Protein AF-A0A523NQB9-F1 (afdb_monomer)

Mean predicted aligned error: 10.42 Å

pLDDT: mean 83.26, std 14.68, range [32.59, 98.75]

Radius of gyration: 28.42 Å; Cα contacts (8 Å, |Δi|>4): 645; chains: 1; bounding box: 72×70×104 Å

Foldseek 3Di:
DDDDPDPPVVVVVVVVVVVPDPDPDDDPCNVVVVVVVVVVVVVVVVVVVQLVVLLLLLALLLVLQLVLLQQLDFQQRFDPVLLVVLLQQLLVLLVQLVVQLVVVCVVVVCVVNQLVDLVSQLCCLLPNHLLSSLVSLLVSCVPPPLPALSLLALLVLLNSLLSSLSSNSSNVSSVCCVVPHDVSSVLSSLFVNLLSNLLSNLLSLLSSLLSQAPNNPVSNVVSSVVSSVLRSQLSSLVSNPDPPSSVVRNVSSLVSLVSSVVSSVQRSQLSVQQNPFDQWKDFDPDPDDDGRDGSVRVSVCSSVVVDDQQGWIATNPDGDIDGNSNVSSVSGRDGHPDLDLAQTDADQLVVLLVSLLSNLNPCLLSLLLVLVVRCCSNVVDPDDSSVLSSVLCCLLPVVVVVCCSVDVVPHDDDLVVQLVVQLVSLVSSLVSLLVSCVSCQVLLVVQPVDHDPSVVLSVQLSVLSSCLSSQDPPDDPNVVSSSVSSSSNSNSVSVVSVSVVVSSVSVVVVVVVVVPDDDPPPD

Structure (mmCIF, N/CA/C/O backbone):
data_AF-A0A523NQB9-F1
#
_entry.id   AF-A0A523NQB9-F1
#
loop_
_atom_site.group_PDB
_atom_site.id
_atom_site.type_symbol
_atom_site.label_atom_id
_atom_site.label_alt_id
_atom_site.label_comp_id
_atom_site.label_asym_id
_atom_site.label_entity_id
_atom_site.label_seq_id
_atom_site.pdbx_PDB_ins_code
_atom_site.Cartn_x
_atom_site.Cartn_y
_atom_site.Cartn_z
_atom_site.occupancy
_atom_site.B_iso_or_equiv
_atom_site.auth_seq_id
_atom_site.auth_comp_id
_atom_site.auth_asym_id
_atom_site.auth_atom_id
_atom_site.pdbx_PDB_model_num
ATOM 1 N N . MET A 1 1 ? -13.823 -13.833 -39.522 1.00 32.59 1 MET A N 1
ATOM 2 C CA . MET A 1 1 ? -14.002 -15.279 -39.776 1.00 32.59 1 MET A CA 1
ATOM 3 C C . MET A 1 1 ? -12.673 -15.981 -39.554 1.00 32.59 1 MET A C 1
ATOM 5 O O . MET A 1 1 ? -11.743 -15.783 -40.320 1.00 32.59 1 MET A O 1
ATOM 9 N N . GLN A 1 2 ? -12.568 -16.720 -38.449 1.00 36.12 2 GLN A N 1
ATOM 10 C CA . GLN A 1 2 ? -11.476 -17.650 -38.169 1.00 36.12 2 GLN A CA 1
ATOM 11 C C . GLN A 1 2 ? -11.759 -18.966 -38.900 1.00 36.12 2 GLN A C 1
ATOM 13 O O . GLN A 1 2 ? -12.648 -19.696 -38.483 1.00 36.12 2 GLN A O 1
ATOM 18 N N . THR A 1 3 ? -10.987 -19.299 -39.932 1.00 33.19 3 THR A N 1
ATOM 19 C CA . THR A 1 3 ? -10.817 -20.684 -40.406 1.00 33.19 3 THR A CA 1
ATOM 20 C C . THR A 1 3 ? -9.442 -20.802 -41.052 1.00 33.19 3 THR A C 1
ATOM 22 O O . THR A 1 3 ? -9.253 -20.461 -42.214 1.00 33.19 3 THR A O 1
ATOM 25 N N . GLY A 1 4 ? -8.461 -21.248 -40.273 1.00 34.06 4 GLY A N 1
ATOM 26 C CA . GLY A 1 4 ? -7.089 -21.451 -40.740 1.00 34.06 4 GLY A CA 1
ATOM 27 C C . GLY A 1 4 ? -6.207 -22.056 -39.656 1.00 34.06 4 GLY A C 1
ATOM 28 O O . GLY A 1 4 ? -5.079 -21.629 -39.462 1.00 34.06 4 GLY A O 1
ATOM 29 N N . PHE A 1 5 ? -6.742 -23.016 -38.896 1.00 40.69 5 PHE A N 1
ATOM 30 C CA . PHE A 1 5 ? -6.063 -23.648 -37.753 1.00 40.69 5 PHE A CA 1
ATOM 31 C C . PHE A 1 5 ? -4.936 -24.617 -38.166 1.00 40.69 5 PHE A C 1
ATOM 33 O O . PHE A 1 5 ? -4.316 -25.272 -37.332 1.00 40.69 5 PHE A O 1
ATOM 40 N N . TRP A 1 6 ? -4.666 -24.718 -39.466 1.00 38.94 6 TRP A N 1
ATOM 41 C CA . TRP A 1 6 ? -3.750 -25.676 -40.056 1.00 38.94 6 TRP A CA 1
ATOM 42 C C . TRP A 1 6 ? -2.932 -24.963 -41.135 1.00 38.94 6 TRP A C 1
ATOM 44 O O . TRP A 1 6 ? -3.465 -24.600 -42.177 1.00 38.94 6 TRP A O 1
ATOM 54 N N . GLY A 1 7 ? -1.649 -24.712 -40.865 1.00 40.38 7 GLY A N 1
ATOM 55 C CA . GLY A 1 7 ? -0.746 -24.091 -41.839 1.00 40.38 7 GLY A CA 1
ATOM 56 C C . GLY A 1 7 ? -0.526 -24.954 -43.099 1.00 40.38 7 GLY A C 1
ATOM 57 O O . GLY A 1 7 ? -0.942 -26.117 -43.122 1.00 40.38 7 GLY A O 1
ATOM 58 N N . PRO A 1 8 ? 0.203 -24.440 -44.113 1.00 44.50 8 PRO A N 1
ATOM 59 C CA . PRO A 1 8 ? 0.381 -25.073 -45.436 1.00 44.50 8 PRO A CA 1
ATOM 60 C C . PRO A 1 8 ? 0.853 -26.539 -45.390 1.00 44.50 8 PRO A C 1
ATOM 62 O O . PRO A 1 8 ? 0.539 -27.350 -46.256 1.00 44.50 8 PRO A O 1
ATOM 65 N N . ALA A 1 9 ? 1.571 -26.910 -44.328 1.00 46.12 9 ALA A N 1
ATOM 66 C CA . ALA A 1 9 ? 2.079 -28.258 -44.086 1.00 46.12 9 ALA A CA 1
ATOM 67 C C . ALA A 1 9 ? 0.999 -29.310 -43.761 1.00 46.12 9 ALA A C 1
ATOM 69 O O . ALA A 1 9 ? 1.249 -30.506 -43.889 1.00 46.12 9 ALA A O 1
ATOM 70 N N . HIS A 1 10 ? -0.182 -28.901 -43.291 1.00 45.97 10 HIS A N 1
ATOM 71 C CA . HIS A 1 10 ? -1.273 -29.836 -43.017 1.00 45.97 10 HIS A CA 1
ATOM 72 C C . HIS A 1 10 ? -2.054 -30.174 -44.292 1.00 45.97 10 HIS A C 1
ATOM 74 O O . HIS A 1 10 ? -2.485 -31.313 -44.454 1.00 45.97 10 HIS A O 1
ATOM 80 N N . GLN A 1 11 ? -2.178 -29.210 -45.213 1.00 49.69 11 GLN A N 1
ATOM 81 C CA . GLN A 1 11 ? -2.762 -29.432 -46.536 1.00 49.69 11 GLN A CA 1
ATOM 82 C C . GLN A 1 11 ? -1.935 -30.432 -47.346 1.00 49.69 11 GLN A C 1
ATOM 84 O O . GLN A 1 11 ? -2.502 -31.394 -47.848 1.00 49.69 11 GLN A O 1
ATOM 89 N N . SER A 1 12 ? -0.604 -30.318 -47.349 1.00 52.72 12 SER A N 1
ATOM 90 C CA . SER A 1 12 ? 0.251 -31.234 -48.119 1.00 52.72 12 SER A CA 1
ATOM 91 C C . SER A 1 12 ? 0.213 -32.689 -47.627 1.00 52.72 12 SER A C 1
ATOM 93 O O . SER A 1 12 ? 0.268 -33.615 -48.431 1.00 52.72 12 SER A O 1
ATOM 95 N N . VAL A 1 13 ? 0.069 -32.932 -46.317 1.00 51.28 13 VAL A N 1
ATOM 96 C CA . VAL A 1 13 ? -0.052 -34.296 -45.758 1.00 51.28 13 VAL A CA 1
ATOM 97 C C . VAL A 1 13 ? -1.447 -34.888 -45.989 1.00 51.28 13 VAL A C 1
ATOM 99 O O . VAL A 1 13 ? -1.571 -36.101 -46.182 1.00 51.28 13 VAL A O 1
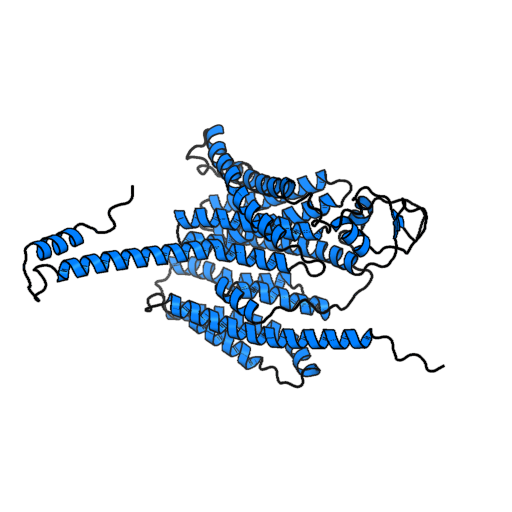ATOM 102 N N . ILE A 1 14 ? -2.491 -34.053 -45.984 1.00 55.84 14 ILE A N 1
ATOM 103 C CA . ILE A 1 14 ? -3.860 -34.466 -46.319 1.00 55.84 14 ILE A CA 1
ATOM 104 C C . ILE A 1 14 ? -3.963 -34.785 -47.816 1.00 55.84 14 ILE A C 1
ATOM 106 O O . ILE A 1 14 ? -4.467 -35.850 -48.156 1.00 55.84 14 ILE A O 1
ATOM 110 N N . GLU A 1 15 ? -3.412 -33.945 -48.695 1.00 51.81 15 GLU A N 1
ATOM 111 C CA . GLU A 1 15 ? -3.360 -34.182 -50.144 1.00 51.81 15 GLU A CA 1
ATOM 112 C C . GLU A 1 15 ? -2.555 -35.444 -50.486 1.00 51.81 15 GLU A C 1
ATOM 114 O O . GLU A 1 15 ? -3.015 -36.276 -51.264 1.00 51.81 15 GLU A O 1
ATOM 119 N N . TYR A 1 16 ? -1.411 -35.676 -49.832 1.00 52.41 16 TYR A N 1
ATOM 120 C CA . TYR A 1 16 ? -0.602 -36.883 -50.049 1.00 52.41 16 TYR A CA 1
ATOM 121 C C . TYR A 1 16 ? -1.306 -38.180 -49.600 1.00 52.41 16 TYR A C 1
ATOM 123 O O . TYR A 1 16 ? -1.102 -39.239 -50.193 1.00 52.41 16 TYR A O 1
ATOM 131 N N . ARG A 1 17 ? -2.165 -38.118 -48.568 1.00 49.47 17 ARG A N 1
ATOM 132 C CA . ARG A 1 17 ? -3.014 -39.250 -48.144 1.00 49.47 17 ARG A CA 1
ATOM 133 C C . ARG A 1 17 ? -4.271 -39.409 -49.002 1.00 49.47 17 ARG A C 1
ATOM 135 O O . ARG A 1 17 ? -4.712 -40.540 -49.193 1.00 49.47 17 ARG A O 1
ATOM 142 N N . ALA A 1 18 ? -4.824 -38.314 -49.525 1.00 52.47 18 ALA A N 1
ATOM 143 C CA . ALA A 1 18 ? -5.966 -38.329 -50.439 1.00 52.47 18 ALA A CA 1
ATOM 144 C C . ALA A 1 18 ? -5.617 -38.966 -51.799 1.00 52.47 18 ALA A C 1
ATOM 146 O O . ALA A 1 18 ? -6.481 -39.574 -52.420 1.00 52.47 18 ALA A O 1
ATOM 147 N N . MET A 1 19 ? -4.341 -38.934 -52.211 1.00 48.22 19 MET A N 1
ATOM 148 C CA . MET A 1 19 ? -3.820 -39.602 -53.418 1.00 48.22 19 MET A CA 1
ATOM 149 C C . MET A 1 19 ? -3.627 -41.134 -53.286 1.00 48.22 19 MET A C 1
ATOM 151 O O . MET A 1 19 ? -2.957 -41.751 -54.109 1.00 48.22 19 MET A O 1
ATOM 155 N N . GLY A 1 20 ? -4.194 -41.786 -52.264 1.00 45.56 20 GLY A N 1
ATOM 156 C CA . GLY A 1 20 ? -4.298 -43.255 -52.209 1.00 45.56 20 GLY A CA 1
ATOM 157 C C . GLY A 1 20 ? -3.026 -44.028 -51.824 1.00 45.56 20 GLY A C 1
ATOM 158 O O . GLY A 1 20 ? -3.050 -45.260 -51.762 1.00 45.56 20 GLY A O 1
ATOM 159 N N . HIS A 1 21 ? -1.918 -43.361 -51.493 1.00 47.94 21 HIS A N 1
ATOM 160 C CA . HIS A 1 21 ? -0.694 -44.041 -51.067 1.00 47.94 21 HIS A CA 1
ATOM 161 C C . HIS A 1 21 ? -0.756 -44.493 -49.595 1.00 47.94 21 HIS A C 1
ATOM 163 O O . HIS A 1 21 ? -0.470 -43.734 -48.669 1.00 47.94 21 HIS A O 1
ATOM 169 N N . ARG A 1 22 ? -1.043 -45.784 -49.364 1.00 48.12 22 ARG A N 1
ATOM 170 C CA . ARG A 1 22 ? -0.837 -46.482 -48.073 1.00 48.12 22 ARG A CA 1
ATOM 171 C C . ARG A 1 22 ? 0.653 -46.768 -47.808 1.00 48.12 22 ARG A C 1
ATOM 173 O O . ARG A 1 22 ? 1.044 -47.907 -47.575 1.00 48.12 22 ARG A O 1
ATOM 180 N N . SER A 1 23 ? 1.509 -45.753 -47.877 1.00 50.22 23 SER A N 1
ATOM 181 C CA . SER A 1 23 ? 2.924 -45.899 -47.518 1.00 50.22 23 SER A CA 1
ATOM 182 C C . SER A 1 23 ? 3.109 -45.704 -46.010 1.00 50.22 23 SER A C 1
ATOM 184 O O . SER A 1 23 ? 2.763 -44.659 -45.463 1.00 50.22 23 SER A O 1
ATOM 186 N N . THR A 1 24 ? 3.698 -46.690 -45.330 1.00 52.59 24 THR A N 1
ATOM 187 C CA . THR A 1 24 ? 4.182 -46.579 -43.938 1.00 52.59 24 THR A CA 1
ATOM 188 C C . THR A 1 24 ? 5.483 -45.775 -43.827 1.00 52.59 24 THR A C 1
ATOM 190 O O . THR A 1 24 ? 5.971 -45.531 -42.722 1.00 52.59 24 THR A O 1
ATOM 193 N N . LYS A 1 25 ? 6.066 -45.344 -44.955 1.00 57.50 25 LYS A N 1
ATOM 194 C CA . LYS A 1 25 ? 7.293 -44.544 -44.991 1.00 57.50 25 LYS A CA 1
ATOM 195 C C . LYS A 1 25 ? 6.950 -43.058 -44.991 1.00 57.50 25 LYS A C 1
ATOM 197 O O . LYS A 1 25 ? 6.191 -42.588 -45.837 1.00 57.50 25 LYS A O 1
ATOM 202 N N . ASN A 1 26 ? 7.536 -42.329 -44.039 1.00 60.91 26 ASN A N 1
ATOM 203 C CA . ASN A 1 26 ? 7.410 -40.876 -43.943 1.00 60.91 26 ASN A CA 1
ATOM 204 C C . ASN A 1 26 ? 7.796 -40.214 -45.281 1.00 60.91 26 ASN A C 1
ATOM 206 O O . ASN A 1 26 ? 8.828 -40.588 -45.846 1.00 60.91 26 ASN A O 1
ATOM 210 N N . PRO A 1 27 ? 7.014 -39.236 -45.774 1.00 67.06 27 PRO A N 1
ATOM 211 C CA . PRO A 1 27 ? 7.284 -38.589 -47.052 1.00 67.06 27 PRO A CA 1
ATOM 212 C C . PRO A 1 27 ? 8.639 -37.854 -47.050 1.00 67.06 27 PRO A C 1
ATOM 214 O O . PRO A 1 27 ? 9.125 -37.448 -45.982 1.00 67.06 27 PRO A O 1
ATOM 217 N N . PRO A 1 28 ? 9.266 -37.656 -48.225 1.00 67.31 28 PRO A N 1
ATOM 218 C CA . PRO A 1 28 ? 10.473 -36.840 -48.353 1.00 67.31 28 PRO A CA 1
ATOM 219 C C . PRO A 1 28 ? 10.264 -35.464 -47.700 1.00 67.31 28 PRO A C 1
ATOM 221 O O . PRO A 1 28 ? 9.218 -34.846 -47.866 1.00 67.31 28 PRO A O 1
ATOM 224 N N . GLY A 1 29 ? 11.221 -34.997 -46.893 1.00 66.88 29 GLY A N 1
ATOM 225 C CA . GLY A 1 29 ? 11.100 -33.716 -46.175 1.00 66.88 29 GLY A CA 1
ATOM 226 C C . GLY A 1 29 ? 10.280 -33.748 -44.873 1.00 66.88 29 GLY A C 1
ATOM 227 O O . GLY A 1 29 ? 10.254 -32.753 -44.149 1.00 66.88 29 GLY A O 1
ATOM 228 N N . TRP A 1 30 ? 9.689 -34.884 -44.476 1.00 69.38 30 TRP A N 1
ATOM 229 C CA . TRP A 1 30 ? 8.919 -35.001 -43.223 1.00 69.38 30 TRP A CA 1
ATOM 230 C C . TRP A 1 30 ? 9.720 -34.643 -41.960 1.00 69.38 30 TRP A C 1
ATOM 232 O O . TRP A 1 30 ? 9.178 -34.063 -41.017 1.00 69.38 30 TRP A O 1
ATOM 242 N N . ARG A 1 31 ? 11.029 -34.941 -41.935 1.00 71.31 31 ARG A N 1
ATOM 243 C CA . ARG A 1 31 ? 11.920 -34.530 -40.832 1.00 71.31 31 ARG A CA 1
ATOM 244 C C . ARG A 1 31 ? 12.060 -33.007 -40.750 1.00 71.31 31 ARG A C 1
ATOM 246 O O . ARG A 1 31 ? 12.126 -32.472 -39.648 1.00 71.31 31 ARG A O 1
ATOM 253 N N . GLU A 1 32 ? 12.061 -32.319 -41.890 1.00 72.44 32 GLU A N 1
ATOM 254 C CA . GLU A 1 32 ? 12.165 -30.861 -41.963 1.00 72.44 32 GLU A CA 1
ATOM 255 C C . GLU A 1 32 ? 10.862 -30.186 -41.540 1.00 72.44 32 GLU A C 1
ATOM 257 O O . GLU A 1 32 ? 10.879 -29.314 -40.678 1.00 72.44 32 GLU A O 1
ATOM 262 N N . LEU A 1 33 ? 9.717 -30.683 -42.017 1.00 70.62 33 LEU A N 1
ATOM 263 C CA . LEU A 1 33 ? 8.394 -30.226 -41.576 1.00 70.62 33 LEU A CA 1
ATOM 264 C C . LEU A 1 33 ? 8.185 -30.436 -40.071 1.00 70.62 33 LEU A C 1
ATOM 266 O O . LEU A 1 33 ? 7.671 -29.557 -39.379 1.00 70.62 33 LEU A O 1
ATOM 270 N N . ARG A 1 34 ? 8.630 -31.578 -39.529 1.00 70.62 34 ARG A N 1
ATOM 271 C CA . ARG A 1 34 ? 8.594 -31.839 -38.084 1.00 70.62 34 ARG A CA 1
ATOM 272 C C . ARG A 1 34 ? 9.505 -30.877 -37.317 1.00 70.62 34 ARG A C 1
ATOM 274 O O . ARG A 1 34 ? 9.081 -30.399 -36.270 1.00 70.62 34 ARG A O 1
ATOM 281 N N . ARG A 1 35 ? 10.707 -30.566 -37.823 1.00 69.38 35 ARG A N 1
ATOM 282 C CA . ARG A 1 35 ? 11.617 -29.568 -37.226 1.00 69.38 35 ARG A CA 1
ATOM 283 C C . ARG A 1 35 ? 11.036 -28.157 -37.271 1.00 69.38 35 ARG A C 1
ATOM 285 O O . ARG A 1 35 ? 11.083 -27.472 -36.256 1.00 69.38 35 ARG A O 1
ATOM 292 N N . GLN A 1 36 ? 10.452 -27.735 -38.391 1.00 69.00 36 GLN A N 1
ATOM 293 C CA . GLN A 1 36 ? 9.790 -26.433 -38.518 1.00 69.00 36 GLN A CA 1
ATOM 294 C C . GLN A 1 36 ? 8.593 -26.318 -37.574 1.00 69.00 36 GLN A C 1
ATOM 296 O O . GLN A 1 36 ? 8.490 -25.334 -36.846 1.00 69.00 36 GLN A O 1
ATOM 301 N N . ARG A 1 37 ? 7.746 -27.354 -37.505 1.00 62.84 37 ARG A N 1
ATOM 302 C CA . ARG A 1 37 ? 6.627 -27.410 -36.558 1.00 62.84 37 ARG A CA 1
ATOM 303 C C . ARG A 1 37 ? 7.119 -27.341 -35.118 1.00 62.84 37 ARG A C 1
ATOM 305 O O . ARG A 1 37 ? 6.586 -26.544 -34.361 1.00 62.84 37 ARG A O 1
ATOM 312 N N . TRP A 1 38 ? 8.164 -28.099 -34.768 1.00 64.19 38 TRP A N 1
ATOM 313 C CA . TRP A 1 38 ? 8.786 -28.044 -33.442 1.00 64.19 38 TRP A CA 1
ATOM 314 C C . TRP A 1 38 ? 9.338 -26.659 -33.112 1.00 64.19 38 TRP A C 1
ATOM 316 O O . TRP A 1 38 ? 9.094 -26.170 -32.016 1.00 64.19 38 TRP A O 1
ATOM 326 N N . ARG A 1 39 ? 10.035 -26.003 -34.050 1.00 63.12 39 ARG A N 1
ATOM 327 C CA . ARG A 1 39 ? 10.550 -24.634 -33.885 1.00 63.12 39 ARG A CA 1
ATOM 328 C C . ARG A 1 39 ? 9.418 -23.624 -33.706 1.00 63.12 39 ARG A C 1
ATOM 330 O O . ARG A 1 39 ? 9.505 -22.784 -32.819 1.00 63.12 39 ARG A O 1
ATOM 337 N N . GLN A 1 40 ? 8.342 -23.725 -34.482 1.00 58.91 40 GLN A N 1
ATOM 338 C CA . GLN A 1 40 ? 7.160 -22.867 -34.336 1.00 58.91 40 GLN A CA 1
ATOM 339 C C . GLN A 1 40 ? 6.448 -23.094 -32.998 1.00 58.91 40 GLN A C 1
ATOM 341 O O . GLN A 1 40 ? 6.132 -22.135 -32.302 1.00 58.91 40 GLN A O 1
ATOM 346 N N . THR A 1 41 ? 6.251 -24.347 -32.577 1.00 55.41 41 THR A N 1
ATOM 347 C CA . THR A 1 41 ? 5.683 -24.626 -31.253 1.00 55.41 41 THR A CA 1
ATOM 348 C C . THR A 1 41 ? 6.617 -24.174 -30.136 1.00 55.41 41 THR A C 1
ATOM 350 O O . THR A 1 41 ? 6.145 -23.554 -29.195 1.00 55.41 41 THR A O 1
ATOM 353 N N . ALA A 1 42 ? 7.926 -24.405 -30.229 1.00 54.28 42 ALA A N 1
ATOM 354 C CA . ALA A 1 42 ? 8.887 -23.995 -29.206 1.00 54.28 42 ALA A CA 1
ATOM 355 C C . ALA A 1 42 ? 8.976 -22.466 -29.079 1.00 54.28 42 ALA A C 1
ATOM 357 O O . ALA A 1 42 ? 8.973 -21.948 -27.969 1.00 54.28 42 ALA A O 1
ATOM 358 N N . THR A 1 43 ? 8.974 -21.738 -30.200 1.00 61.31 43 THR A N 1
ATOM 359 C CA . THR A 1 43 ? 8.953 -20.263 -30.206 1.00 61.31 43 THR A CA 1
ATOM 360 C C . THR A 1 43 ? 7.636 -19.697 -29.679 1.00 61.31 43 THR A C 1
ATOM 362 O O . THR A 1 43 ? 7.660 -18.720 -28.936 1.00 61.31 43 THR A O 1
ATOM 365 N N . PHE A 1 44 ? 6.495 -20.322 -29.988 1.00 63.47 44 PHE A N 1
ATOM 366 C CA . PHE A 1 44 ? 5.207 -19.957 -29.393 1.00 63.47 44 PHE A CA 1
ATOM 367 C C . PHE A 1 44 ? 5.196 -20.172 -27.874 1.00 63.47 44 PHE A C 1
ATOM 369 O O . PHE A 1 44 ? 4.810 -19.269 -27.138 1.00 63.47 44 PHE A O 1
ATOM 376 N N . HIS A 1 45 ? 5.661 -21.332 -27.395 1.00 56.59 45 HIS A N 1
ATOM 377 C CA . HIS A 1 45 ? 5.735 -21.617 -25.959 1.00 56.59 45 HIS A CA 1
ATOM 378 C C . HIS A 1 45 ? 6.703 -20.668 -25.247 1.00 56.59 45 HIS A C 1
ATOM 380 O O . HIS A 1 45 ? 6.366 -20.168 -24.182 1.00 56.59 45 HIS A O 1
ATOM 386 N N . ALA A 1 46 ? 7.865 -20.369 -25.835 1.00 61.16 46 ALA A N 1
ATOM 387 C CA . ALA A 1 46 ? 8.810 -19.404 -25.275 1.00 61.16 46 ALA A CA 1
ATOM 388 C C . ALA A 1 46 ? 8.167 -18.017 -25.120 1.00 61.16 46 ALA A C 1
ATOM 390 O O . ALA A 1 46 ? 8.122 -17.487 -24.015 1.00 61.16 46 ALA A O 1
ATOM 391 N N . ARG A 1 47 ? 7.541 -17.496 -26.185 1.00 66.94 47 ARG A N 1
ATOM 392 C CA . ARG A 1 47 ? 6.837 -16.204 -26.146 1.00 66.94 47 ARG A CA 1
ATOM 393 C C . ARG A 1 47 ? 5.698 -16.185 -25.130 1.00 66.94 47 ARG A C 1
ATOM 395 O O . ARG A 1 47 ? 5.578 -15.225 -24.381 1.00 66.94 47 ARG A O 1
ATOM 402 N N . ALA A 1 48 ? 4.887 -17.240 -25.073 1.00 65.69 48 ALA A N 1
ATOM 403 C CA . ALA A 1 48 ? 3.800 -17.339 -24.101 1.00 65.69 48 ALA A CA 1
ATOM 404 C C . ALA A 1 48 ? 4.325 -17.335 -22.656 1.00 65.69 48 ALA A C 1
ATOM 406 O O . ALA A 1 48 ? 3.765 -16.657 -21.797 1.00 65.69 48 ALA A O 1
ATOM 407 N N . MET A 1 49 ? 5.423 -18.048 -22.388 1.00 68.38 49 MET A N 1
ATOM 408 C CA . MET A 1 49 ? 6.066 -18.049 -21.074 1.00 68.38 49 MET A CA 1
ATOM 409 C C . MET A 1 49 ? 6.644 -16.677 -20.719 1.00 68.38 49 MET A C 1
ATOM 411 O O . MET A 1 49 ? 6.507 -16.250 -19.576 1.00 68.38 49 MET A O 1
ATOM 415 N N . ASP A 1 50 ? 7.229 -15.963 -21.679 1.00 72.50 50 ASP A N 1
ATOM 416 C CA . ASP A 1 50 ? 7.761 -14.617 -21.455 1.00 72.50 50 ASP A CA 1
ATOM 417 C C . ASP A 1 50 ? 6.640 -13.604 -21.178 1.00 72.50 50 ASP A C 1
ATOM 419 O O . ASP A 1 50 ? 6.721 -12.845 -20.213 1.00 72.50 50 ASP A O 1
ATOM 423 N N . THR A 1 51 ? 5.531 -13.653 -21.924 1.00 76.19 51 THR A N 1
ATOM 424 C CA . THR A 1 51 ? 4.350 -12.819 -21.645 1.00 76.19 51 THR A CA 1
ATOM 425 C C . THR A 1 51 ? 3.770 -13.093 -20.257 1.00 76.19 51 THR A C 1
ATOM 427 O O . THR A 1 51 ? 3.431 -12.156 -19.536 1.00 76.19 51 THR A O 1
ATOM 430 N N . LEU A 1 52 ? 3.683 -14.361 -19.842 1.00 73.94 52 LEU A N 1
ATOM 431 C CA . LEU A 1 52 ? 3.204 -14.717 -18.503 1.00 73.94 52 LEU A CA 1
ATOM 432 C C . LEU A 1 52 ? 4.129 -14.193 -17.396 1.00 73.94 52 LEU A C 1
ATOM 434 O O . LEU A 1 52 ? 3.635 -13.738 -16.365 1.00 73.94 52 LEU A O 1
ATOM 438 N N . ARG A 1 53 ? 5.453 -14.211 -17.605 1.00 75.25 53 ARG A N 1
ATOM 439 C CA . ARG A 1 53 ? 6.426 -13.637 -16.657 1.00 75.25 53 ARG A CA 1
ATOM 440 C C . ARG A 1 53 ? 6.253 -12.131 -16.511 1.00 75.25 53 ARG A C 1
ATOM 442 O O . ARG A 1 53 ? 6.218 -11.630 -15.392 1.00 75.25 53 ARG A O 1
ATOM 449 N N . LEU A 1 54 ? 6.117 -11.426 -17.631 1.00 79.94 54 LEU A N 1
ATOM 450 C CA . LEU A 1 54 ? 5.909 -9.980 -17.658 1.00 79.94 54 LEU A CA 1
ATOM 451 C C . LEU A 1 54 ? 4.599 -9.590 -16.968 1.00 79.94 54 LEU A C 1
ATOM 453 O O . LEU A 1 54 ? 4.591 -8.719 -16.103 1.00 79.94 54 LEU A O 1
ATOM 457 N N . LEU A 1 55 ? 3.506 -10.294 -17.269 1.00 79.81 55 LEU A N 1
ATOM 458 C CA . LEU A 1 55 ? 2.220 -10.050 -16.618 1.00 79.81 55 LEU A CA 1
ATOM 459 C C . LEU A 1 55 ? 2.291 -10.312 -15.111 1.00 79.81 55 LEU A C 1
ATOM 461 O O . LEU A 1 55 ? 1.733 -9.559 -14.315 1.00 79.81 55 LEU A O 1
ATOM 465 N N . TYR A 1 56 ? 2.998 -11.365 -14.707 1.00 79.88 56 TYR A N 1
ATOM 466 C CA . TYR A 1 56 ? 3.207 -11.651 -13.300 1.00 79.88 56 TYR A CA 1
ATOM 467 C C . TYR A 1 56 ? 3.963 -10.514 -12.599 1.00 79.88 56 TYR A C 1
ATOM 469 O O . TYR A 1 56 ? 3.504 -10.022 -11.570 1.00 79.88 56 TYR A O 1
ATOM 477 N N . LEU A 1 57 ? 5.096 -10.084 -13.162 1.00 79.25 57 LEU A N 1
ATOM 478 C CA . LEU A 1 57 ? 5.914 -8.991 -12.633 1.00 79.25 57 LEU A CA 1
ATOM 479 C C . LEU A 1 57 ? 5.115 -7.685 -12.540 1.00 79.25 57 LEU A C 1
ATOM 481 O O . LEU A 1 57 ? 5.261 -6.933 -11.580 1.00 79.25 57 LEU A O 1
ATOM 485 N N . ALA A 1 58 ? 4.222 -7.461 -13.504 1.00 85.81 58 ALA A N 1
ATOM 486 C CA . ALA A 1 58 ? 3.355 -6.300 -13.525 1.00 85.81 58 ALA A CA 1
ATOM 487 C C . ALA A 1 58 ? 2.312 -6.305 -12.391 1.00 85.81 58 ALA A C 1
ATOM 489 O O . ALA A 1 58 ? 2.079 -5.277 -11.755 1.00 85.81 58 ALA A O 1
ATOM 490 N N . VAL A 1 59 ? 1.699 -7.466 -12.128 1.00 88.00 59 VAL A N 1
ATOM 491 C CA . VAL A 1 59 ? 0.503 -7.601 -11.277 1.00 88.00 59 VAL A CA 1
ATOM 492 C C . VAL A 1 59 ? 0.820 -7.950 -9.823 1.00 88.00 59 VAL A C 1
ATOM 494 O O . VAL A 1 59 ? 0.191 -7.431 -8.8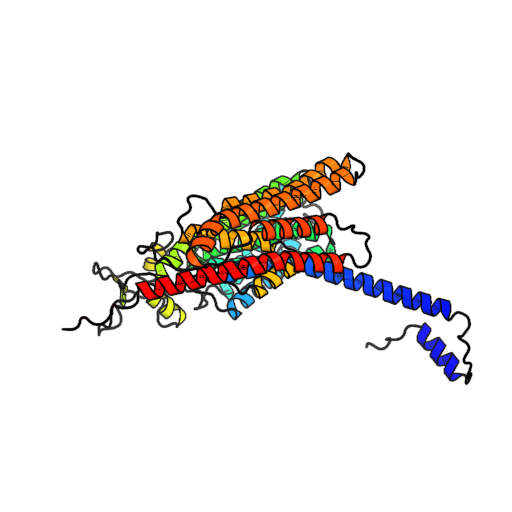97 1.00 88.00 59 VAL A O 1
ATOM 497 N N . ALA A 1 60 ? 1.780 -8.846 -9.604 1.00 84.31 60 ALA A N 1
ATOM 498 C CA . ALA A 1 60 ? 2.102 -9.387 -8.289 1.00 84.31 60 ALA A CA 1
ATOM 499 C C . ALA A 1 60 ? 2.372 -8.323 -7.205 1.00 84.31 60 ALA A C 1
ATOM 501 O O . ALA A 1 60 ? 1.768 -8.437 -6.132 1.00 84.31 60 ALA A O 1
ATOM 502 N N . PRO A 1 61 ? 3.207 -7.284 -7.428 1.00 85.50 61 PRO A N 1
ATOM 503 C CA . PRO A 1 61 ? 3.499 -6.306 -6.379 1.00 85.50 61 PRO A CA 1
ATOM 504 C C . PRO A 1 61 ? 2.277 -5.481 -5.969 1.00 85.50 61 PRO A C 1
ATOM 506 O O . PRO A 1 61 ? 2.046 -5.287 -4.775 1.00 85.50 61 PRO A O 1
ATOM 509 N N . GLY A 1 62 ? 1.443 -5.064 -6.924 1.00 91.12 62 GLY A N 1
ATOM 510 C CA . GLY A 1 62 ? 0.228 -4.307 -6.624 1.00 91.12 62 GLY A CA 1
ATOM 511 C C . GLY A 1 62 ? -0.778 -5.119 -5.802 1.00 91.12 62 GLY A C 1
ATOM 512 O O . GLY A 1 62 ? -1.303 -4.633 -4.798 1.00 91.12 62 GLY A O 1
ATOM 513 N N . ILE A 1 63 ? -0.973 -6.401 -6.140 1.00 89.31 63 ILE A N 1
ATOM 514 C CA . ILE A 1 63 ? -1.813 -7.314 -5.344 1.00 89.31 63 ILE A CA 1
ATOM 515 C C . ILE A 1 63 ? -1.221 -7.539 -3.947 1.00 89.31 63 ILE A C 1
ATOM 517 O O . ILE A 1 63 ? -1.959 -7.577 -2.959 1.00 89.31 63 ILE A O 1
ATOM 521 N N . ALA A 1 64 ? 0.100 -7.686 -3.841 1.00 84.12 64 ALA A N 1
ATOM 522 C CA . ALA A 1 64 ? 0.783 -7.893 -2.567 1.00 84.12 64 ALA A CA 1
ATOM 523 C C . ALA A 1 64 ? 0.518 -6.751 -1.582 1.00 84.12 64 ALA A C 1
ATOM 525 O O . ALA A 1 64 ? 0.139 -6.990 -0.429 1.00 84.12 64 ALA A O 1
ATOM 526 N N . ILE A 1 65 ? 0.695 -5.514 -2.054 1.00 89.50 65 ILE A N 1
ATOM 527 C CA . ILE A 1 65 ? 0.504 -4.312 -1.247 1.00 89.50 65 ILE A CA 1
ATOM 528 C C . ILE A 1 65 ? -0.982 -4.138 -0.916 1.00 89.50 65 ILE A C 1
ATOM 530 O O . ILE A 1 65 ? -1.315 -3.922 0.251 1.00 89.50 65 ILE A O 1
ATOM 534 N N . ALA A 1 66 ? -1.886 -4.348 -1.880 1.00 92.31 66 ALA A N 1
ATOM 535 C CA . ALA A 1 66 ? -3.330 -4.305 -1.644 1.00 92.31 66 ALA A CA 1
ATOM 536 C C . ALA A 1 66 ? -3.746 -5.277 -0.529 1.00 92.31 66 ALA A C 1
ATOM 538 O O . ALA A 1 66 ? -4.428 -4.911 0.425 1.00 92.31 66 ALA A O 1
ATOM 539 N N . VAL A 1 67 ? -3.266 -6.518 -0.570 1.00 86.69 67 VAL A N 1
ATOM 540 C CA . VAL A 1 67 ? -3.539 -7.499 0.487 1.00 86.69 67 VAL A CA 1
ATOM 541 C C . VAL A 1 67 ? -2.995 -7.021 1.833 1.00 86.69 67 VAL A C 1
ATOM 543 O O . VAL A 1 67 ? -3.693 -7.114 2.845 1.00 86.69 67 VAL A O 1
ATOM 546 N N . TYR A 1 68 ? -1.768 -6.504 1.875 1.00 84.81 68 TYR A N 1
ATOM 547 C CA . TYR A 1 68 ? -1.198 -5.958 3.105 1.00 84.81 68 TYR A CA 1
ATOM 548 C C . TYR A 1 68 ? -2.069 -4.836 3.698 1.00 84.81 68 TYR A C 1
ATOM 550 O O . TYR A 1 68 ? -2.317 -4.828 4.908 1.00 84.81 68 TYR A O 1
ATOM 558 N N . ILE A 1 69 ? -2.585 -3.936 2.860 1.00 90.94 69 ILE A N 1
ATOM 559 C CA . ILE A 1 69 ? -3.452 -2.827 3.271 1.00 90.94 69 ILE A CA 1
ATOM 560 C C . ILE A 1 69 ? -4.807 -3.341 3.769 1.00 90.94 69 ILE A C 1
ATOM 562 O O . ILE A 1 69 ? -5.226 -2.971 4.862 1.00 90.94 69 ILE A O 1
ATOM 566 N N . HIS A 1 70 ? -5.463 -4.258 3.052 1.00 89.88 70 HIS A N 1
ATOM 567 C CA . HIS A 1 70 ? -6.764 -4.802 3.469 1.00 89.88 70 HIS A CA 1
ATOM 568 C C . HIS A 1 70 ? -6.708 -5.434 4.867 1.00 89.88 70 HIS A C 1
ATOM 570 O O . HIS A 1 70 ? -7.613 -5.281 5.680 1.00 89.88 70 HIS A O 1
ATOM 576 N N . TYR A 1 71 ? -5.619 -6.140 5.167 1.00 83.06 71 TYR A N 1
ATOM 577 C CA . TYR A 1 71 ? -5.431 -6.787 6.464 1.00 83.06 71 TYR A CA 1
ATOM 578 C C . TYR A 1 71 ? -4.743 -5.909 7.507 1.00 83.06 71 TYR A C 1
ATOM 580 O O . TYR A 1 71 ? -4.439 -6.389 8.605 1.00 83.06 71 TYR A O 1
ATOM 588 N N . SER A 1 72 ? -4.469 -4.654 7.164 1.00 82.75 72 SER A N 1
ATOM 589 C CA . SER A 1 72 ? -3.931 -3.684 8.100 1.00 82.75 72 SER A CA 1
ATOM 590 C C . SER A 1 72 ? -4.990 -3.103 9.027 1.00 82.75 72 SER A C 1
ATOM 592 O O . SER A 1 72 ? -4.608 -2.639 10.104 1.00 82.75 72 SER A O 1
ATOM 594 N N . ASP A 1 73 ? -6.269 -3.161 8.645 1.00 83.69 73 ASP A N 1
ATOM 595 C CA . ASP A 1 73 ? -7.364 -2.870 9.562 1.00 83.69 73 ASP A CA 1
ATOM 596 C C . ASP A 1 73 ? -7.504 -3.990 10.593 1.00 83.69 73 ASP A C 1
ATOM 598 O O . ASP A 1 73 ? -7.747 -5.163 10.276 1.00 83.69 73 ASP A O 1
ATOM 602 N N . ARG A 1 74 ? -7.268 -3.624 11.850 1.00 80.81 74 ARG A N 1
ATOM 603 C CA . ARG A 1 74 ? -7.255 -4.560 12.972 1.00 80.81 74 ARG A CA 1
ATOM 604 C C . ARG A 1 74 ? -8.596 -4.642 13.677 1.00 80.81 74 ARG A C 1
ATOM 606 O O . ARG A 1 74 ? -8.878 -5.701 14.236 1.00 80.81 74 ARG A O 1
ATOM 613 N N . TRP A 1 75 ? -9.347 -3.546 13.706 1.00 83.81 75 TRP A N 1
ATOM 614 C CA . TRP A 1 75 ? -10.485 -3.382 14.607 1.00 83.81 75 TRP A CA 1
ATOM 615 C C . TRP A 1 75 ? -11.805 -3.510 13.866 1.00 83.81 75 TRP A C 1
ATOM 617 O O . TRP A 1 75 ? -12.731 -4.092 14.423 1.00 83.81 75 TRP A O 1
ATOM 627 N N . ASP A 1 76 ? -11.869 -3.056 12.614 1.00 87.94 76 ASP A N 1
ATOM 628 C CA . ASP A 1 76 ? -13.102 -3.070 11.836 1.00 87.94 76 ASP A CA 1
ATOM 629 C C . ASP A 1 76 ? -12.840 -3.410 10.357 1.00 87.94 76 ASP A C 1
ATOM 631 O O . ASP A 1 76 ? -12.812 -2.542 9.504 1.00 87.94 76 ASP A O 1
ATOM 635 N N . PRO A 1 77 ? -12.570 -4.685 10.015 1.00 89.38 77 PRO A N 1
ATOM 636 C CA . PRO A 1 77 ? -12.154 -5.039 8.663 1.00 89.38 77 PRO A CA 1
ATOM 637 C C . PRO A 1 77 ? -13.219 -4.763 7.596 1.00 89.38 77 PRO A C 1
ATOM 639 O O . PRO A 1 77 ? -14.294 -5.367 7.612 1.00 89.38 77 PRO A O 1
ATOM 642 N N . GLU A 1 78 ? -12.832 -3.988 6.586 1.00 93.38 78 GLU A N 1
ATOM 643 C CA . GLU A 1 78 ? -13.733 -3.581 5.511 1.00 93.38 78 GLU A CA 1
ATOM 644 C C . GLU A 1 78 ? -14.298 -4.734 4.655 1.00 93.38 78 GLU A C 1
ATOM 646 O O . GLU A 1 78 ? -13.625 -5.755 4.417 1.00 93.38 78 GLU A O 1
ATOM 651 N N . PRO A 1 79 ? -15.526 -4.586 4.113 1.00 94.31 79 PRO A N 1
ATOM 652 C CA . PRO A 1 79 ? -16.133 -5.589 3.251 1.00 94.31 79 PRO A CA 1
ATOM 653 C C . PRO A 1 79 ? -15.279 -5.866 2.010 1.00 94.31 79 PRO A C 1
ATOM 655 O O . PRO A 1 79 ? -15.007 -4.983 1.197 1.00 94.31 79 PRO A O 1
ATOM 658 N N . LYS A 1 80 ? -14.931 -7.139 1.783 1.00 94.06 80 LYS A N 1
ATOM 659 C CA . LYS A 1 80 ? -14.079 -7.556 0.649 1.00 94.06 80 LYS A CA 1
ATOM 660 C C . LYS A 1 80 ? -14.567 -7.046 -0.707 1.00 94.06 80 LYS A C 1
ATOM 662 O O . LYS A 1 80 ? -13.752 -6.719 -1.559 1.00 94.06 80 LYS A O 1
ATOM 667 N N . LYS A 1 81 ? -15.888 -6.998 -0.914 1.00 94.75 81 LYS A N 1
ATOM 668 C CA . LYS A 1 81 ? -16.483 -6.498 -2.161 1.00 94.75 81 LYS A CA 1
ATOM 669 C C . LYS A 1 81 ? -16.118 -5.033 -2.403 1.00 94.75 81 LYS A C 1
ATOM 671 O O . LYS A 1 81 ? -15.766 -4.691 -3.524 1.00 94.75 81 LYS A O 1
ATOM 676 N N . LEU A 1 82 ? -16.163 -4.201 -1.363 1.00 95.94 82 LEU A N 1
ATOM 677 C CA . LEU A 1 82 ? -15.863 -2.776 -1.466 1.00 95.94 82 LEU A CA 1
ATOM 678 C C . LEU A 1 82 ? -14.356 -2.530 -1.620 1.00 95.94 82 LEU A C 1
ATOM 680 O O . LEU A 1 82 ? -13.945 -1.710 -2.431 1.00 95.94 82 LEU A O 1
ATOM 684 N N . VAL A 1 83 ? -13.532 -3.338 -0.948 1.00 96.88 83 VAL A N 1
ATOM 685 C CA . VAL A 1 83 ? -12.068 -3.353 -1.117 1.00 96.88 83 VAL A CA 1
ATOM 686 C C . VAL A 1 83 ? -11.672 -3.705 -2.558 1.00 96.88 83 VAL A C 1
ATOM 688 O O . VAL A 1 83 ? -10.895 -2.984 -3.180 1.00 96.88 83 VAL A O 1
ATOM 691 N N . ILE A 1 84 ? -12.248 -4.772 -3.126 1.00 97.31 84 ILE A N 1
ATOM 692 C CA . ILE A 1 84 ? -12.020 -5.164 -4.529 1.00 97.31 84 ILE A CA 1
ATOM 693 C C . ILE A 1 84 ? -12.541 -4.083 -5.483 1.00 97.31 84 ILE A C 1
ATOM 695 O O . ILE A 1 84 ? -11.861 -3.741 -6.446 1.00 97.31 84 ILE A O 1
ATOM 699 N N . LYS A 1 85 ? -13.720 -3.514 -5.205 1.00 97.31 85 LYS A N 1
ATOM 700 C CA . LYS A 1 85 ? -14.286 -2.403 -5.981 1.00 97.31 85 LYS A CA 1
ATOM 701 C C . LYS A 1 85 ? -13.330 -1.204 -5.996 1.00 97.31 85 LYS A C 1
ATOM 703 O O . LYS A 1 85 ? -13.116 -0.641 -7.061 1.00 97.31 85 LYS A O 1
ATOM 708 N N . GLY A 1 86 ? -12.702 -0.863 -4.869 1.00 98.06 86 GLY A N 1
ATOM 709 C CA . GLY A 1 86 ? -11.696 0.199 -4.813 1.00 98.06 86 GLY A CA 1
ATOM 710 C C . GLY A 1 86 ? -10.454 -0.084 -5.649 1.00 98.06 86 GLY A C 1
ATOM 711 O O . GLY A 1 86 ? -9.996 0.795 -6.369 1.00 98.06 86 GLY A O 1
ATOM 712 N N . PHE A 1 87 ? -9.968 -1.324 -5.644 1.00 98.56 87 PHE A N 1
ATOM 713 C CA . PHE A 1 87 ? -8.862 -1.720 -6.516 1.00 98.56 87 PHE A CA 1
ATOM 714 C C . PHE A 1 87 ? -9.233 -1.589 -8.002 1.00 98.56 87 PHE A C 1
ATOM 716 O O . PHE A 1 87 ? -8.471 -1.044 -8.793 1.00 98.56 87 PHE A O 1
ATOM 723 N N . ILE A 1 88 ? -10.430 -2.040 -8.389 1.00 98.56 88 ILE A N 1
ATOM 724 C CA . ILE A 1 88 ? -10.906 -1.941 -9.777 1.00 98.56 88 ILE A CA 1
ATOM 725 C C . ILE A 1 88 ? -11.071 -0.476 -10.198 1.00 98.56 88 ILE A C 1
ATOM 727 O O . ILE A 1 88 ? -10.629 -0.107 -11.281 1.00 98.56 88 ILE A O 1
ATOM 731 N N . TRP A 1 89 ? -11.654 0.374 -9.350 1.00 98.50 89 TRP A N 1
ATOM 732 C CA . TRP A 1 89 ? -11.777 1.803 -9.649 1.00 98.50 89 TRP A CA 1
ATOM 733 C C . TRP A 1 89 ? -10.426 2.497 -9.780 1.00 98.50 89 TRP A C 1
ATOM 735 O O . TRP A 1 89 ? -10.277 3.344 -10.652 1.00 98.50 89 TRP A O 1
ATOM 745 N N . GLY A 1 90 ? -9.430 2.095 -8.990 1.00 98.38 90 GLY A N 1
ATOM 746 C CA . GLY A 1 90 ? -8.058 2.568 -9.146 1.00 98.38 90 GLY A CA 1
ATOM 747 C C . GLY A 1 90 ? -7.477 2.209 -10.509 1.00 98.38 90 GLY A C 1
ATOM 748 O O . GLY A 1 90 ? -6.947 3.070 -11.199 1.00 98.38 90 GLY A O 1
ATOM 749 N N . ALA A 1 91 ? -7.646 0.954 -10.934 1.00 98.44 91 ALA A N 1
ATOM 750 C CA . ALA A 1 91 ? -7.208 0.502 -12.253 1.00 98.44 91 ALA A CA 1
ATOM 751 C C . ALA A 1 91 ? -7.917 1.252 -13.396 1.00 98.44 91 ALA A C 1
ATOM 753 O O . ALA A 1 91 ? -7.303 1.549 -14.415 1.00 98.44 91 ALA A O 1
ATOM 754 N N . LEU A 1 92 ? -9.201 1.581 -13.228 1.00 98.31 92 LEU A N 1
ATOM 755 C CA . LEU A 1 92 ? -9.968 2.349 -14.211 1.00 98.31 92 LEU A CA 1
ATOM 756 C C . LEU A 1 92 ? -9.597 3.839 -14.241 1.00 98.31 92 LEU A C 1
ATOM 758 O O . LEU A 1 92 ? -9.739 4.466 -15.287 1.00 98.31 92 LEU A O 1
ATOM 762 N N . ALA A 1 93 ? -9.105 4.400 -13.133 1.00 98.19 93 ALA A N 1
ATOM 763 C CA . ALA A 1 93 ? -8.684 5.798 -13.054 1.00 98.19 93 ALA A CA 1
ATOM 764 C C . ALA A 1 93 ? -7.456 6.116 -13.933 1.00 98.19 93 ALA A C 1
ATOM 766 O O . ALA A 1 93 ? -7.236 7.283 -14.246 1.00 98.19 93 ALA A O 1
ATOM 767 N N . VAL A 1 94 ? -6.710 5.099 -14.383 1.00 97.75 94 VAL A N 1
ATOM 768 C CA . VAL A 1 94 ? -5.586 5.249 -15.326 1.00 97.75 94 VAL A CA 1
ATOM 769 C C . VAL A 1 94 ? -6.048 5.796 -16.677 1.00 97.75 94 VAL A C 1
ATOM 771 O O . VAL A 1 94 ? -5.421 6.689 -17.226 1.00 97.75 94 VAL A O 1
ATOM 774 N N . PHE A 1 95 ? -7.173 5.319 -17.214 1.00 96.69 95 PHE A N 1
ATOM 775 C CA . PHE A 1 95 ? -7.618 5.690 -18.564 1.00 96.69 95 PHE A CA 1
ATOM 776 C C . PHE A 1 95 ? -7.890 7.194 -18.764 1.00 96.69 95 PHE A C 1
ATOM 778 O O . PHE A 1 95 ? -7.403 7.748 -19.750 1.00 96.69 95 PHE A O 1
ATOM 785 N N . PRO A 1 96 ? -8.645 7.888 -17.886 1.00 97.31 96 PRO A N 1
ATOM 786 C CA . PRO A 1 96 ? -8.809 9.333 -18.018 1.00 97.31 96 PRO A CA 1
ATOM 787 C C . PRO A 1 96 ? -7.511 10.110 -17.747 1.00 97.31 96 PRO A C 1
ATOM 789 O O . PRO A 1 96 ? -7.308 11.139 -18.388 1.00 97.31 96 PRO A O 1
ATOM 792 N N . ALA A 1 97 ? -6.633 9.625 -16.857 1.00 97.38 97 ALA A N 1
ATOM 793 C CA . ALA A 1 97 ? -5.328 10.245 -16.610 1.00 97.38 97 ALA A CA 1
ATOM 794 C C . ALA A 1 97 ? -4.449 10.195 -17.869 1.00 97.38 97 ALA A C 1
ATOM 796 O O . ALA A 1 97 ? -4.031 11.238 -18.360 1.00 97.38 97 ALA A O 1
ATOM 797 N N . MET A 1 98 ? -4.339 9.021 -18.497 1.00 94.62 98 MET A N 1
ATOM 798 C CA . MET A 1 98 ? -3.621 8.840 -19.760 1.00 94.62 98 MET A CA 1
ATOM 799 C C . MET A 1 98 ? -4.126 9.753 -20.879 1.00 94.62 98 MET A C 1
ATOM 801 O O . MET A 1 98 ? -3.336 10.306 -21.639 1.00 94.62 98 MET A O 1
ATOM 805 N N . PHE A 1 99 ? -5.447 9.917 -21.005 1.00 95.44 99 PHE A N 1
ATOM 806 C CA . PHE A 1 99 ? -6.008 10.821 -22.009 1.00 95.44 99 PHE A CA 1
ATOM 807 C C . PHE A 1 99 ? -5.556 12.269 -21.773 1.00 95.44 99 PHE A C 1
ATOM 809 O O . PHE A 1 99 ? -5.223 12.982 -22.721 1.00 95.44 99 PHE A O 1
ATOM 816 N N . TYR A 1 100 ? -5.530 12.704 -20.512 1.00 96.50 100 TYR A N 1
ATOM 817 C CA . TYR A 1 100 ? -5.031 14.024 -20.147 1.00 96.50 100 TYR A CA 1
ATOM 818 C C . TYR A 1 100 ? -3.524 14.153 -20.410 1.00 96.50 100 TYR A C 1
ATOM 820 O O . TYR A 1 100 ? -3.102 15.137 -21.015 1.00 96.50 100 TYR A O 1
ATOM 828 N N . GLU A 1 101 ? -2.728 13.161 -20.011 1.00 94.38 101 GLU A N 1
ATOM 829 C CA . GLU A 1 101 ? -1.275 13.123 -20.221 1.00 94.38 101 GLU A CA 1
ATOM 830 C C . GLU A 1 101 ? -0.917 13.210 -21.707 1.00 94.38 101 GLU A C 1
ATOM 832 O O . GLU A 1 101 ? -0.005 13.943 -22.081 1.00 94.38 101 GLU A O 1
ATOM 837 N N . GLU A 1 102 ? -1.673 12.530 -22.575 1.00 91.94 102 GLU A N 1
ATOM 838 C CA . GLU A 1 102 ? -1.477 12.606 -24.022 1.00 91.94 102 GLU A CA 1
ATOM 839 C C . GLU A 1 102 ? -1.888 13.974 -24.589 1.00 91.94 102 GLU A C 1
ATOM 841 O O . GLU A 1 102 ? -1.250 14.480 -25.511 1.00 91.94 102 GLU A O 1
ATOM 846 N N . ALA A 1 103 ? -2.950 14.591 -24.064 1.00 94.25 103 ALA A N 1
ATOM 847 C CA . ALA A 1 103 ? -3.443 15.881 -24.541 1.00 94.25 103 ALA A CA 1
ATOM 848 C C . ALA A 1 103 ? -2.571 17.065 -24.087 1.00 94.25 103 ALA A C 1
ATOM 850 O O . ALA A 1 103 ? -2.430 18.045 -24.823 1.00 94.25 103 ALA A O 1
ATOM 851 N N . PHE A 1 104 ? -1.979 16.991 -22.894 1.00 94.62 104 PHE A N 1
ATOM 852 C CA . PHE A 1 104 ? -1.292 18.114 -22.257 1.00 94.62 104 PHE A CA 1
ATOM 853 C C . PHE A 1 104 ? -0.105 18.659 -23.085 1.00 94.62 104 PHE A C 1
ATOM 855 O O . PHE A 1 104 ? -0.091 19.863 -23.364 1.00 94.62 104 PHE A O 1
ATOM 862 N N . PRO A 1 105 ? 0.843 17.836 -23.585 1.00 91.94 105 PRO A N 1
ATOM 863 C CA . PRO A 1 105 ? 1.909 18.311 -24.467 1.00 91.94 105 PRO A CA 1
ATOM 864 C C . PRO A 1 105 ? 1.389 18.893 -25.783 1.00 91.94 105 PRO A C 1
ATOM 866 O O . PRO A 1 105 ? 1.968 19.856 -26.279 1.00 91.94 105 PRO A O 1
ATOM 869 N N . LYS A 1 106 ? 0.291 18.354 -26.336 1.00 92.75 106 LYS A N 1
ATOM 870 C CA . LYS A 1 106 ? -0.297 18.831 -27.602 1.00 92.75 106 LYS A CA 1
ATOM 871 C C . LYS A 1 106 ? -0.823 20.253 -27.465 1.00 92.75 106 LYS A C 1
ATOM 873 O O . LYS A 1 106 ? -0.530 21.112 -28.290 1.00 92.75 106 LYS A O 1
ATOM 878 N N . VAL A 1 107 ? -1.538 20.528 -26.373 1.00 93.12 107 VAL A N 1
ATOM 879 C CA . VAL A 1 107 ? -2.082 21.862 -26.071 1.00 93.12 107 VAL A CA 1
ATOM 880 C C . VAL A 1 107 ? -0.971 22.898 -25.879 1.00 93.12 107 VAL A C 1
ATOM 882 O O . VAL A 1 107 ? -1.130 24.048 -26.282 1.00 93.12 107 VAL A O 1
ATOM 885 N N . LEU A 1 108 ? 0.162 22.501 -25.295 1.00 92.06 108 LEU A N 1
ATOM 886 C CA . LEU A 1 108 ? 1.309 23.388 -25.074 1.00 92.06 108 LEU A CA 1
ATOM 887 C C . LEU A 1 108 ? 2.266 23.486 -26.274 1.00 92.06 108 LEU A C 1
ATOM 889 O O . LEU A 1 108 ? 3.220 24.264 -26.223 1.00 92.06 108 LEU A O 1
ATOM 893 N N . GLY A 1 109 ? 2.040 22.714 -27.343 1.00 91.06 109 GLY A N 1
ATOM 894 C CA . GLY A 1 109 ? 2.953 22.631 -28.487 1.00 91.06 109 GLY A CA 1
ATOM 895 C C . GLY A 1 109 ? 4.305 21.992 -28.143 1.00 91.06 109 GLY A C 1
ATOM 896 O O . GLY A 1 109 ? 5.320 22.342 -28.738 1.00 91.06 109 GLY A O 1
ATOM 897 N N . TRP A 1 110 ? 4.339 21.096 -27.152 1.00 91.31 110 TRP A N 1
ATOM 898 C CA . TRP A 1 110 ? 5.534 20.382 -26.671 1.00 91.31 110 TRP A CA 1
ATOM 899 C C . TRP A 1 110 ? 5.601 18.931 -27.163 1.00 91.31 110 TRP A C 1
ATOM 901 O O . TRP A 1 110 ? 6.311 18.103 -26.584 1.00 91.31 110 TRP A O 1
ATOM 911 N N . GLU A 1 111 ? 4.853 18.593 -28.215 1.00 84.12 111 GLU A N 1
ATOM 912 C CA . GLU A 1 111 ? 4.881 17.256 -28.809 1.00 84.12 111 GLU A CA 1
ATOM 913 C C . GLU A 1 111 ? 6.326 16.840 -29.126 1.00 84.12 111 GLU A C 1
ATOM 915 O O . GLU A 1 111 ? 7.082 17.580 -29.756 1.00 84.12 111 GLU A O 1
ATOM 920 N N . GLY A 1 112 ? 6.735 15.679 -28.607 1.00 77.38 112 GLY A N 1
ATOM 921 C CA . GLY A 1 112 ? 8.078 15.125 -28.804 1.00 77.38 112 GLY A CA 1
ATOM 922 C C . GLY A 1 112 ? 9.243 15.894 -28.161 1.00 77.38 112 GLY A C 1
ATOM 923 O O . GLY A 1 112 ? 10.375 15.462 -28.337 1.00 77.38 112 GLY A O 1
ATOM 924 N N . SER A 1 113 ? 8.998 16.987 -27.424 1.00 80.50 113 SER A N 1
ATOM 925 C CA . SER A 1 113 ? 10.042 17.910 -26.920 1.00 80.50 113 SER A CA 1
ATOM 926 C C . SER A 1 113 ? 9.887 18.301 -25.441 1.00 80.50 113 SER A C 1
ATOM 928 O O . SER A 1 113 ? 10.537 19.227 -24.940 1.00 80.50 113 SER A O 1
ATOM 930 N N . PHE A 1 114 ? 9.011 17.616 -24.699 1.00 77.06 114 PHE A N 1
ATOM 931 C CA . PHE A 1 114 ? 8.749 17.930 -23.289 1.00 77.06 114 PHE A CA 1
ATOM 932 C C . PHE A 1 114 ? 9.944 17.633 -22.363 1.00 77.06 114 PHE A C 1
ATOM 934 O O . PHE A 1 114 ? 10.036 18.229 -21.293 1.00 77.06 114 PHE A O 1
ATOM 941 N N . ASN A 1 115 ? 10.887 16.787 -22.797 1.00 78.50 115 ASN A N 1
ATOM 942 C CA . ASN A 1 115 ? 12.091 16.427 -22.041 1.00 78.50 115 ASN A CA 1
ATOM 943 C C . ASN A 1 115 ? 13.376 17.140 -22.499 1.00 78.50 115 ASN A C 1
ATOM 945 O O . ASN A 1 115 ? 14.457 16.824 -22.009 1.00 78.50 115 ASN A O 1
ATOM 949 N N . ASP A 1 116 ? 13.278 18.128 -23.393 1.00 84.25 116 ASP A N 1
ATOM 950 C CA . ASP A 1 116 ? 14.456 18.814 -23.948 1.00 84.25 116 ASP A CA 1
ATOM 951 C C . ASP A 1 116 ? 15.120 19.771 -22.948 1.00 84.25 116 ASP A C 1
ATOM 953 O O . ASP A 1 116 ? 16.295 20.115 -23.069 1.00 84.25 116 ASP A O 1
ATOM 957 N N . THR A 1 117 ? 14.359 20.253 -21.962 1.00 89.25 117 THR A N 1
ATOM 958 C CA . THR A 1 117 ? 14.843 21.206 -20.958 1.00 89.25 117 THR A CA 1
ATOM 959 C C . THR A 1 117 ? 14.314 20.840 -19.581 1.00 89.25 117 THR A C 1
ATOM 961 O O . THR A 1 117 ? 13.143 20.497 -19.427 1.00 89.25 117 THR A O 1
ATOM 964 N N . TRP A 1 118 ? 15.163 20.990 -18.562 1.00 89.62 118 TRP A N 1
ATOM 965 C CA . TRP A 1 118 ? 14.857 20.581 -17.188 1.00 89.62 118 TRP A CA 1
ATOM 966 C C . TRP A 1 118 ? 13.557 21.198 -16.640 1.00 89.62 118 TRP A C 1
ATOM 968 O O . TRP A 1 118 ? 12.810 20.535 -15.927 1.00 89.62 118 TRP A O 1
ATOM 978 N N . TRP A 1 119 ? 13.247 22.452 -16.987 1.00 92.06 119 TRP A N 1
ATOM 979 C CA . TRP A 1 119 ? 12.042 23.129 -16.505 1.00 92.06 119 TRP A CA 1
ATOM 980 C C . TRP A 1 119 ? 10.766 22.613 -17.189 1.00 92.06 119 TRP A C 1
ATOM 982 O O . TRP A 1 119 ? 9.729 22.544 -16.531 1.00 92.06 119 TRP A O 1
ATOM 992 N N . ARG A 1 120 ? 10.825 22.207 -18.470 1.00 92.75 120 ARG A N 1
ATOM 993 C CA . ARG A 1 120 ? 9.689 21.567 -19.162 1.00 92.75 120 ARG A CA 1
ATOM 994 C C . ARG A 1 120 ? 9.408 20.192 -18.585 1.00 92.75 120 ARG A C 1
ATOM 996 O O . ARG A 1 120 ? 8.247 19.899 -18.318 1.00 92.75 120 ARG A O 1
ATOM 1003 N N . THR A 1 121 ? 10.455 19.415 -18.303 1.00 92.50 121 THR A N 1
ATOM 1004 C CA . THR A 1 121 ? 10.335 18.118 -17.627 1.00 92.50 121 THR A CA 1
ATOM 1005 C C . THR A 1 121 ? 9.641 18.266 -16.278 1.00 92.50 121 THR A C 1
ATOM 1007 O O . THR A 1 121 ? 8.694 17.539 -16.007 1.00 92.50 121 THR A O 1
ATOM 1010 N N . ILE A 1 122 ? 10.037 19.248 -15.459 1.00 95.12 122 ILE A N 1
ATOM 1011 C CA . ILE A 1 122 ? 9.383 19.506 -14.165 1.00 95.12 122 ILE A CA 1
ATOM 1012 C C . ILE A 1 122 ? 7.917 19.917 -14.355 1.00 95.12 122 ILE A C 1
ATOM 1014 O O . ILE A 1 122 ? 7.042 19.401 -13.664 1.00 95.12 122 ILE A O 1
ATOM 1018 N N . ILE A 1 123 ? 7.611 20.826 -15.288 1.00 95.56 123 ILE A N 1
ATOM 1019 C CA . ILE A 1 123 ? 6.217 21.234 -15.528 1.00 95.56 123 ILE A CA 1
ATOM 1020 C C . ILE A 1 123 ? 5.377 20.043 -15.990 1.00 95.56 123 ILE A C 1
ATOM 1022 O O . ILE A 1 123 ? 4.269 19.853 -15.493 1.00 95.56 123 ILE A O 1
ATOM 1026 N N . TYR A 1 124 ? 5.896 19.232 -16.908 1.00 95.50 124 TYR A N 1
ATOM 1027 C CA . TYR A 1 124 ? 5.205 18.047 -17.395 1.00 95.50 124 TYR A CA 1
ATOM 1028 C C . TYR A 1 124 ? 5.001 17.011 -16.281 1.00 95.50 124 TYR A C 1
ATOM 1030 O O . TYR A 1 124 ? 3.880 16.555 -16.084 1.00 95.50 124 TYR A O 1
ATOM 1038 N N . ALA A 1 125 ? 6.029 16.726 -15.481 1.00 96.31 125 ALA A N 1
ATOM 1039 C CA . ALA A 1 125 ? 5.939 15.805 -14.350 1.00 96.31 125 ALA A CA 1
ATOM 1040 C C . ALA A 1 125 ? 4.875 16.236 -13.326 1.00 96.31 125 ALA A C 1
ATOM 1042 O O . ALA A 1 125 ? 4.060 15.426 -12.899 1.00 96.31 125 ALA A O 1
ATOM 1043 N N . PHE A 1 126 ? 4.829 17.518 -12.948 1.00 97.88 126 PHE A N 1
ATOM 1044 C CA . PHE A 1 126 ? 3.874 17.995 -11.942 1.00 97.88 126 PHE A CA 1
ATOM 1045 C C . PHE A 1 126 ? 2.460 18.215 -12.493 1.00 97.88 126 PHE A C 1
ATOM 1047 O O . PHE A 1 126 ? 1.490 17.829 -11.846 1.00 97.88 126 PHE A O 1
ATOM 1054 N N . PHE A 1 127 ? 2.321 18.866 -13.650 1.00 97.12 127 PHE A N 1
ATOM 1055 C CA . PHE A 1 127 ? 1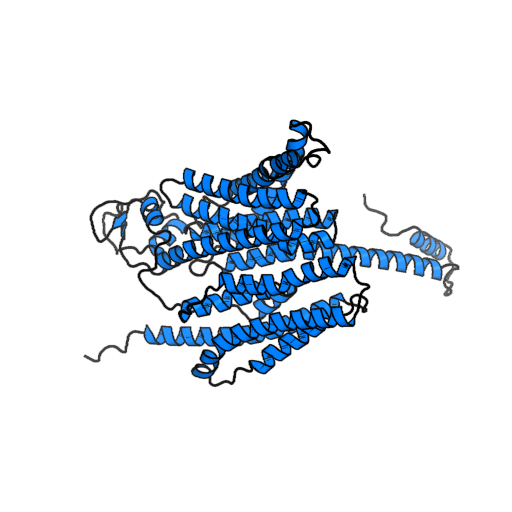.023 19.321 -14.169 1.00 97.12 127 PHE A CA 1
ATOM 1056 C C . PHE A 1 127 ? 0.467 18.453 -15.296 1.00 97.12 127 PHE A C 1
ATOM 1058 O O . PHE A 1 127 ? -0.750 18.431 -15.481 1.00 97.12 127 PHE A O 1
ATOM 1065 N N . GLY A 1 128 ? 1.339 17.778 -16.043 1.00 95.94 128 GLY A N 1
ATOM 1066 C CA . GLY A 1 128 ? 0.975 16.843 -17.105 1.00 95.94 128 GLY A CA 1
ATOM 1067 C C . GLY A 1 128 ? 0.644 15.455 -16.564 1.00 95.94 128 GLY A C 1
ATOM 1068 O O . GLY A 1 128 ? -0.379 14.903 -16.948 1.00 95.94 128 GLY A O 1
ATOM 1069 N N . VAL A 1 129 ? 1.463 14.940 -15.640 1.00 97.19 129 VAL A N 1
ATOM 1070 C CA . VAL A 1 129 ? 1.335 13.571 -15.108 1.00 97.19 129 VAL A CA 1
ATOM 1071 C C . VAL A 1 129 ? 0.788 13.561 -13.681 1.00 97.19 129 VAL A C 1
ATOM 1073 O O . VAL A 1 129 ? -0.378 13.225 -13.475 1.00 97.19 129 VAL A O 1
ATOM 1076 N N . ALA A 1 130 ? 1.554 14.018 -12.685 1.00 98.38 130 ALA A N 1
ATOM 1077 C CA . ALA A 1 130 ? 1.182 13.858 -11.277 1.00 98.38 130 ALA A CA 1
ATOM 1078 C C . ALA A 1 130 ? -0.173 14.491 -10.918 1.00 98.38 130 ALA A C 1
ATOM 1080 O O . ALA A 1 130 ? -0.981 13.877 -10.220 1.00 98.38 130 ALA A O 1
ATOM 1081 N N . LEU A 1 131 ? -0.464 15.699 -11.414 1.00 98.50 131 LEU A N 1
ATOM 1082 C CA . LEU A 1 131 ? -1.775 16.329 -11.241 1.00 98.50 131 LEU A CA 1
ATOM 1083 C C . LEU A 1 131 ? -2.899 15.466 -11.824 1.00 98.50 131 LEU A C 1
ATOM 1085 O O . LEU A 1 131 ? -3.924 15.297 -11.168 1.00 98.50 131 LEU A O 1
ATOM 1089 N N . ALA A 1 132 ? -2.716 14.950 -13.038 1.00 98.38 132 ALA A N 1
ATOM 1090 C CA . ALA A 1 132 ? -3.725 14.183 -13.756 1.00 98.38 132 ALA A CA 1
ATOM 1091 C C . ALA A 1 132 ? -4.044 12.881 -13.027 1.00 98.38 132 ALA A C 1
ATOM 1093 O O . ALA A 1 132 ? -5.203 12.603 -12.706 1.00 98.38 132 ALA A O 1
ATOM 1094 N N . GLU A 1 133 ? -3.002 12.121 -12.704 1.00 98.56 133 GLU A N 1
ATOM 1095 C CA . GLU A 1 133 ? -3.145 10.836 -12.046 1.00 98.56 133 GLU A CA 1
ATOM 1096 C C . GLU A 1 133 ? -3.745 10.964 -10.646 1.00 98.56 133 GLU A C 1
ATOM 1098 O O . GLU A 1 133 ? -4.707 10.267 -10.310 1.00 98.56 133 GLU A O 1
ATOM 1103 N N . GLU A 1 134 ? -3.205 11.865 -9.818 1.00 98.69 134 GLU A N 1
ATOM 1104 C CA . GLU A 1 134 ? -3.660 12.016 -8.437 1.00 98.69 134 GLU A CA 1
ATOM 1105 C C . GLU A 1 134 ? -5.060 12.632 -8.364 1.00 98.69 134 GLU A C 1
ATOM 1107 O O . GLU A 1 134 ? -5.865 12.236 -7.515 1.00 98.69 134 GLU A O 1
ATOM 1112 N N . ALA A 1 135 ? -5.410 13.537 -9.287 1.00 98.56 135 ALA A N 1
ATOM 1113 C CA . ALA A 1 135 ? -6.776 14.038 -9.402 1.00 98.56 135 ALA A CA 1
ATOM 1114 C C . ALA A 1 135 ? -7.753 12.931 -9.825 1.00 98.56 135 ALA A C 1
ATOM 1116 O O . ALA A 1 135 ? -8.847 12.849 -9.263 1.00 98.56 135 ALA A O 1
ATOM 1117 N N . CYS A 1 136 ? -7.366 12.046 -10.750 1.00 98.69 136 CYS A N 1
ATOM 1118 C CA . CYS A 1 136 ? -8.191 10.901 -11.141 1.00 98.69 136 CYS A CA 1
ATOM 1119 C C . CYS A 1 136 ? -8.373 9.915 -9.977 1.00 98.69 136 CYS A C 1
ATOM 1121 O O . CYS A 1 136 ? -9.504 9.534 -9.672 1.00 98.69 136 CYS A O 1
ATOM 1123 N N . LYS A 1 137 ? -7.301 9.554 -9.257 1.00 98.75 137 LYS A N 1
ATOM 1124 C CA . LYS A 1 137 ? -7.375 8.706 -8.049 1.00 98.75 137 LYS A CA 1
ATOM 1125 C C . LYS A 1 137 ? -8.295 9.329 -6.994 1.00 98.75 137 LYS A C 1
ATOM 1127 O O . LYS A 1 137 ? -9.180 8.651 -6.465 1.00 98.75 137 LYS A O 1
ATOM 1132 N N . PHE A 1 138 ? -8.136 10.628 -6.730 1.00 98.75 138 PHE A N 1
ATOM 1133 C CA . PHE A 1 138 ? -8.993 11.385 -5.817 1.00 98.75 138 PHE A CA 1
ATOM 1134 C C . PHE A 1 138 ? -10.458 11.347 -6.247 1.00 98.75 138 PHE A C 1
ATOM 1136 O O . PHE A 1 138 ? -11.322 11.028 -5.432 1.00 98.75 138 PHE A O 1
ATOM 1143 N N . PHE A 1 139 ? -10.740 11.642 -7.517 1.00 98.62 139 PHE A N 1
ATOM 1144 C CA . PHE A 1 139 ? -12.093 11.670 -8.061 1.00 98.62 139 PHE A CA 1
ATOM 1145 C C . PHE A 1 139 ? -12.767 10.301 -7.956 1.00 98.62 139 PHE A C 1
ATOM 1147 O O . PHE A 1 139 ? -13.868 10.196 -7.426 1.00 98.62 139 PHE A O 1
ATOM 1154 N N . PHE A 1 140 ? -12.088 9.228 -8.365 1.00 98.56 140 PHE A N 1
ATOM 1155 C CA . PHE A 1 140 ? -12.657 7.881 -8.302 1.00 98.56 140 PHE A CA 1
ATOM 1156 C C . PHE A 1 140 ? -12.910 7.430 -6.858 1.00 98.56 140 PHE A C 1
ATOM 1158 O O . PHE A 1 140 ? -13.949 6.834 -6.566 1.00 98.56 140 PHE A O 1
ATOM 1165 N N . LEU A 1 141 ? -12.006 7.751 -5.927 1.00 98.50 141 LEU A N 1
ATOM 1166 C CA . LEU A 1 141 ? -12.238 7.509 -4.504 1.00 98.50 141 LEU A CA 1
ATOM 1167 C C . LEU A 1 141 ? -13.445 8.313 -3.994 1.00 98.50 141 LEU A C 1
ATOM 1169 O O . LEU A 1 141 ? -14.296 7.766 -3.287 1.00 98.50 141 LEU A O 1
ATOM 1173 N N . LYS A 1 142 ? -13.529 9.596 -4.364 1.00 98.00 142 LYS A N 1
ATOM 1174 C CA . LYS A 1 142 ? -14.573 10.530 -3.935 1.00 98.00 142 LYS A CA 1
ATOM 1175 C C . LYS A 1 142 ? -15.961 10.127 -4.439 1.00 98.00 142 LYS A C 1
ATOM 1177 O O . LYS A 1 142 ? -16.894 10.102 -3.646 1.00 98.00 142 LYS A O 1
ATOM 1182 N N . GLU A 1 143 ? -16.094 9.772 -5.708 1.00 97.69 143 GLU A N 1
ATOM 1183 C CA . GLU A 1 143 ? -17.400 9.503 -6.316 1.00 97.69 143 GLU A CA 1
ATOM 1184 C C . GLU A 1 143 ? -17.901 8.077 -6.056 1.00 97.69 143 GLU A C 1
ATOM 1186 O O . GLU A 1 143 ? -19.091 7.866 -5.833 1.00 97.69 143 GLU A O 1
ATOM 1191 N N . PHE A 1 144 ? -17.017 7.071 -6.049 1.00 97.38 144 PHE A N 1
ATOM 1192 C CA . PHE A 1 144 ? -17.465 5.670 -6.046 1.00 97.38 144 PHE A CA 1
ATOM 1193 C C . PHE A 1 144 ? -17.426 4.965 -4.686 1.00 97.38 144 PHE A C 1
ATOM 1195 O O . PHE A 1 144 ? -17.996 3.869 -4.566 1.00 97.38 144 PHE A O 1
ATOM 1202 N N . ILE A 1 145 ? -16.731 5.535 -3.693 1.00 97.50 145 ILE A N 1
ATOM 1203 C CA . ILE A 1 145 ? -16.481 4.886 -2.391 1.00 97.50 145 ILE A CA 1
ATOM 1204 C C . ILE A 1 145 ? -16.698 5.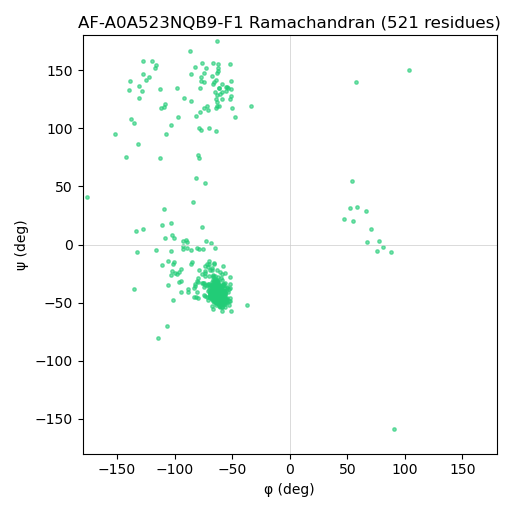835 -1.211 1.00 97.50 145 ILE A C 1
ATOM 1206 O O . ILE A 1 145 ? -17.207 5.409 -0.181 1.00 97.50 145 ILE A O 1
ATOM 1210 N N . TYR A 1 146 ? -16.317 7.109 -1.323 1.00 96.44 146 TYR A N 1
ATOM 1211 C CA . TYR A 1 146 ? -16.266 8.020 -0.177 1.00 96.44 146 TYR A CA 1
ATOM 1212 C C . TYR A 1 146 ? -17.608 8.193 0.542 1.00 96.44 146 TYR A C 1
ATOM 1214 O O . TYR A 1 146 ? -17.613 8.314 1.763 1.00 96.44 146 TYR A O 1
ATOM 1222 N N . GLU A 1 147 ? -18.735 8.176 -0.172 1.00 94.50 147 GLU A N 1
ATOM 1223 C CA . GLU A 1 147 ? -20.076 8.299 0.424 1.00 94.50 147 GLU A CA 1
ATOM 1224 C C . GLU A 1 147 ? -20.697 6.942 0.827 1.00 94.50 147 GLU A C 1
ATOM 1226 O O . GLU A 1 147 ? -21.818 6.900 1.328 1.00 94.50 147 GLU A O 1
ATOM 1231 N N . ASP A 1 148 ? -19.979 5.822 0.661 1.00 95.38 148 ASP A N 1
ATOM 1232 C CA . ASP A 1 148 ? -20.448 4.502 1.098 1.00 95.38 148 ASP A CA 1
ATOM 1233 C C . ASP A 1 148 ? -20.600 4.457 2.631 1.00 95.38 148 ASP A C 1
ATOM 1235 O O . ASP A 1 148 ? -19.793 5.025 3.378 1.00 95.38 148 ASP A O 1
ATOM 1239 N N . GLN A 1 149 ? -21.643 3.772 3.105 1.00 92.94 149 GLN A N 1
ATOM 1240 C CA . GLN A 1 149 ? -21.954 3.633 4.532 1.00 92.94 149 GLN A CA 1
ATOM 1241 C C . GLN A 1 149 ? -20.901 2.811 5.281 1.00 92.94 149 GLN A C 1
ATOM 1243 O O . GLN A 1 149 ? -20.703 3.016 6.476 1.00 92.94 149 GLN A O 1
ATOM 1248 N N . ASN A 1 150 ? -20.204 1.901 4.593 1.00 94.25 150 ASN A N 1
ATOM 1249 C CA . ASN A 1 150 ? -19.122 1.133 5.201 1.00 94.25 150 ASN A CA 1
ATOM 1250 C C . ASN A 1 150 ? -17.886 1.987 5.476 1.00 94.25 150 ASN A C 1
ATOM 1252 O O . ASN A 1 150 ? -17.114 1.606 6.333 1.00 94.25 150 ASN A O 1
ATOM 1256 N N . PHE A 1 151 ? -17.739 3.148 4.827 1.00 95.75 151 PHE A N 1
ATOM 1257 C CA . PHE A 1 151 ? -16.715 4.125 5.186 1.00 95.75 151 PHE A CA 1
ATOM 1258 C C . PHE A 1 151 ? -17.194 4.921 6.411 1.00 95.75 151 PHE A C 1
ATOM 1260 O O . PHE A 1 151 ? -17.664 6.059 6.298 1.00 95.75 151 PHE A O 1
ATOM 1267 N N . ASN A 1 152 ? -17.099 4.302 7.583 1.00 94.12 152 ASN A N 1
ATOM 1268 C CA . ASN A 1 152 ? -17.631 4.757 8.867 1.00 94.12 152 ASN A CA 1
ATOM 1269 C C . ASN A 1 152 ? -16.538 5.049 9.921 1.00 94.12 152 ASN A C 1
ATOM 1271 O O . ASN A 1 152 ? -16.847 5.580 10.992 1.00 94.12 152 ASN A O 1
ATOM 1275 N N . ASP A 1 153 ? -15.272 4.777 9.616 1.00 93.25 153 ASP A N 1
ATOM 1276 C CA . ASP A 1 153 ? -14.090 5.100 10.416 1.00 93.25 153 ASP A CA 1
ATOM 1277 C C . ASP A 1 153 ? -13.090 5.925 9.571 1.00 93.25 153 ASP A C 1
ATOM 1279 O O . ASP A 1 153 ? -12.909 5.677 8.377 1.00 93.25 153 ASP A O 1
ATOM 1283 N N . PRO A 1 154 ? -12.401 6.937 10.140 1.00 95.06 154 PRO A N 1
ATOM 1284 C CA . PRO A 1 154 ? -11.320 7.624 9.436 1.00 95.06 154 PRO A CA 1
ATOM 1285 C C . PRO A 1 154 ? -10.261 6.674 8.858 1.00 95.06 154 PRO A C 1
ATOM 1287 O O . PRO A 1 154 ? -9.703 6.969 7.799 1.00 95.06 154 PRO A O 1
ATOM 1290 N N . PHE A 1 155 ? -9.975 5.556 9.538 1.00 95.81 155 PHE A N 1
ATOM 1291 C CA . PHE A 1 155 ? -9.002 4.563 9.085 1.00 95.81 155 PHE A CA 1
ATOM 1292 C C . PHE A 1 155 ? -9.390 3.913 7.750 1.00 95.81 155 PHE A C 1
ATOM 1294 O O . PHE A 1 155 ? -8.495 3.590 6.969 1.00 95.81 155 PHE A O 1
ATOM 1301 N N . ASP A 1 156 ? -10.678 3.818 7.420 1.00 96.69 156 ASP A N 1
ATOM 1302 C CA . ASP A 1 156 ? -11.148 3.239 6.155 1.00 96.69 156 ASP A CA 1
ATOM 1303 C C . ASP A 1 156 ? -10.600 4.006 4.949 1.00 96.69 156 ASP A C 1
ATOM 1305 O O . ASP A 1 156 ? -10.333 3.425 3.898 1.00 96.69 156 ASP A O 1
ATOM 1309 N N . GLY A 1 157 ? -10.329 5.306 5.118 1.00 97.50 157 GLY A N 1
ATOM 1310 C CA . GLY A 1 157 ? -9.644 6.118 4.118 1.00 97.50 157 GLY A CA 1
ATOM 1311 C C . GLY A 1 157 ? -8.276 5.549 3.736 1.00 97.50 157 GLY A C 1
ATOM 1312 O O . GLY A 1 157 ? -7.954 5.497 2.553 1.00 97.50 157 GLY A O 1
ATOM 1313 N N . ILE A 1 158 ? -7.501 5.038 4.702 1.00 98.00 158 ILE A N 1
ATOM 1314 C CA . ILE A 1 158 ? -6.217 4.354 4.454 1.00 98.00 158 ILE A CA 1
ATOM 1315 C C . ILE A 1 158 ? -6.429 3.120 3.581 1.00 98.00 158 ILE A C 1
ATOM 1317 O O . ILE A 1 158 ? -5.652 2.875 2.658 1.00 98.00 158 ILE A O 1
ATOM 1321 N N . VAL A 1 159 ? -7.467 2.337 3.885 1.00 97.94 159 VAL A N 1
ATOM 1322 C CA . VAL A 1 159 ? -7.769 1.104 3.158 1.00 97.94 159 VAL A CA 1
ATOM 1323 C C . VAL A 1 159 ? -8.192 1.440 1.735 1.00 97.94 159 VAL A C 1
ATOM 1325 O O . VAL A 1 159 ? -7.562 0.968 0.793 1.00 97.94 159 VAL A O 1
ATOM 1328 N N . TYR A 1 160 ? -9.206 2.285 1.563 1.00 98.38 160 TYR A N 1
ATOM 1329 C CA . TYR A 1 160 ? -9.776 2.601 0.256 1.00 98.38 160 TYR A CA 1
ATOM 1330 C C . TYR A 1 160 ? -8.850 3.422 -0.636 1.00 98.38 160 TYR A C 1
ATOM 1332 O O . TYR A 1 160 ? -8.705 3.086 -1.810 1.00 98.38 160 TYR A O 1
ATOM 1340 N N . GLY A 1 161 ? -8.164 4.429 -0.091 1.00 98.38 161 GLY A N 1
ATOM 1341 C CA . GLY A 1 161 ? -7.140 5.168 -0.831 1.00 98.38 161 GLY A CA 1
ATOM 1342 C C . GLY A 1 161 ? -5.972 4.279 -1.236 1.00 98.38 161 GLY A C 1
ATOM 1343 O O . GLY A 1 161 ? -5.549 4.297 -2.390 1.00 98.38 161 GLY A O 1
ATOM 1344 N N . GLY A 1 162 ? -5.528 3.402 -0.334 1.00 98.31 162 GLY A N 1
ATOM 1345 C CA . GLY A 1 162 ? -4.526 2.394 -0.645 1.00 98.31 162 GLY A CA 1
ATOM 1346 C C . GLY A 1 162 ? -4.950 1.427 -1.756 1.00 98.31 162 GLY A C 1
ATOM 1347 O O . GLY A 1 162 ? -4.137 1.109 -2.621 1.00 98.31 162 GLY A O 1
ATOM 1348 N N . MET A 1 163 ? -6.215 0.985 -1.783 1.00 98.50 163 MET A N 1
ATOM 1349 C CA . MET A 1 163 ? -6.732 0.137 -2.869 1.00 98.50 163 MET A CA 1
ATOM 1350 C C . MET A 1 163 ? -6.763 0.863 -4.210 1.00 98.50 163 MET A C 1
ATOM 1352 O O . MET A 1 163 ? -6.356 0.274 -5.208 1.00 98.50 163 MET A O 1
ATOM 1356 N N . ILE A 1 164 ? -7.217 2.121 -4.232 1.00 98.69 164 ILE A N 1
ATOM 1357 C CA . ILE A 1 164 ? -7.217 2.960 -5.438 1.00 98.69 164 ILE A CA 1
ATOM 1358 C C . ILE A 1 164 ? -5.784 3.105 -5.967 1.00 98.69 164 ILE A C 1
ATOM 1360 O O . ILE A 1 164 ? -5.536 2.825 -7.137 1.00 98.69 164 ILE A O 1
ATOM 1364 N N . GLY A 1 165 ? -4.826 3.433 -5.092 1.00 98.56 165 GLY A N 1
ATOM 1365 C CA . GLY A 1 165 ? -3.408 3.521 -5.447 1.00 98.56 165 GLY A CA 1
ATOM 1366 C C . GLY A 1 165 ? -2.844 2.203 -5.988 1.00 98.56 165 GLY A C 1
ATOM 1367 O O . GLY A 1 165 ? -2.232 2.188 -7.050 1.00 98.56 165 GLY A O 1
ATOM 1368 N N . CYS A 1 166 ? -3.108 1.071 -5.323 1.00 98.31 166 CYS A N 1
ATOM 1369 C CA . CYS A 1 166 ? -2.646 -0.248 -5.780 1.00 98.31 166 CYS A CA 1
ATOM 1370 C C . CYS A 1 166 ? -3.258 -0.661 -7.126 1.00 98.31 166 CYS A C 1
ATOM 1372 O O . CYS A 1 166 ? -2.575 -1.266 -7.953 1.00 98.31 166 CYS A O 1
ATOM 1374 N N . GLY A 1 167 ? -4.542 -0.368 -7.336 1.00 98.44 167 GLY A N 1
ATOM 1375 C CA . GLY A 1 167 ? -5.240 -0.651 -8.585 1.00 98.44 167 GLY A CA 1
ATOM 1376 C C . GLY A 1 167 ? -4.663 0.142 -9.749 1.00 98.44 167 GLY A C 1
ATOM 1377 O O . GLY A 1 167 ? -4.347 -0.440 -10.787 1.00 98.44 167 GLY A O 1
ATOM 1378 N N . PHE A 1 168 ? -4.466 1.445 -9.534 1.00 98.62 168 PHE A N 1
ATOM 1379 C CA . PHE A 1 168 ? -3.851 2.341 -10.508 1.00 98.62 168 PHE A CA 1
ATOM 1380 C C . PHE A 1 168 ? -2.446 1.859 -10.869 1.00 98.62 168 PHE A C 1
ATOM 1382 O O . PHE A 1 168 ? -2.176 1.550 -12.026 1.00 98.62 168 PHE A O 1
ATOM 1389 N N . ALA A 1 169 ? -1.607 1.656 -9.848 1.00 97.69 169 ALA A N 1
ATOM 1390 C CA . ALA A 1 169 ? -0.245 1.158 -9.990 1.00 97.69 169 ALA A CA 1
ATOM 1391 C C . ALA A 1 169 ? -0.178 -0.154 -10.774 1.00 97.69 169 ALA A C 1
ATOM 1393 O O . ALA A 1 169 ? 0.713 -0.353 -11.589 1.00 97.69 169 ALA A O 1
ATOM 1394 N N . THR A 1 170 ? -1.116 -1.072 -10.522 1.00 96.62 170 THR A N 1
ATOM 1395 C CA . THR A 1 170 ? -1.150 -2.371 -11.200 1.00 96.62 170 THR A CA 1
ATOM 1396 C C . THR A 1 170 ? -1.454 -2.213 -12.682 1.00 96.62 170 THR A C 1
ATOM 1398 O O . THR A 1 170 ? -0.756 -2.800 -13.504 1.00 96.62 170 THR A O 1
ATOM 1401 N N . MET A 1 171 ? -2.489 -1.443 -13.030 1.00 97.38 171 MET A N 1
ATOM 1402 C CA . MET A 1 171 ? -2.875 -1.250 -14.427 1.00 97.38 171 MET A CA 1
ATOM 1403 C C . MET A 1 171 ? -1.773 -0.533 -15.206 1.00 97.38 171 MET A C 1
ATOM 1405 O O . MET A 1 171 ? -1.332 -1.021 -16.241 1.00 97.38 171 MET A O 1
ATOM 1409 N N . GLU A 1 172 ? -1.270 0.568 -14.666 1.00 95.81 172 GLU A N 1
ATOM 1410 C CA . GLU A 1 172 ? -0.211 1.354 -15.288 1.00 95.81 172 GLU A CA 1
ATOM 1411 C C . GLU A 1 172 ? 1.078 0.517 -15.435 1.00 95.81 172 GLU A C 1
ATOM 1413 O O . GLU A 1 172 ? 1.666 0.443 -16.514 1.00 95.81 172 GLU A O 1
ATOM 1418 N N . ASN A 1 173 ? 1.455 -0.268 -14.417 1.00 94.62 173 ASN A N 1
ATOM 1419 C CA . ASN A 1 173 ? 2.600 -1.174 -14.515 1.00 94.62 173 ASN A CA 1
ATOM 1420 C C . ASN A 1 173 ? 2.419 -2.272 -15.580 1.00 94.62 173 ASN A C 1
ATOM 1422 O O . ASN A 1 173 ? 3.388 -2.618 -16.248 1.00 94.62 173 ASN A O 1
ATOM 1426 N N . ILE A 1 174 ? 1.206 -2.795 -15.808 1.00 93.31 174 ILE A N 1
ATOM 1427 C CA . ILE A 1 174 ? 0.949 -3.707 -16.943 1.00 93.31 174 ILE A CA 1
ATOM 1428 C C . ILE A 1 174 ? 1.269 -3.007 -18.267 1.00 93.31 174 ILE A C 1
ATOM 1430 O O . ILE A 1 174 ? 1.944 -3.592 -19.113 1.00 93.31 174 ILE A O 1
ATOM 1434 N N . MET A 1 175 ? 0.824 -1.762 -18.442 1.00 90.94 175 MET A N 1
ATOM 1435 C CA . MET A 1 175 ? 1.015 -1.011 -19.687 1.00 90.94 175 MET A CA 1
ATOM 1436 C C . MET A 1 175 ? 2.495 -0.708 -19.960 1.00 90.94 175 MET A C 1
ATOM 1438 O O . MET A 1 175 ? 2.961 -0.875 -21.091 1.00 90.94 175 MET A O 1
ATOM 1442 N N . TYR A 1 176 ? 3.260 -0.356 -18.925 1.00 89.12 176 TYR A N 1
ATOM 1443 C CA . TYR A 1 176 ? 4.707 -0.148 -19.035 1.00 89.12 176 TYR A CA 1
ATOM 1444 C C . TYR A 1 176 ? 5.480 -1.444 -19.283 1.00 89.12 176 TYR A C 1
ATOM 1446 O O . TYR A 1 176 ? 6.363 -1.488 -20.131 1.00 89.12 176 TYR A O 1
ATOM 1454 N N . VAL A 1 177 ? 5.160 -2.525 -18.572 1.00 87.12 177 VAL A N 1
ATOM 1455 C CA . VAL A 1 177 ? 5.915 -3.782 -18.690 1.00 87.12 177 VAL A CA 1
ATOM 1456 C C . VAL A 1 177 ? 5.666 -4.471 -20.031 1.00 87.12 177 VAL A C 1
ATOM 1458 O O . VAL A 1 177 ? 6.581 -5.068 -20.596 1.00 87.12 177 VAL A O 1
ATOM 1461 N N . VAL A 1 178 ? 4.451 -4.368 -20.576 1.00 83.81 178 VAL A N 1
ATOM 1462 C CA . VAL A 1 178 ? 4.133 -4.900 -21.910 1.00 83.81 178 VAL A CA 1
ATOM 1463 C C . VAL A 1 178 ? 4.879 -4.144 -23.014 1.00 83.81 178 VAL A C 1
ATOM 1465 O O . VAL A 1 178 ? 5.242 -4.762 -24.013 1.00 83.81 178 VAL A O 1
ATOM 1468 N N . SER A 1 179 ? 5.124 -2.840 -22.847 1.00 81.62 179 SER A N 1
ATOM 1469 C CA . SER A 1 179 ? 5.797 -2.014 -23.857 1.00 81.62 179 SER A CA 1
ATOM 1470 C C . SER A 1 179 ? 7.324 -2.007 -23.729 1.00 81.62 179 SER A C 1
ATOM 1472 O O . SER A 1 179 ? 8.012 -2.099 -24.743 1.00 81.62 179 SER A O 1
ATOM 1474 N N . ALA A 1 180 ? 7.855 -1.933 -22.507 1.00 83.75 180 ALA A N 1
ATOM 1475 C CA . ALA A 1 180 ? 9.280 -1.730 -22.235 1.00 83.75 180 ALA A CA 1
ATOM 1476 C C . ALA A 1 180 ? 10.019 -2.992 -21.749 1.00 83.75 180 ALA A C 1
ATOM 1478 O O . ALA A 1 180 ? 11.246 -3.051 -21.789 1.00 83.75 180 ALA A O 1
ATOM 1479 N N . GLY A 1 181 ? 9.295 -4.038 -21.342 1.00 82.94 181 GLY A N 1
ATOM 1480 C CA . GLY A 1 181 ? 9.872 -5.339 -21.009 1.00 82.94 181 GLY A CA 1
ATOM 1481 C C . GLY A 1 181 ? 10.276 -5.518 -19.542 1.00 82.94 181 GLY A C 1
ATOM 1482 O O . GLY A 1 181 ? 9.745 -4.891 -18.623 1.00 82.94 181 GLY A O 1
ATOM 1483 N N . TYR A 1 182 ? 11.172 -6.480 -19.316 1.00 77.62 182 TYR A N 1
ATOM 1484 C CA . TYR A 1 182 ? 11.424 -7.071 -17.998 1.00 77.62 182 TYR A CA 1
ATOM 1485 C C . TYR A 1 182 ? 12.154 -6.135 -17.025 1.00 77.62 182 TYR A C 1
ATOM 1487 O O . TYR A 1 182 ? 11.736 -6.011 -15.874 1.00 77.62 182 TYR A O 1
ATOM 1495 N N . GLU A 1 183 ? 13.203 -5.449 -17.484 1.00 79.75 183 GLU A N 1
ATOM 1496 C CA . GLU A 1 183 ? 14.012 -4.538 -16.658 1.00 79.75 183 GLU A CA 1
ATOM 1497 C C . GLU A 1 183 ? 13.164 -3.394 -16.091 1.00 79.75 183 GLU A C 1
ATOM 1499 O O . GLU A 1 183 ? 13.164 -3.146 -14.883 1.00 79.75 183 GLU A O 1
ATOM 1504 N N . THR A 1 184 ? 12.335 -2.775 -16.939 1.00 83.69 184 THR A N 1
ATOM 1505 C CA . THR A 1 184 ? 11.365 -1.756 -16.519 1.00 83.69 184 THR A CA 1
ATOM 1506 C C . THR A 1 184 ? 10.398 -2.294 -15.468 1.00 83.69 184 THR A C 1
ATOM 1508 O O . THR A 1 184 ? 10.085 -1.594 -14.506 1.00 83.69 184 THR A O 1
ATOM 1511 N N . GLY A 1 185 ? 9.953 -3.546 -15.603 1.00 83.69 185 GLY A N 1
ATOM 1512 C CA . GLY A 1 185 ? 9.077 -4.173 -14.618 1.00 83.69 185 GLY A CA 1
ATOM 1513 C C . GLY A 1 185 ? 9.723 -4.376 -13.254 1.00 83.69 185 GLY A C 1
ATOM 1514 O O . GLY A 1 185 ? 9.058 -4.156 -12.242 1.00 83.69 185 GLY A O 1
ATOM 1515 N N . ILE A 1 186 ? 11.008 -4.745 -13.200 1.00 81.50 186 ILE A N 1
ATOM 1516 C CA . ILE A 1 186 ? 11.737 -4.875 -11.929 1.00 81.50 186 ILE A CA 1
ATOM 1517 C C . ILE A 1 186 ? 11.870 -3.509 -11.265 1.00 81.50 186 ILE A C 1
ATOM 1519 O O . ILE A 1 186 ? 11.580 -3.375 -10.075 1.00 81.50 186 ILE A O 1
ATOM 1523 N N . LEU A 1 187 ? 12.284 -2.498 -12.032 1.00 85.06 187 LEU A N 1
ATOM 1524 C CA . LEU A 1 187 ? 12.473 -1.151 -11.514 1.00 85.06 187 LEU A CA 1
ATOM 1525 C C . LEU A 1 187 ? 11.165 -0.613 -10.930 1.00 85.06 187 LEU A C 1
ATOM 1527 O O . LEU A 1 187 ? 11.097 -0.283 -9.747 1.00 85.06 187 LEU A O 1
ATOM 1531 N N . ARG A 1 188 ? 10.091 -0.637 -11.724 1.00 89.50 188 ARG A N 1
ATOM 1532 C CA . ARG A 1 188 ? 8.770 -0.147 -11.315 1.00 89.50 188 ARG A CA 1
ATOM 1533 C C . ARG A 1 188 ? 8.177 -0.934 -10.150 1.00 89.50 188 ARG A C 1
ATOM 1535 O O . ARG A 1 188 ? 7.534 -0.335 -9.291 1.00 89.50 188 ARG A O 1
ATOM 1542 N N . MET A 1 189 ? 8.417 -2.245 -10.068 1.00 86.38 189 MET A N 1
ATOM 1543 C CA . MET A 1 189 ? 8.017 -3.065 -8.918 1.00 86.38 189 MET A CA 1
ATOM 1544 C C . MET A 1 189 ? 8.603 -2.541 -7.597 1.00 86.38 189 MET A C 1
ATOM 1546 O O . MET A 1 189 ? 7.955 -2.664 -6.557 1.00 86.38 189 MET A O 1
ATOM 1550 N N . LEU A 1 190 ? 9.816 -1.987 -7.624 1.00 84.56 190 LEU A N 1
ATOM 1551 C CA . LEU A 1 190 ? 10.521 -1.489 -6.441 1.00 84.56 190 LEU A CA 1
ATOM 1552 C C . LEU A 1 190 ? 10.318 0.011 -6.204 1.00 84.56 190 LEU A C 1
ATOM 1554 O O . LEU A 1 190 ? 10.495 0.465 -5.073 1.00 84.56 190 LEU A O 1
ATOM 1558 N N . THR A 1 191 ? 9.942 0.759 -7.242 1.00 91.50 191 THR A N 1
ATOM 1559 C CA . THR A 1 191 ? 9.819 2.218 -7.197 1.00 91.50 191 THR A CA 1
ATOM 1560 C C . THR A 1 191 ? 8.370 2.681 -7.388 1.00 91.50 191 THR A C 1
ATOM 1562 O O . THR A 1 191 ? 7.683 2.930 -6.397 1.00 91.50 191 THR A O 1
ATOM 1565 N N . ALA A 1 192 ? 7.883 2.744 -8.631 1.00 94.19 192 ALA A N 1
ATOM 1566 C CA . ALA A 1 192 ? 6.585 3.314 -9.005 1.00 94.19 192 ALA A CA 1
ATOM 1567 C C . ALA A 1 192 ? 5.398 2.611 -8.329 1.00 94.19 192 ALA A C 1
ATOM 1569 O O . ALA A 1 192 ? 4.502 3.258 -7.791 1.00 94.19 192 ALA A O 1
ATOM 1570 N N . VAL A 1 193 ? 5.391 1.272 -8.303 1.00 95.00 193 VAL A N 1
ATOM 1571 C CA . VAL A 1 193 ? 4.262 0.507 -7.757 1.00 95.00 193 VAL A CA 1
ATOM 1572 C C . VAL A 1 193 ? 4.084 0.751 -6.253 1.00 95.00 193 VAL A C 1
ATOM 1574 O O . VAL A 1 193 ? 2.964 1.059 -5.831 1.00 95.00 193 VAL A O 1
ATOM 1577 N N . PRO A 1 194 ? 5.144 0.668 -5.422 1.00 93.00 194 PRO A N 1
ATOM 1578 C CA . PRO A 1 194 ? 5.087 1.151 -4.052 1.00 93.00 194 PRO A CA 1
ATOM 1579 C C . PRO A 1 194 ? 4.687 2.625 -3.958 1.00 93.00 194 PRO A C 1
ATOM 1581 O O . PRO A 1 194 ? 3.787 2.922 -3.176 1.00 93.00 194 PRO A O 1
ATOM 1584 N N . ALA A 1 195 ? 5.298 3.523 -4.742 1.00 96.38 195 ALA A N 1
ATOM 1585 C CA . ALA A 1 195 ? 5.017 4.962 -4.691 1.00 96.38 195 ALA A CA 1
ATOM 1586 C C . ALA A 1 195 ? 3.512 5.247 -4.791 1.00 96.38 195 ALA A C 1
ATOM 1588 O O . ALA A 1 195 ? 2.922 5.726 -3.828 1.00 96.38 195 ALA A O 1
ATOM 1589 N N . HIS A 1 196 ? 2.855 4.788 -5.858 1.00 98.06 196 HIS A N 1
ATOM 1590 C CA . HIS A 1 196 ? 1.413 4.963 -6.045 1.00 98.06 196 HIS A CA 1
ATOM 1591 C C . HIS A 1 196 ? 0.559 4.341 -4.938 1.00 98.06 196 HIS A C 1
ATOM 1593 O O . HIS A 1 196 ? -0.467 4.901 -4.547 1.00 98.06 196 HIS A O 1
ATOM 1599 N N . ALA A 1 197 ? 0.941 3.171 -4.417 1.00 97.25 197 ALA A N 1
ATOM 1600 C CA . ALA A 1 197 ? 0.196 2.541 -3.333 1.00 97.25 197 ALA A CA 1
ATOM 1601 C C . ALA A 1 197 ? 0.261 3.369 -2.038 1.00 97.25 197 ALA A C 1
ATOM 1603 O O . ALA A 1 197 ? -0.744 3.505 -1.332 1.00 97.25 197 ALA A O 1
ATOM 1604 N N . PHE A 1 198 ? 1.432 3.925 -1.720 1.00 96.25 198 PHE A N 1
ATOM 1605 C CA . PHE A 1 198 ? 1.637 4.738 -0.524 1.00 96.25 198 PHE A CA 1
ATOM 1606 C C . PHE A 1 198 ? 1.133 6.178 -0.695 1.00 96.25 198 PHE A C 1
ATOM 1608 O O . PHE A 1 198 ? 0.573 6.717 0.259 1.00 96.25 198 PHE A O 1
ATOM 1615 N N . ASP A 1 199 ? 1.188 6.748 -1.897 1.00 98.50 199 ASP A N 1
ATOM 1616 C CA . ASP A 1 199 ? 0.509 8.003 -2.235 1.00 98.50 199 ASP A CA 1
ATOM 1617 C C . ASP A 1 199 ? -1.010 7.841 -2.102 1.00 98.50 199 ASP A C 1
ATOM 1619 O O . ASP A 1 199 ? -1.663 8.641 -1.432 1.00 98.50 199 ASP A O 1
ATOM 1623 N N . GLY A 1 200 ? -1.570 6.719 -2.569 1.00 98.56 200 GLY A N 1
ATOM 1624 C CA . GLY A 1 200 ? -2.968 6.359 -2.329 1.00 98.56 200 GLY A CA 1
ATOM 1625 C C . GLY A 1 200 ? -3.329 6.290 -0.838 1.00 98.56 200 GLY A C 1
ATOM 1626 O O . GLY A 1 200 ? -4.387 6.772 -0.429 1.00 98.56 200 GLY A O 1
ATOM 1627 N N . ILE A 1 201 ? -2.443 5.755 0.013 1.00 98.56 201 ILE A N 1
ATOM 1628 C CA . ILE A 1 201 ? -2.624 5.774 1.476 1.00 98.56 201 ILE A CA 1
ATOM 1629 C C . ILE A 1 201 ? -2.616 7.209 2.025 1.00 98.56 201 ILE A C 1
ATOM 1631 O O . ILE A 1 201 ? -3.434 7.526 2.889 1.00 98.56 201 ILE A O 1
ATOM 1635 N N . ILE A 1 202 ? -1.704 8.071 1.566 1.00 98.69 202 ILE A N 1
ATOM 1636 C CA . ILE A 1 202 ? -1.609 9.468 2.019 1.00 98.69 202 ILE A CA 1
ATOM 1637 C C . ILE A 1 202 ? -2.865 10.240 1.607 1.00 98.69 202 ILE A C 1
ATOM 1639 O O . ILE A 1 202 ? -3.486 10.898 2.444 1.00 98.69 202 ILE A O 1
ATOM 1643 N N . LEU A 1 203 ? -3.299 10.103 0.355 1.00 98.69 203 LEU A N 1
ATOM 1644 C CA . LEU A 1 203 ? -4.554 10.667 -0.136 1.00 98.69 203 LEU A CA 1
ATOM 1645 C C . LEU A 1 203 ? -5.738 10.179 0.710 1.00 98.69 203 LEU A C 1
ATOM 1647 O O . LEU A 1 203 ? -6.532 10.973 1.221 1.00 98.69 203 LEU A O 1
ATOM 1651 N N . GLY A 1 204 ? -5.791 8.867 0.938 1.00 98.38 204 GLY A N 1
ATOM 1652 C CA . GLY A 1 204 ? -6.772 8.195 1.775 1.00 98.38 204 GLY A CA 1
ATOM 1653 C C . GLY A 1 204 ? -6.803 8.689 3.222 1.00 98.38 204 GLY A C 1
ATOM 1654 O O . GLY A 1 204 ? -7.881 8.885 3.778 1.00 98.38 204 GLY A O 1
ATOM 1655 N N . TYR A 1 205 ? -5.646 8.965 3.826 1.00 98.25 205 TYR A N 1
ATOM 1656 C CA . TYR A 1 205 ? -5.536 9.551 5.164 1.00 98.25 205 TYR A CA 1
ATOM 1657 C C . TYR A 1 205 ? -6.241 10.907 5.242 1.00 98.25 205 TYR A C 1
ATOM 1659 O O . TYR A 1 205 ? -7.055 11.144 6.138 1.00 98.25 205 TYR A O 1
ATOM 1667 N N . PHE A 1 206 ? -5.958 11.800 4.293 1.00 98.31 206 PHE A N 1
ATOM 1668 C CA . PHE A 1 206 ? -6.566 13.127 4.274 1.00 98.31 206 PHE A CA 1
ATOM 1669 C C . PHE A 1 206 ? -8.062 13.067 3.965 1.00 98.31 206 PHE A C 1
ATOM 1671 O O . PHE A 1 206 ? -8.838 13.764 4.618 1.00 98.31 206 PHE A O 1
ATOM 1678 N N . MET A 1 207 ? -8.483 12.206 3.035 1.00 98.31 207 MET A N 1
ATOM 1679 C CA . MET A 1 207 ? -9.899 12.007 2.711 1.00 98.31 207 MET A CA 1
ATOM 1680 C C . MET A 1 207 ? -10.674 11.376 3.873 1.00 98.31 207 MET A C 1
ATOM 1682 O O . MET A 1 207 ? -11.751 11.860 4.216 1.00 98.31 207 MET A O 1
ATOM 1686 N N . GLY A 1 208 ? -10.103 10.378 4.551 1.00 96.88 208 GLY A N 1
ATOM 1687 C CA . GLY A 1 208 ? -10.665 9.802 5.773 1.00 96.88 208 GLY A CA 1
ATOM 1688 C C . GLY A 1 208 ? -10.864 10.864 6.847 1.00 96.88 208 GLY A C 1
ATOM 1689 O O . GLY A 1 208 ? -11.970 11.038 7.348 1.00 96.88 208 GLY A O 1
ATOM 1690 N N . LYS A 1 209 ? -9.844 11.682 7.130 1.00 96.56 209 LYS A N 1
ATOM 1691 C CA . LYS A 1 209 ? -9.988 12.811 8.067 1.00 96.56 209 LYS A CA 1
ATOM 1692 C C . LYS A 1 209 ? -11.032 13.823 7.599 1.00 96.56 209 LYS A C 1
ATOM 1694 O O . LYS A 1 209 ? -11.797 14.319 8.420 1.00 96.56 209 LYS A O 1
ATOM 1699 N N . ALA A 1 210 ? -11.074 14.137 6.306 1.00 96.62 210 ALA A N 1
ATOM 1700 C CA . ALA A 1 210 ? -12.023 15.092 5.750 1.00 96.62 210 ALA A CA 1
ATOM 1701 C C . ALA A 1 210 ? -13.473 14.644 5.965 1.00 96.62 210 ALA A C 1
ATOM 1703 O O . ALA A 1 210 ? -14.296 15.465 6.375 1.00 96.62 210 ALA A O 1
ATOM 1704 N N . LYS A 1 211 ? -13.781 13.353 5.768 1.00 95.69 211 LYS A N 1
ATOM 1705 C CA . LYS A 1 211 ? -15.144 12.818 5.926 1.00 95.69 211 LYS A CA 1
ATOM 1706 C C . LYS A 1 211 ? -15.703 13.065 7.317 1.00 95.69 211 LYS A C 1
ATOM 1708 O O . LYS A 1 211 ? -16.880 13.394 7.440 1.00 95.69 211 LYS A O 1
ATOM 1713 N N . PHE A 1 212 ? -14.852 13.004 8.334 1.00 93.88 212 PHE A N 1
ATOM 1714 C CA . PHE A 1 212 ? -15.260 13.092 9.730 1.00 93.88 212 PHE A CA 1
ATOM 1715 C C . PHE A 1 212 ? -14.826 14.382 10.440 1.00 93.88 212 PHE A C 1
ATOM 1717 O O . PHE A 1 212 ? -14.862 14.443 11.664 1.00 93.88 212 PHE A O 1
ATOM 1724 N N . CYS A 1 213 ? -14.436 15.425 9.703 1.00 91.19 213 CYS A N 1
ATOM 1725 C CA . CYS A 1 213 ? -14.088 16.732 10.264 1.00 91.19 213 CYS A CA 1
ATOM 1726 C C . CYS A 1 213 ? -15.048 17.838 9.781 1.00 91.19 213 CYS A C 1
ATOM 1728 O O . CYS A 1 213 ? -15.600 17.738 8.684 1.00 91.19 213 CYS A O 1
ATOM 1730 N N . PRO A 1 214 ? -15.225 18.936 10.549 1.00 86.12 214 PRO A N 1
ATOM 1731 C CA . PRO A 1 214 ? -16.071 20.066 10.144 1.00 86.12 214 PRO A CA 1
ATOM 1732 C C . PRO A 1 214 ? -15.581 20.838 8.909 1.00 86.12 214 PRO A C 1
ATOM 1734 O O . PRO A 1 214 ? -16.394 21.424 8.203 1.00 86.12 214 PRO A O 1
ATOM 1737 N N . ASN A 1 215 ? -14.269 20.852 8.636 1.00 88.31 215 ASN A N 1
ATOM 1738 C CA . ASN A 1 215 ? -13.682 21.537 7.477 1.00 88.31 215 ASN A CA 1
ATOM 1739 C C . ASN A 1 215 ? -13.088 20.524 6.475 1.00 88.31 215 ASN A C 1
ATOM 1741 O O . ASN A 1 215 ? -11.864 20.375 6.404 1.00 88.31 215 ASN A O 1
ATOM 1745 N N . PRO A 1 216 ? -13.938 19.805 5.714 1.00 92.94 216 PRO A N 1
ATOM 1746 C CA . PRO A 1 216 ? -13.489 18.769 4.790 1.00 92.94 216 PRO A CA 1
ATOM 1747 C C . PRO A 1 216 ? -12.638 19.342 3.655 1.00 92.94 216 PRO A C 1
ATOM 1749 O O . PRO A 1 216 ? -11.597 18.780 3.337 1.00 92.94 216 PRO A O 1
ATOM 1752 N N . LYS A 1 217 ? -13.031 20.489 3.078 1.00 95.56 217 LYS A N 1
ATOM 1753 C CA . LYS A 1 217 ? -12.379 21.070 1.890 1.00 95.56 217 LYS A CA 1
ATOM 1754 C C . LYS A 1 217 ? -10.882 21.289 2.098 1.00 95.56 217 LYS A C 1
ATOM 1756 O O . LYS A 1 217 ? -10.092 20.867 1.265 1.00 95.56 217 LYS A O 1
ATOM 1761 N N . LYS A 1 218 ? -10.492 21.871 3.238 1.00 96.00 218 LYS A N 1
ATOM 1762 C CA . LYS A 1 218 ? -9.079 22.096 3.568 1.00 96.00 218 LYS A CA 1
ATOM 1763 C C . LYS A 1 218 ? -8.276 20.791 3.563 1.00 96.00 218 LYS A C 1
ATOM 1765 O O . LYS A 1 218 ? -7.196 20.752 2.987 1.00 96.00 218 LYS A O 1
ATOM 1770 N N . LEU A 1 219 ? -8.803 19.739 4.188 1.00 96.81 219 LEU A N 1
ATOM 1771 C CA . LEU A 1 219 ? -8.130 18.442 4.274 1.00 96.81 219 LEU A CA 1
ATOM 1772 C C . LEU A 1 219 ? -8.058 17.747 2.910 1.00 96.81 219 LEU A C 1
ATOM 1774 O O . LEU A 1 219 ? -7.002 17.228 2.566 1.00 96.81 219 LEU A O 1
ATOM 1778 N N . LEU A 1 220 ? -9.133 17.795 2.114 1.00 97.88 220 LEU A N 1
ATOM 1779 C CA . LEU A 1 220 ? -9.148 17.246 0.753 1.00 97.88 220 LEU A CA 1
ATOM 1780 C C . LEU A 1 220 ? -8.077 17.912 -0.125 1.00 97.88 220 LEU A C 1
ATOM 1782 O O . LEU A 1 220 ? -7.284 17.215 -0.753 1.00 97.88 220 LEU A O 1
ATOM 1786 N N . THR A 1 221 ? -7.997 19.247 -0.109 1.00 97.81 221 THR A N 1
ATOM 1787 C CA . THR A 1 221 ? -6.976 19.993 -0.859 1.00 97.81 221 THR A CA 1
ATOM 1788 C C . THR A 1 221 ? -5.564 19.686 -0.362 1.00 97.81 221 THR A C 1
ATOM 1790 O O . THR A 1 221 ? -4.669 19.478 -1.173 1.00 97.81 221 THR A O 1
ATOM 1793 N N . GLN A 1 222 ? -5.351 19.615 0.956 1.00 97.62 222 GLN A N 1
ATOM 1794 C CA . GLN A 1 222 ? -4.046 19.260 1.527 1.00 97.62 222 GLN A CA 1
ATOM 1795 C C . GLN A 1 222 ? -3.593 17.863 1.106 1.00 97.62 222 GLN A C 1
ATOM 1797 O O . GLN A 1 222 ? -2.422 17.687 0.775 1.00 97.62 222 GLN A O 1
ATOM 1802 N N . GLY A 1 223 ? -4.510 16.895 1.089 1.00 97.62 223 GLY A N 1
ATOM 1803 C CA . GLY A 1 223 ? -4.230 15.544 0.618 1.00 97.62 223 GLY A CA 1
ATOM 1804 C C . GLY A 1 223 ? -3.784 15.523 -0.829 1.00 97.62 223 GLY A C 1
ATOM 1805 O O . GLY A 1 223 ? -2.691 15.039 -1.107 1.00 97.62 223 GLY A O 1
ATOM 1806 N N . LEU A 1 224 ? -4.583 16.122 -1.713 1.00 98.31 224 LEU A N 1
ATOM 1807 C CA . LEU A 1 224 ? -4.296 16.161 -3.143 1.00 98.31 224 LEU A CA 1
ATOM 1808 C C . LEU A 1 224 ? -2.968 16.875 -3.445 1.00 98.31 224 LEU A C 1
ATOM 1810 O O . LEU A 1 224 ? -2.130 16.335 -4.155 1.00 98.31 224 LEU A O 1
ATOM 1814 N N . VAL A 1 225 ? -2.719 18.042 -2.841 1.00 98.50 225 VAL A N 1
ATOM 1815 C CA . VAL A 1 225 ? -1.456 18.779 -3.035 1.00 98.50 225 VAL A CA 1
ATOM 1816 C C . VAL A 1 225 ? -0.255 17.976 -2.535 1.00 98.50 225 VAL A C 1
ATOM 1818 O O . VAL A 1 225 ? 0.789 17.980 -3.178 1.00 98.50 225 VAL A O 1
ATOM 1821 N N . THR A 1 226 ? -0.389 17.269 -1.409 1.00 98.38 226 THR A N 1
ATOM 1822 C CA . THR A 1 226 ? 0.716 16.480 -0.845 1.00 98.38 226 THR A CA 1
ATOM 1823 C C . THR A 1 226 ? 1.133 15.356 -1.793 1.00 98.38 226 THR A C 1
ATOM 1825 O O . THR A 1 226 ? 2.326 15.201 -2.047 1.00 98.38 226 THR A O 1
ATOM 1828 N N . VAL A 1 227 ? 0.174 14.598 -2.335 1.00 98.44 227 VAL A N 1
ATOM 1829 C CA . VAL A 1 227 ? 0.489 13.488 -3.249 1.00 98.44 227 VAL A CA 1
ATOM 1830 C C . VAL A 1 227 ? 0.970 13.981 -4.611 1.00 98.44 227 VAL A C 1
ATOM 1832 O O . VAL A 1 227 ? 1.912 13.410 -5.141 1.00 98.44 227 VAL A O 1
ATOM 1835 N N . ILE A 1 228 ? 0.449 15.106 -5.121 1.00 98.69 228 ILE A N 1
ATOM 1836 C CA . ILE A 1 228 ? 0.972 15.734 -6.347 1.00 98.69 228 ILE A CA 1
ATOM 1837 C C . ILE A 1 228 ? 2.435 16.144 -6.165 1.00 98.69 228 ILE A C 1
ATOM 1839 O O . ILE A 1 228 ? 3.235 15.965 -7.076 1.00 98.69 228 ILE A O 1
ATOM 1843 N N . ILE A 1 229 ? 2.809 16.678 -4.997 1.00 98.50 229 ILE A N 1
ATOM 1844 C CA . ILE A 1 229 ? 4.203 17.053 -4.733 1.00 98.50 229 ILE A CA 1
ATOM 1845 C C . ILE A 1 229 ? 5.104 15.819 -4.691 1.00 98.50 229 ILE A C 1
ATOM 1847 O O . ILE A 1 229 ? 6.167 15.832 -5.309 1.00 98.50 229 ILE A O 1
ATOM 1851 N N . LEU A 1 230 ? 4.704 14.763 -3.977 1.00 97.94 230 LEU A N 1
ATOM 1852 C CA . LEU A 1 230 ? 5.498 13.535 -3.878 1.00 97.94 230 LEU A CA 1
ATOM 1853 C C . LEU A 1 230 ? 5.674 12.876 -5.248 1.00 97.94 230 LEU A C 1
ATOM 1855 O O . LEU A 1 230 ? 6.804 12.621 -5.668 1.00 97.94 230 LEU A O 1
ATOM 1859 N N . HIS A 1 231 ? 4.569 12.686 -5.960 1.00 98.31 231 HIS A N 1
ATOM 1860 C CA . HIS A 1 231 ? 4.543 12.031 -7.255 1.00 98.31 231 HIS A CA 1
ATOM 1861 C C . HIS A 1 231 ? 5.221 12.882 -8.345 1.00 98.31 231 HIS A C 1
ATOM 1863 O O . HIS A 1 231 ? 6.108 12.399 -9.041 1.00 98.31 231 HIS A O 1
ATOM 1869 N N . GLY A 1 232 ? 4.941 14.186 -8.419 1.00 98.00 232 GLY A N 1
ATOM 1870 C CA . GLY A 1 232 ? 5.596 15.083 -9.378 1.00 98.00 232 GLY A CA 1
ATOM 1871 C C . GLY A 1 232 ? 7.109 15.181 -9.163 1.00 98.00 232 GLY A C 1
ATOM 1872 O O . GLY A 1 232 ? 7.871 15.269 -10.126 1.00 98.00 232 GLY A O 1
ATOM 1873 N N . THR A 1 233 ? 7.574 15.099 -7.910 1.00 97.31 233 THR A N 1
ATOM 1874 C CA . THR A 1 233 ? 9.014 15.034 -7.608 1.00 97.31 233 THR A CA 1
ATOM 1875 C C . THR A 1 233 ? 9.615 13.707 -8.072 1.00 97.31 233 THR A C 1
ATOM 1877 O O . THR A 1 233 ? 10.696 13.712 -8.658 1.00 97.31 233 THR A O 1
ATOM 1880 N N . TYR A 1 234 ? 8.922 12.586 -7.842 1.00 96.56 234 TYR A N 1
ATOM 1881 C CA . TYR A 1 234 ? 9.330 11.271 -8.342 1.00 96.56 234 TYR A CA 1
ATOM 1882 C C . TYR A 1 234 ? 9.498 11.290 -9.869 1.00 96.56 234 TYR A C 1
ATOM 1884 O O . TYR A 1 234 ? 10.577 10.960 -10.366 1.00 96.56 234 TYR A O 1
ATOM 1892 N N . ASP A 1 235 ? 8.490 11.773 -10.597 1.00 95.75 235 ASP A N 1
ATOM 1893 C CA . ASP A 1 235 ? 8.501 11.818 -12.061 1.00 95.75 235 ASP A CA 1
ATOM 1894 C C . ASP A 1 235 ? 9.542 12.782 -12.615 1.00 95.75 235 ASP A C 1
ATOM 1896 O O . ASP A 1 235 ? 10.242 12.455 -13.569 1.00 95.75 235 ASP A O 1
ATOM 1900 N N . SER A 1 236 ? 9.723 13.944 -11.981 1.00 95.31 236 SER A N 1
ATOM 1901 C CA . SER A 1 236 ? 10.749 14.907 -12.396 1.00 95.31 236 SER A CA 1
ATOM 1902 C C . SER A 1 236 ? 12.141 14.277 -12.389 1.00 95.31 236 SER A C 1
ATOM 1904 O O . SER A 1 236 ? 12.947 14.512 -13.287 1.00 95.31 236 SER A O 1
ATOM 1906 N N . VAL A 1 237 ? 12.426 13.460 -11.372 1.00 94.00 237 VAL A N 1
ATOM 1907 C CA . VAL A 1 237 ? 13.700 12.753 -11.251 1.00 94.00 237 VAL A CA 1
ATOM 1908 C C . VAL A 1 237 ? 13.763 11.583 -12.232 1.00 94.00 237 VAL A C 1
ATOM 1910 O O . VAL A 1 237 ? 14.780 11.426 -12.908 1.00 94.00 237 VAL A O 1
ATOM 1913 N N . ALA A 1 238 ? 12.690 10.800 -12.361 1.00 91.00 238 ALA A N 1
ATOM 1914 C CA . ALA A 1 238 ? 12.622 9.667 -13.283 1.00 91.00 238 ALA A CA 1
ATOM 1915 C C . ALA A 1 238 ? 12.776 10.079 -14.757 1.00 91.00 238 ALA A C 1
ATOM 1917 O O . ALA A 1 238 ? 13.413 9.369 -15.530 1.00 91.00 238 ALA A O 1
ATOM 1918 N N . MET A 1 239 ? 12.263 11.249 -15.136 1.00 91.12 239 MET A N 1
ATOM 1919 C CA . MET A 1 239 ? 12.328 11.786 -16.500 1.00 91.12 239 MET A CA 1
ATOM 1920 C C . MET A 1 239 ? 13.585 12.629 -16.770 1.00 91.12 239 MET A C 1
ATOM 1922 O O . MET A 1 239 ? 13.793 13.079 -17.894 1.00 91.12 239 MET A O 1
ATOM 1926 N N . SER A 1 240 ? 14.440 12.847 -15.765 1.00 87.12 240 SER A N 1
ATOM 1927 C CA . SER A 1 240 ? 15.619 13.722 -15.883 1.00 87.12 240 SER A CA 1
ATOM 1928 C C . SER A 1 240 ? 16.738 13.176 -16.779 1.00 87.12 240 SER A C 1
ATOM 1930 O O . SER A 1 240 ? 17.651 13.923 -17.127 1.00 87.12 240 SER A O 1
ATOM 1932 N N . ASN A 1 241 ? 16.705 11.882 -17.127 1.00 78.25 241 ASN A N 1
ATOM 1933 C CA . ASN A 1 241 ? 17.766 11.163 -17.849 1.00 78.25 241 ASN A CA 1
ATOM 1934 C C . ASN A 1 241 ? 19.160 11.241 -17.189 1.00 78.25 241 ASN A C 1
ATOM 1936 O O . ASN A 1 241 ? 20.179 11.005 -17.836 1.00 78.25 241 ASN A O 1
ATOM 1940 N N . LEU A 1 242 ? 19.232 11.561 -15.893 1.00 83.88 242 LEU A N 1
ATOM 1941 C CA . LEU A 1 242 ? 20.488 11.578 -15.146 1.00 83.88 242 LEU A CA 1
ATOM 1942 C C . LEU A 1 242 ? 20.903 10.150 -14.772 1.00 83.88 242 LEU A C 1
ATOM 1944 O O . LEU A 1 242 ? 20.096 9.390 -14.232 1.00 83.88 242 LEU A O 1
ATOM 1948 N N . SER A 1 243 ? 22.180 9.809 -14.969 1.00 79.38 243 SER A N 1
ATOM 1949 C CA . SER A 1 243 ? 22.741 8.481 -14.653 1.00 79.38 243 SER A CA 1
ATOM 1950 C C . SER A 1 243 ? 22.602 8.086 -13.177 1.00 79.38 243 SER A C 1
ATOM 1952 O O . SER A 1 243 ? 22.535 6.909 -12.843 1.00 79.38 243 SER A O 1
ATOM 1954 N N . TRP A 1 244 ? 22.507 9.070 -12.282 1.00 80.31 244 TRP A N 1
ATOM 1955 C CA . TRP A 1 244 ? 22.352 8.872 -10.841 1.00 80.31 244 TRP A CA 1
ATOM 1956 C C . TRP A 1 244 ? 20.906 9.040 -10.347 1.00 80.31 244 TRP A C 1
ATOM 1958 O O . TRP A 1 244 ? 20.680 8.976 -9.142 1.00 80.31 244 TRP A O 1
ATOM 1968 N N . SER A 1 245 ? 19.919 9.231 -11.234 1.00 85.94 245 SER A N 1
ATOM 1969 C CA . SER A 1 245 ? 18.502 9.458 -10.877 1.00 85.94 245 SER A CA 1
ATOM 1970 C C . SER A 1 245 ? 17.891 8.347 -10.011 1.00 85.94 245 SER A C 1
ATOM 1972 O O . SER A 1 245 ? 16.979 8.599 -9.225 1.00 85.94 245 SER A O 1
ATOM 1974 N N . ILE A 1 246 ? 18.437 7.131 -10.064 1.00 83.44 246 ILE A N 1
ATOM 1975 C CA . ILE A 1 246 ? 17.965 5.996 -9.268 1.00 83.44 246 ILE A CA 1
ATOM 1976 C C . ILE A 1 246 ? 18.032 6.239 -7.750 1.00 83.44 246 ILE A C 1
ATOM 1978 O O . ILE A 1 246 ? 17.121 5.855 -7.016 1.00 83.44 246 ILE A O 1
ATOM 1982 N N . TYR A 1 247 ? 19.064 6.929 -7.256 1.00 85.06 247 TYR A N 1
ATOM 1983 C CA . TYR A 1 247 ? 19.244 7.177 -5.821 1.00 85.06 247 TYR A CA 1
ATOM 1984 C C . TYR A 1 247 ? 18.178 8.121 -5.230 1.00 85.06 247 TYR A C 1
ATOM 1986 O O . TYR A 1 247 ? 17.528 7.739 -4.251 1.00 85.06 247 TYR A O 1
ATOM 1994 N N . PRO A 1 248 ? 17.940 9.329 -5.787 1.00 89.75 248 PRO A N 1
ATOM 1995 C CA . PRO A 1 248 ? 16.847 10.186 -5.341 1.00 89.75 248 PRO A CA 1
ATOM 1996 C C . PRO A 1 248 ? 15.466 9.558 -5.561 1.00 89.75 248 PRO A C 1
ATOM 1998 O O . PRO A 1 248 ? 14.610 9.760 -4.704 1.00 89.75 248 PRO A O 1
ATOM 2001 N N . ILE A 1 249 ? 15.249 8.747 -6.609 1.00 90.81 249 ILE A N 1
ATOM 2002 C CA . ILE A 1 249 ? 13.996 7.984 -6.779 1.00 90.81 249 ILE A CA 1
ATOM 2003 C C . ILE A 1 249 ? 13.728 7.111 -5.550 1.00 90.81 249 ILE A C 1
ATOM 2005 O O . ILE A 1 249 ? 12.673 7.227 -4.926 1.00 90.81 249 ILE A O 1
ATOM 2009 N N . PHE A 1 250 ? 14.695 6.282 -5.146 1.00 88.25 250 PHE A N 1
ATOM 2010 C CA . PHE A 1 250 ? 14.552 5.468 -3.937 1.00 88.25 250 PHE A CA 1
ATOM 2011 C C . PHE A 1 250 ? 14.359 6.328 -2.687 1.00 88.25 250 PHE A C 1
ATOM 2013 O O . PHE A 1 250 ? 13.526 5.993 -1.847 1.00 88.25 250 PHE A O 1
ATOM 2020 N N . GLY A 1 251 ? 15.075 7.451 -2.571 1.00 88.62 251 GLY A N 1
ATOM 2021 C CA . GLY A 1 251 ? 14.894 8.406 -1.477 1.00 88.62 251 GLY A CA 1
ATOM 2022 C C . GLY A 1 251 ? 13.453 8.915 -1.365 1.00 88.62 251 GLY A C 1
ATOM 2023 O O . GLY A 1 251 ? 12.877 8.888 -0.277 1.00 88.62 251 GLY A O 1
ATOM 2024 N N . ILE A 1 252 ? 12.843 9.309 -2.485 1.00 93.94 252 ILE A N 1
ATOM 2025 C CA . ILE A 1 252 ? 11.457 9.795 -2.548 1.00 93.94 252 ILE A CA 1
ATOM 2026 C C . ILE A 1 252 ? 10.474 8.680 -2.181 1.00 93.94 252 ILE A C 1
ATOM 2028 O O . ILE A 1 252 ? 9.608 8.890 -1.333 1.00 93.94 252 ILE A O 1
ATOM 2032 N N . VAL A 1 253 ? 10.646 7.477 -2.738 1.00 91.06 253 VAL A N 1
ATOM 2033 C CA . VAL A 1 253 ? 9.795 6.311 -2.433 1.00 91.06 253 VAL A CA 1
ATOM 2034 C C . VAL A 1 253 ? 9.862 5.961 -0.944 1.00 91.06 253 VAL A C 1
ATOM 2036 O O . VAL A 1 253 ? 8.835 5.747 -0.302 1.00 91.06 253 VAL A O 1
ATOM 2039 N N . ILE A 1 254 ? 11.060 5.963 -0.357 1.00 88.12 254 ILE A N 1
ATOM 2040 C CA . ILE A 1 254 ? 11.291 5.724 1.074 1.00 88.12 254 ILE A CA 1
ATOM 2041 C C . ILE A 1 254 ? 10.575 6.773 1.936 1.00 88.12 254 ILE A C 1
ATOM 2043 O O . ILE A 1 254 ? 9.927 6.418 2.927 1.00 88.12 254 ILE A O 1
ATOM 2047 N N . VAL A 1 255 ? 10.659 8.054 1.562 1.00 92.31 255 VAL A N 1
ATOM 2048 C CA . VAL A 1 255 ? 9.950 9.143 2.251 1.00 92.31 255 VAL A CA 1
ATOM 2049 C C . VAL A 1 255 ? 8.435 8.962 2.139 1.00 92.31 255 VAL A C 1
ATOM 2051 O O . VAL A 1 255 ? 7.747 9.047 3.158 1.00 92.31 255 VAL A O 1
ATOM 2054 N N . GLY A 1 256 ? 7.915 8.642 0.951 1.00 94.44 256 GLY A N 1
ATOM 2055 C CA . GLY A 1 256 ? 6.494 8.356 0.727 1.00 94.44 256 GLY A CA 1
ATOM 2056 C C . GLY A 1 256 ? 5.991 7.198 1.594 1.00 94.44 256 GLY A C 1
ATOM 2057 O O . GLY A 1 256 ? 5.017 7.350 2.334 1.00 94.44 256 GLY A O 1
ATOM 2058 N N . ILE A 1 257 ? 6.722 6.076 1.615 1.00 90.44 257 ILE A N 1
ATOM 2059 C CA . ILE A 1 257 ? 6.440 4.922 2.486 1.00 90.44 257 ILE A CA 1
ATOM 2060 C C . ILE A 1 257 ? 6.392 5.352 3.955 1.00 90.44 257 ILE A C 1
ATOM 2062 O O . ILE A 1 257 ? 5.445 5.020 4.672 1.00 90.44 257 ILE A O 1
ATOM 2066 N N . TYR A 1 258 ? 7.398 6.093 4.424 1.00 89.56 258 TYR A N 1
ATOM 2067 C CA . TYR A 1 258 ? 7.457 6.556 5.809 1.00 89.56 258 TYR A CA 1
ATOM 2068 C C . TYR A 1 258 ? 6.250 7.434 6.174 1.00 89.56 258 TYR A C 1
ATOM 2070 O O . TYR A 1 258 ? 5.601 7.195 7.198 1.00 89.56 258 TYR A O 1
ATOM 2078 N N . LEU A 1 259 ? 5.916 8.420 5.334 1.00 94.06 259 LEU A N 1
ATOM 2079 C CA . LEU A 1 259 ? 4.780 9.319 5.549 1.00 94.06 259 LEU A CA 1
ATOM 2080 C C . LEU A 1 259 ? 3.454 8.554 5.573 1.00 94.06 259 LEU A C 1
ATOM 2082 O O . LEU A 1 259 ? 2.646 8.758 6.481 1.00 94.06 259 LEU A O 1
ATOM 2086 N N . ALA A 1 260 ? 3.258 7.623 4.643 1.00 95.00 260 ALA A N 1
ATOM 2087 C CA . ALA A 1 260 ? 2.068 6.789 4.569 1.00 95.00 260 ALA A CA 1
ATOM 2088 C C . ALA A 1 260 ? 1.918 5.862 5.789 1.00 95.00 260 ALA A C 1
ATOM 2090 O O . ALA A 1 260 ? 0.834 5.749 6.368 1.00 95.00 260 ALA A O 1
ATOM 2091 N N . LEU A 1 261 ? 3.005 5.225 6.242 1.00 90.44 261 LEU A N 1
ATOM 2092 C CA . LEU A 1 261 ? 2.983 4.385 7.444 1.00 90.44 261 LEU A CA 1
ATOM 2093 C C . LEU A 1 261 ? 2.727 5.211 8.715 1.00 90.44 261 LEU A C 1
ATOM 2095 O O . LEU A 1 261 ? 1.976 4.769 9.592 1.00 90.44 261 LEU A O 1
ATOM 2099 N N . LYS A 1 262 ? 3.281 6.427 8.799 1.00 89.81 262 LYS A N 1
ATOM 2100 C CA . LYS A 1 262 ? 3.004 7.383 9.881 1.00 89.81 262 LYS A CA 1
ATOM 2101 C C . LYS A 1 262 ? 1.531 7.810 9.890 1.00 89.81 262 LYS A C 1
ATOM 2103 O O . LYS A 1 262 ? 0.895 7.753 10.942 1.00 89.81 262 LYS A O 1
ATOM 2108 N N . ALA A 1 263 ? 0.982 8.166 8.730 1.00 94.00 263 ALA A N 1
ATOM 2109 C CA . ALA A 1 263 ? -0.421 8.532 8.539 1.00 94.00 263 ALA A CA 1
ATOM 2110 C C . ALA A 1 263 ? -1.370 7.397 8.959 1.00 94.00 263 ALA A C 1
ATOM 2112 O O . ALA A 1 263 ? -2.272 7.584 9.781 1.00 94.00 263 ALA A O 1
ATOM 2113 N N . LYS A 1 264 ? -1.094 6.175 8.492 1.00 93.50 264 LYS A N 1
ATOM 2114 C CA . LYS A 1 264 ? -1.789 4.956 8.918 1.00 93.50 264 LYS A CA 1
ATOM 2115 C C . LYS A 1 264 ? -1.748 4.774 10.436 1.00 93.50 264 LYS A C 1
ATOM 2117 O O . LYS A 1 264 ? -2.760 4.437 11.046 1.00 93.50 264 LYS A O 1
ATOM 2122 N N . ARG A 1 265 ? -0.578 4.950 11.061 1.00 88.44 265 ARG A N 1
ATOM 2123 C CA . ARG A 1 265 ? -0.393 4.757 12.509 1.00 88.44 265 ARG A CA 1
ATOM 2124 C C . ARG A 1 265 ? -1.210 5.751 13.331 1.00 88.44 265 ARG A C 1
ATOM 2126 O O . ARG A 1 265 ? -1.721 5.357 14.374 1.00 88.44 265 ARG A O 1
ATOM 2133 N N . GLU A 1 266 ? -1.350 6.995 12.879 1.00 90.94 266 GLU A N 1
ATOM 2134 C CA . GLU A 1 266 ? -2.217 7.991 13.522 1.00 90.94 266 GLU A CA 1
ATOM 2135 C C . GLU A 1 266 ? -3.684 7.544 13.514 1.00 90.94 266 GLU A C 1
ATOM 2137 O O . GLU A 1 266 ? -4.298 7.469 14.578 1.00 90.94 266 GLU A O 1
ATOM 2142 N N . LEU A 1 267 ? -4.231 7.180 12.349 1.00 93.38 267 LEU A N 1
ATOM 2143 C CA . LEU A 1 267 ? -5.641 6.782 12.247 1.00 93.38 267 LEU A CA 1
ATOM 2144 C C . LEU A 1 267 ? -5.926 5.437 12.920 1.00 93.38 267 LEU A C 1
ATOM 2146 O O . LEU A 1 267 ? -7.013 5.227 13.448 1.00 93.38 267 LEU A O 1
ATOM 2150 N N . GLU A 1 268 ? -4.937 4.548 13.014 1.00 89.88 268 GLU A N 1
ATOM 2151 C CA . GLU A 1 268 ? -5.094 3.295 13.755 1.00 89.88 268 GLU A CA 1
ATOM 2152 C C . GLU A 1 268 ? -5.262 3.525 15.265 1.00 89.88 268 GLU A C 1
ATOM 2154 O O . GLU A 1 268 ? -5.955 2.751 15.930 1.00 89.88 268 GLU A O 1
ATOM 2159 N N . LYS A 1 269 ? -4.662 4.591 15.825 1.00 87.88 269 LYS A N 1
ATOM 2160 C CA . LYS A 1 269 ? -4.920 4.997 17.220 1.00 87.88 269 LYS A CA 1
ATOM 2161 C C . LYS A 1 269 ? -6.368 5.434 17.393 1.00 87.88 269 LYS A C 1
ATOM 2163 O O . LYS A 1 269 ? -6.998 5.051 18.376 1.00 87.88 269 LYS A O 1
ATOM 2168 N N . THR A 1 270 ? -6.892 6.186 16.428 1.00 90.44 270 THR A N 1
ATOM 2169 C CA . THR A 1 270 ? -8.289 6.628 16.413 1.00 90.44 270 THR A CA 1
ATOM 2170 C C . THR A 1 270 ? -9.243 5.445 16.332 1.00 90.44 270 THR A C 1
ATOM 2172 O O . THR A 1 270 ? -10.099 5.321 17.203 1.00 90.44 270 THR A O 1
ATOM 2175 N N . SER A 1 271 ? -9.033 4.519 15.396 1.00 90.44 271 SER A N 1
ATOM 2176 C CA . SER A 1 271 ? -9.853 3.307 15.283 1.00 90.44 271 SER A CA 1
ATOM 2177 C C . SER A 1 271 ? -9.787 2.449 16.558 1.00 90.44 271 SER A C 1
ATOM 2179 O O . SER A 1 271 ? -10.814 2.034 17.097 1.00 90.44 271 SER A O 1
ATOM 2181 N N . LYS A 1 272 ? -8.594 2.294 17.160 1.00 87.69 272 LYS A N 1
ATOM 2182 C CA . LYS A 1 272 ? -8.444 1.626 18.468 1.00 87.69 272 LYS A CA 1
ATOM 2183 C C . LYS A 1 272 ? -9.249 2.325 19.566 1.00 87.69 272 LYS A C 1
ATOM 2185 O O . LYS A 1 272 ? -9.841 1.670 20.420 1.00 87.69 272 LYS A O 1
ATOM 2190 N N . ARG A 1 273 ? -9.238 3.656 19.590 1.00 87.88 273 ARG A N 1
ATOM 2191 C CA . ARG A 1 273 ? -9.983 4.439 20.576 1.00 87.88 273 ARG A CA 1
ATOM 2192 C C . ARG A 1 273 ? -11.492 4.288 20.396 1.00 87.88 273 ARG A C 1
ATOM 2194 O O . ARG A 1 273 ? -12.188 4.199 21.402 1.00 87.88 273 ARG A O 1
ATOM 2201 N N . ILE A 1 274 ? -11.973 4.252 19.155 1.00 89.44 274 ILE A N 1
ATOM 2202 C CA . ILE A 1 274 ? -13.384 4.011 18.841 1.00 89.44 274 ILE A CA 1
ATOM 2203 C C . ILE A 1 274 ? -13.797 2.629 19.362 1.00 89.44 274 ILE A C 1
ATOM 2205 O O . ILE A 1 274 ? -14.767 2.529 20.115 1.00 89.44 274 ILE A O 1
ATOM 2209 N N . GLU A 1 275 ? -13.005 1.599 19.055 1.00 88.56 275 GLU A N 1
ATOM 2210 C CA . GLU A 1 275 ? -13.285 0.205 19.419 1.00 88.56 275 GLU A CA 1
ATOM 2211 C C . GLU A 1 275 ? -13.401 -0.026 20.935 1.00 88.56 275 GLU A C 1
ATOM 2213 O O . GLU A 1 275 ? 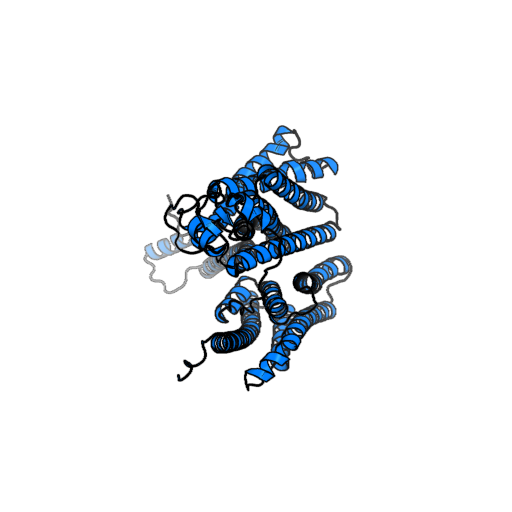-14.282 -0.759 21.377 1.00 88.56 275 GLU A O 1
ATOM 2218 N N . PHE A 1 276 ? -12.548 0.620 21.740 1.00 85.62 276 PHE A N 1
ATOM 2219 C CA . PHE A 1 276 ? -12.507 0.461 23.205 1.00 85.62 276 PHE A CA 1
ATOM 2220 C C . PHE A 1 276 ? -13.026 1.691 23.963 1.00 85.62 276 PHE A C 1
ATOM 2222 O O . PHE A 1 276 ? -12.542 2.012 25.053 1.00 85.62 276 PHE A O 1
ATOM 2229 N N . SER A 1 277 ? -13.969 2.421 23.371 1.00 86.12 277 SER A N 1
ATOM 2230 C CA . SER A 1 277 ? -14.564 3.607 23.988 1.00 86.12 277 SER A CA 1
ATOM 2231 C C . SER A 1 277 ? -15.548 3.258 25.111 1.00 86.12 277 SER A C 1
ATOM 2233 O O . SER A 1 277 ? -16.236 2.239 25.081 1.00 86.12 277 SER A O 1
ATOM 2235 N N . SER A 1 278 ? -15.617 4.122 26.123 1.00 84.31 278 SER A N 1
ATOM 2236 C CA . SER A 1 278 ? -16.591 4.053 27.215 1.00 84.31 278 SER A CA 1
ATOM 2237 C C . SER A 1 278 ? -17.978 4.529 26.767 1.00 84.31 278 SER A C 1
ATOM 2239 O O . SER A 1 278 ? -18.110 5.315 25.828 1.00 84.31 278 SER A O 1
ATOM 2241 N N . LYS A 1 279 ? -19.023 4.073 27.471 1.00 83.44 279 LYS A N 1
ATOM 2242 C CA . LYS A 1 279 ? -20.403 4.536 27.275 1.00 83.44 279 LYS A CA 1
ATOM 2243 C C . LYS A 1 279 ? -20.552 5.978 27.781 1.00 83.44 279 LYS A C 1
ATOM 2245 O O . LYS A 1 279 ? -20.664 6.210 28.991 1.00 83.44 279 LYS A O 1
ATOM 2250 N N . GLU A 1 280 ? -20.528 6.939 26.861 1.00 84.75 280 GLU A N 1
ATOM 2251 C CA . GLU A 1 280 ? -20.407 8.374 27.166 1.00 84.75 280 GLU A CA 1
ATOM 2252 C C . GLU A 1 280 ? -21.403 9.278 26.440 1.00 84.75 280 GLU A C 1
ATOM 2254 O O . GLU A 1 280 ? -21.443 10.460 26.764 1.00 84.75 280 GLU A O 1
ATOM 2259 N N . TYR A 1 281 ? -22.211 8.778 25.503 1.00 84.00 281 TYR A N 1
ATOM 2260 C CA . TYR A 1 281 ? -23.054 9.634 24.657 1.00 84.00 281 TYR A CA 1
ATOM 2261 C C . TYR A 1 281 ? -24.522 9.213 24.670 1.00 84.00 281 TYR A C 1
ATOM 2263 O O . TYR A 1 281 ? -24.827 8.031 24.752 1.00 84.00 281 TYR A O 1
ATOM 2271 N N . PHE A 1 282 ? -25.437 10.172 24.553 1.00 82.62 282 PHE A N 1
ATOM 2272 C CA . PHE A 1 282 ? -26.876 9.933 24.415 1.00 82.62 282 PHE A CA 1
ATOM 2273 C C . PHE A 1 282 ? -27.400 10.563 23.117 1.00 82.62 282 PHE A C 1
ATOM 2275 O O . PHE A 1 282 ? -26.931 11.635 22.724 1.00 82.62 282 PHE A O 1
ATOM 2282 N N . LEU A 1 283 ? -28.368 9.911 22.463 1.00 81.31 283 LEU A N 1
ATOM 2283 C CA . LEU A 1 283 ? -29.065 10.439 21.283 1.00 81.31 283 LEU A CA 1
ATOM 2284 C C . LEU A 1 283 ? -30.098 11.495 21.681 1.00 81.31 283 LEU A C 1
ATOM 2286 O O . LEU A 1 283 ? -30.771 11.348 22.699 1.00 81.31 283 LEU A O 1
ATOM 2290 N N . LEU A 1 284 ? -30.215 12.556 20.876 1.00 70.69 284 LEU A N 1
ATOM 2291 C CA . LEU A 1 284 ? -31.115 13.672 21.174 1.00 70.69 284 LEU A CA 1
ATOM 2292 C C . LEU A 1 284 ? -32.577 13.408 20.764 1.00 70.69 284 LEU A C 1
ATOM 2294 O O . LEU A 1 284 ? -33.481 13.874 21.451 1.00 70.69 284 LEU A O 1
ATOM 2298 N N . GLU A 1 285 ? -32.815 12.701 19.655 1.00 65.31 285 GLU A N 1
ATOM 2299 C CA . GLU A 1 285 ? -34.163 12.539 19.072 1.00 65.31 285 GLU A CA 1
ATOM 2300 C C . GLU A 1 285 ? -35.026 11.458 19.750 1.00 65.31 285 GLU A C 1
ATOM 2302 O O . GLU A 1 285 ? -36.207 11.338 19.433 1.00 65.31 285 GLU A O 1
ATOM 2307 N N . ASP A 1 286 ? -34.491 10.724 20.732 1.00 56.34 286 ASP A N 1
ATOM 2308 C CA . ASP A 1 286 ? -35.231 9.679 21.444 1.00 56.34 286 ASP A CA 1
ATOM 2309 C C . ASP A 1 286 ? -35.670 10.171 22.838 1.00 56.34 286 ASP A C 1
ATOM 2311 O O . ASP A 1 286 ? -34.883 10.264 23.784 1.00 56.34 286 ASP A O 1
ATOM 2315 N N . THR A 1 287 ? -36.953 10.524 22.969 1.00 49.31 287 THR A N 1
ATOM 2316 C CA . THR A 1 287 ? -37.573 11.065 24.201 1.00 49.31 287 THR A CA 1
ATOM 2317 C C . THR A 1 287 ? -37.679 10.053 25.358 1.00 49.31 287 THR A C 1
ATOM 2319 O O . THR A 1 287 ? -38.138 10.406 26.445 1.00 49.31 287 THR A O 1
ATOM 2322 N N . GLY A 1 288 ? -37.203 8.815 25.181 1.00 53.22 288 GLY A N 1
ATOM 2323 C CA . GLY A 1 288 ? -37.215 7.754 26.191 1.00 53.22 288 GLY A CA 1
ATOM 2324 C C . GLY A 1 288 ? -35.859 7.063 26.327 1.00 53.22 288 GLY A C 1
ATOM 2325 O O . GLY A 1 288 ? -35.625 6.030 25.711 1.00 53.22 288 GLY A O 1
ATOM 2326 N N . LYS A 1 289 ? -34.973 7.622 27.165 1.00 55.22 289 LYS A N 1
ATOM 2327 C CA . LYS A 1 289 ? -33.627 7.104 27.494 1.00 55.22 289 LYS A CA 1
ATOM 2328 C C . LYS A 1 289 ? -33.540 5.570 27.507 1.00 55.22 289 LYS A C 1
ATOM 2330 O O . LYS A 1 289 ? -34.094 4.934 28.404 1.00 55.22 289 LYS A O 1
ATOM 2335 N N . LYS A 1 290 ? -32.698 4.996 26.644 1.00 65.12 290 LYS A N 1
ATOM 2336 C CA . LYS A 1 290 ? -32.139 3.651 26.845 1.00 65.12 290 LYS A CA 1
ATOM 2337 C C . LYS A 1 290 ? -30.646 3.640 26.539 1.00 65.12 290 LYS A C 1
ATOM 2339 O O . LYS A 1 290 ? -30.240 3.659 25.391 1.00 65.12 290 LYS A O 1
ATOM 2344 N N . GLU A 1 291 ? -29.885 3.606 27.631 1.00 74.94 291 GLU A N 1
ATOM 2345 C CA . GLU A 1 291 ? -28.435 3.417 27.750 1.00 74.94 291 GLU A CA 1
ATOM 2346 C C . GLU A 1 291 ? -27.493 4.404 27.020 1.00 74.94 291 GLU A C 1
ATOM 2348 O O . GLU A 1 291 ? -27.721 4.795 25.881 1.00 74.94 291 GLU A O 1
ATOM 2353 N N . PRO A 1 292 ? -26.381 4.811 27.664 1.00 83.19 292 PRO A N 1
ATOM 2354 C CA . PRO A 1 292 ? -25.342 5.575 26.987 1.00 83.19 292 PRO A CA 1
ATOM 2355 C C . PRO A 1 292 ? -24.634 4.730 25.915 1.00 83.19 292 PRO A C 1
ATOM 2357 O O . PRO A 1 292 ? -24.282 3.573 26.149 1.00 83.19 292 PRO A O 1
ATOM 2360 N N . LEU A 1 293 ? -24.378 5.345 24.765 1.00 87.56 293 LEU A N 1
ATOM 2361 C CA . LEU A 1 293 ? -23.678 4.793 23.611 1.00 87.56 293 LEU A CA 1
ATOM 2362 C C . LEU A 1 293 ? -22.161 4.963 23.739 1.00 87.56 293 LEU A C 1
ATOM 2364 O O . LEU A 1 293 ? -21.656 5.960 24.273 1.00 87.56 293 LEU A O 1
ATOM 2368 N N . THR A 1 294 ? -21.432 3.990 23.202 1.00 91.12 294 THR A N 1
ATOM 2369 C CA . THR A 1 294 ? -19.994 4.082 22.924 1.00 91.12 294 THR A CA 1
ATOM 2370 C C . THR A 1 294 ? -19.745 4.704 21.542 1.00 91.12 294 THR A C 1
ATOM 2372 O O . THR A 1 294 ? -20.649 4.786 20.708 1.00 91.12 294 THR A O 1
ATOM 2375 N N . LEU A 1 295 ? -18.503 5.103 21.244 1.00 91.69 295 LEU A N 1
ATOM 2376 C CA . LEU A 1 295 ? -18.122 5.501 19.879 1.00 91.69 295 LEU A CA 1
ATOM 2377 C C . LEU A 1 295 ? -18.275 4.336 18.892 1.00 91.69 295 LEU A C 1
ATOM 2379 O O . LEU A 1 295 ? -18.623 4.560 17.736 1.00 91.69 295 LEU A O 1
ATOM 2383 N N . LYS A 1 296 ? -18.052 3.096 19.345 1.00 91.94 296 LYS A N 1
ATOM 2384 C CA . LYS A 1 296 ? -18.266 1.886 18.543 1.00 91.94 296 LYS A CA 1
ATOM 2385 C C . LYS A 1 296 ? -19.737 1.712 18.165 1.00 91.94 296 LYS A C 1
ATOM 2387 O O . LYS A 1 296 ? -20.029 1.409 17.012 1.00 91.94 296 LYS A O 1
ATOM 2392 N N . ASP A 1 297 ? -20.656 1.942 19.100 1.00 92.00 297 ASP A N 1
ATOM 2393 C CA . ASP A 1 297 ? -22.095 1.851 18.823 1.00 92.00 297 ASP A CA 1
ATOM 2394 C C . ASP A 1 297 ? -22.519 2.896 17.791 1.00 92.00 297 ASP A C 1
ATOM 2396 O O . ASP A 1 297 ? -23.253 2.579 16.856 1.00 92.00 297 ASP A O 1
ATOM 2400 N N . ILE A 1 298 ? -21.997 4.122 17.913 1.00 92.19 298 ILE A N 1
ATOM 2401 C CA . ILE A 1 298 ? -22.250 5.188 16.940 1.00 92.19 298 ILE A CA 1
ATOM 2402 C C . ILE A 1 298 ? -21.656 4.815 15.568 1.00 92.19 298 ILE A C 1
ATOM 2404 O O . ILE A 1 298 ? -22.339 4.953 14.557 1.00 92.19 298 ILE A O 1
ATOM 2408 N N . ARG A 1 299 ? -20.429 4.270 15.513 1.00 94.06 299 ARG A N 1
ATOM 2409 C CA . ARG A 1 299 ? -19.786 3.796 14.271 1.00 94.06 299 ARG A CA 1
ATOM 2410 C C . ARG A 1 299 ? -20.629 2.724 13.570 1.00 94.06 299 ARG A C 1
ATOM 2412 O O . ARG A 1 299 ? -20.817 2.773 12.354 1.00 94.06 299 ARG A O 1
ATOM 2419 N N . ASN A 1 300 ? -21.131 1.753 14.328 1.00 93.31 300 ASN A N 1
ATOM 2420 C CA . ASN A 1 300 ? -21.971 0.680 13.797 1.00 93.31 300 ASN A CA 1
ATOM 2421 C C . ASN A 1 300 ? -23.320 1.225 13.306 1.00 93.31 300 ASN A C 1
ATOM 2423 O O . ASN A 1 300 ? -23.780 0.854 12.231 1.00 93.31 300 ASN A O 1
ATOM 2427 N N . ALA A 1 301 ? -23.918 2.164 14.041 1.00 91.56 301 ALA A N 1
ATOM 2428 C CA . ALA A 1 301 ? -25.161 2.812 13.636 1.00 91.56 301 ALA A CA 1
ATOM 2429 C C . ALA A 1 301 ? -25.004 3.668 12.363 1.00 91.56 301 ALA A C 1
ATOM 2431 O O . ALA A 1 301 ? -25.922 3.688 11.545 1.00 91.56 301 ALA A O 1
ATOM 2432 N N . LEU A 1 302 ? -23.847 4.316 12.153 1.00 92.44 302 LEU A N 1
ATOM 2433 C CA . LEU A 1 302 ? -23.511 4.983 10.886 1.00 92.44 302 LEU A CA 1
ATOM 2434 C C . LEU A 1 302 ? -23.464 3.979 9.721 1.00 92.44 302 LEU A C 1
ATOM 2436 O O . LEU A 1 302 ? -24.053 4.233 8.672 1.00 92.44 302 LEU A O 1
ATOM 2440 N N . ARG A 1 303 ? -22.822 2.816 9.914 1.00 93.19 303 ARG A N 1
ATOM 2441 C CA . ARG A 1 303 ? -22.748 1.748 8.896 1.00 93.19 303 ARG A CA 1
ATOM 2442 C C . ARG A 1 303 ? -24.108 1.169 8.535 1.00 93.19 303 ARG A C 1
ATOM 2444 O O . ARG A 1 303 ? -24.351 0.842 7.382 1.00 93.19 303 ARG A O 1
ATOM 2451 N N . GLU A 1 304 ? -24.987 1.036 9.519 1.00 91.75 304 GLU A N 1
ATOM 2452 C CA . GLU A 1 304 ? -26.354 0.544 9.330 1.00 91.75 304 GLU A CA 1
ATOM 2453 C C . GLU A 1 304 ? -27.301 1.620 8.770 1.00 91.75 304 GLU A C 1
ATOM 2455 O O . GLU A 1 304 ? -28.470 1.336 8.519 1.00 91.75 304 GLU A O 1
ATOM 2460 N N . GLY A 1 305 ? -26.829 2.862 8.598 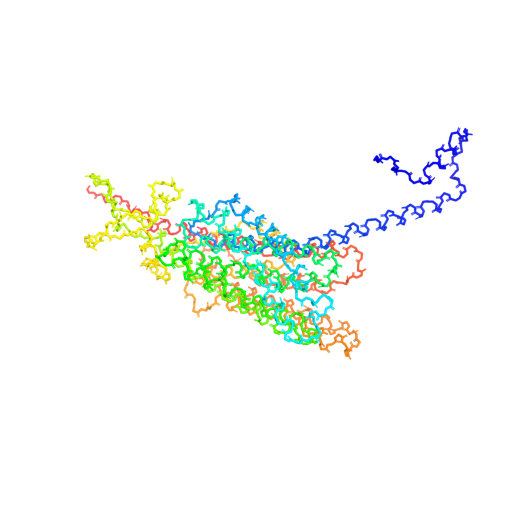1.00 89.00 305 GLY A N 1
ATOM 2461 C CA . GLY A 1 305 ? -27.643 3.988 8.138 1.00 89.00 305 GLY A CA 1
ATOM 2462 C C . GLY A 1 305 ? -28.672 4.482 9.161 1.00 89.00 305 GLY A C 1
ATOM 2463 O O . GLY A 1 305 ? -29.559 5.254 8.801 1.00 89.00 305 GLY A O 1
ATOM 2464 N N . ARG A 1 306 ? -28.564 4.053 10.428 1.00 89.69 306 ARG A N 1
ATOM 2465 C CA . ARG A 1 306 ? -29.435 4.491 11.533 1.00 89.69 306 ARG A CA 1
ATOM 2466 C C . ARG A 1 306 ? -29.101 5.891 12.034 1.00 89.69 306 ARG A C 1
ATOM 2468 O O . ARG A 1 306 ? -29.974 6.533 12.600 1.00 89.69 306 ARG A O 1
ATOM 2475 N N . LEU A 1 307 ? -27.856 6.331 11.851 1.00 90.38 307 LEU A N 1
ATOM 2476 C CA . LEU A 1 307 ? -27.388 7.676 12.187 1.00 90.38 307 LEU A CA 1
ATOM 2477 C C . LEU A 1 307 ? -26.693 8.322 10.988 1.00 90.38 307 LEU A C 1
ATOM 2479 O O . LEU A 1 307 ? -26.184 7.635 10.100 1.00 90.38 307 LEU A O 1
ATOM 2483 N N . LYS A 1 308 ? -26.628 9.651 11.003 1.00 91.69 308 LYS A N 1
ATOM 2484 C CA . LYS A 1 308 ? -25.891 10.502 10.066 1.00 91.69 308 LYS A CA 1
ATOM 2485 C C . LYS A 1 308 ? -24.846 11.324 10.808 1.00 91.69 308 LYS A C 1
ATOM 2487 O O . LYS A 1 308 ? -24.947 11.575 12.003 1.00 91.69 308 LYS A O 1
ATOM 2492 N N . LEU A 1 309 ? -23.824 11.784 10.091 1.00 91.69 309 LEU A N 1
ATOM 2493 C CA . LEU A 1 309 ? -22.733 12.568 10.682 1.00 91.69 309 LEU A CA 1
ATOM 2494 C C . LEU A 1 309 ? -23.210 13.910 11.268 1.00 91.69 309 LEU A C 1
ATOM 2496 O O . LEU A 1 309 ? -22.540 14.502 12.117 1.00 91.69 309 LEU A O 1
ATOM 2500 N N . GLU A 1 310 ? -24.355 14.395 10.812 1.00 91.75 310 GLU A N 1
ATOM 2501 C CA . GLU A 1 310 ? -24.974 15.652 11.211 1.00 91.75 310 GLU A CA 1
ATOM 2502 C C . GLU A 1 310 ? -25.830 15.517 12.478 1.00 91.75 310 GLU A C 1
ATOM 2504 O O . GLU A 1 310 ? -26.127 16.536 13.105 1.00 91.75 310 GLU A O 1
ATOM 2509 N N . ASP A 1 311 ? -26.165 14.290 12.892 1.00 90.88 311 ASP A N 1
ATOM 2510 C CA . ASP A 1 311 ? -27.001 14.043 14.067 1.00 90.88 311 ASP A CA 1
ATOM 2511 C C . ASP A 1 311 ? -26.317 14.539 15.347 1.00 90.88 311 ASP A C 1
ATOM 2513 O O . ASP A 1 311 ? -25.085 14.525 15.485 1.00 90.88 311 ASP A O 1
ATOM 2517 N N . LEU A 1 312 ? -27.134 14.991 16.302 1.00 90.88 312 LEU A N 1
ATOM 2518 C CA . LEU A 1 312 ? -26.679 15.595 17.550 1.00 90.88 312 LEU A CA 1
ATOM 2519 C C . LEU A 1 312 ? -26.677 14.589 18.702 1.00 90.88 312 LEU A C 1
ATOM 2521 O O . LEU A 1 312 ? -27.654 13.882 18.950 1.00 90.88 312 LEU A O 1
ATOM 2525 N N . LEU A 1 313 ? -25.586 14.604 19.461 1.00 88.50 313 LEU A N 1
ATOM 2526 C CA . LEU A 1 313 ? -25.388 13.817 20.669 1.00 88.50 313 LEU A CA 1
ATOM 2527 C C . LEU A 1 313 ? -25.220 14.724 21.886 1.00 88.50 313 LEU A C 1
ATOM 2529 O O . LEU A 1 313 ? -24.704 15.843 21.786 1.00 88.50 313 LEU A O 1
ATOM 2533 N N . VAL A 1 314 ? -25.607 14.205 23.050 1.00 87.31 314 VAL A N 1
ATOM 2534 C CA . VAL A 1 314 ? -25.345 14.825 24.353 1.00 87.31 314 VAL A CA 1
ATOM 2535 C C . VAL A 1 314 ? -24.300 13.985 25.092 1.00 87.31 314 VAL A C 1
ATOM 2537 O O . VAL A 1 314 ? -24.541 12.798 25.337 1.00 87.31 314 VAL A O 1
ATOM 2540 N N . PRO A 1 315 ? -23.124 14.546 25.427 1.00 84.75 315 PRO A N 1
ATOM 2541 C CA . PRO A 1 315 ? -22.148 13.871 26.273 1.00 84.75 315 PRO A CA 1
ATOM 2542 C C . PRO A 1 315 ? -22.713 13.596 27.671 1.00 84.75 315 PRO A C 1
ATOM 2544 O O . PRO A 1 315 ? -23.522 14.347 28.199 1.00 84.75 315 PRO A O 1
ATOM 2547 N N . ARG A 1 316 ? -22.233 12.544 28.330 1.00 80.06 316 ARG A N 1
ATOM 2548 C CA . ARG A 1 316 ? -22.599 12.219 29.715 1.00 80.06 316 ARG A CA 1
ATOM 2549 C C . ARG A 1 316 ? -22.116 13.281 30.706 1.00 80.06 316 ARG A C 1
ATOM 2551 O O . ARG A 1 316 ? -22.722 13.460 31.758 1.00 80.06 316 ARG A O 1
ATOM 2558 N N . THR A 1 317 ? -21.012 13.952 30.386 1.00 71.56 317 THR A N 1
ATOM 2559 C CA . THR A 1 317 ? -20.437 15.051 31.167 1.00 71.56 317 THR A CA 1
ATOM 2560 C C . THR A 1 317 ? -20.665 16.371 30.429 1.00 71.56 317 THR A C 1
ATOM 2562 O O . THR A 1 317 ? -19.871 16.739 29.561 1.00 71.56 317 THR A O 1
ATOM 2565 N N . GLY A 1 318 ? -21.744 17.069 30.786 1.00 70.38 318 GLY A N 1
ATOM 2566 C CA . GLY A 1 318 ? -22.118 18.380 30.249 1.00 70.38 318 GLY A CA 1
ATOM 2567 C C . GLY A 1 318 ? -23.261 18.336 29.230 1.00 70.38 318 GLY A C 1
ATOM 2568 O O . GLY A 1 318 ? -23.406 17.378 28.483 1.00 70.38 318 GLY A O 1
ATOM 2569 N N . ASP A 1 319 ? -24.040 19.418 29.163 1.00 70.38 319 ASP A N 1
ATOM 2570 C CA . ASP A 1 319 ? -25.284 19.477 28.373 1.00 70.38 319 ASP A CA 1
ATOM 2571 C C . ASP A 1 319 ? -25.098 20.022 26.946 1.00 70.38 319 ASP A C 1
ATOM 2573 O O . ASP A 1 319 ? -26.059 20.211 26.193 1.00 70.38 319 ASP A O 1
ATOM 2577 N N . ARG A 1 320 ? -23.854 20.317 26.542 1.00 84.31 320 ARG A N 1
ATOM 2578 C CA . ARG A 1 320 ? -23.588 20.906 25.226 1.00 84.31 320 ARG A CA 1
ATOM 2579 C C . ARG A 1 320 ? -23.732 19.851 24.131 1.00 84.31 320 ARG A C 1
ATOM 2581 O O . ARG A 1 320 ? -22.942 18.913 24.048 1.00 84.31 320 ARG A O 1
ATOM 2588 N N . LYS A 1 321 ? -24.695 20.080 23.239 1.00 87.56 321 LYS A N 1
ATOM 2589 C CA . LYS A 1 321 ? -24.920 19.272 22.037 1.00 87.56 321 LYS A CA 1
ATOM 2590 C C . LYS A 1 321 ? -23.698 19.325 21.116 1.00 87.56 321 LYS A C 1
ATOM 2592 O O . LYS A 1 321 ? -23.163 20.405 20.853 1.00 87.56 321 LYS A O 1
ATOM 2597 N N . ILE A 1 322 ? -23.287 18.171 20.604 1.00 90.06 322 ILE A N 1
ATOM 2598 C CA . ILE A 1 322 ? -22.195 18.024 19.637 1.00 90.06 322 ILE A CA 1
ATOM 2599 C C . ILE A 1 322 ? -22.669 17.153 18.473 1.00 90.06 322 ILE A C 1
ATOM 2601 O O . ILE A 1 322 ? -23.328 16.142 18.699 1.00 90.06 322 ILE A O 1
ATOM 2605 N N . SER A 1 323 ? -22.361 17.534 17.232 1.00 92.12 323 SER A N 1
ATOM 2606 C CA . SER A 1 323 ? -22.648 16.665 16.085 1.00 92.12 323 SER A CA 1
ATOM 2607 C C . SER A 1 323 ? -21.686 15.483 16.042 1.00 92.12 323 SER A C 1
ATOM 2609 O O . SER A 1 323 ? -20.534 15.604 16.470 1.00 92.12 323 SER A O 1
ATOM 2611 N N . ILE A 1 324 ? -22.117 14.357 15.476 1.00 91.50 324 ILE A N 1
ATOM 2612 C CA . ILE A 1 324 ? -21.260 13.176 15.292 1.00 91.50 324 ILE A CA 1
ATOM 2613 C C . ILE A 1 324 ? -19.986 13.535 14.512 1.00 91.50 324 ILE A C 1
ATOM 2615 O O . ILE A 1 324 ? -18.891 13.128 14.897 1.00 91.50 324 ILE A O 1
ATOM 2619 N N . ARG A 1 325 ? -20.092 14.384 13.483 1.00 92.75 325 ARG A N 1
ATOM 2620 C CA . ARG A 1 325 ? -18.956 14.914 12.713 1.00 92.75 325 ARG A CA 1
ATOM 2621 C C . ARG A 1 325 ? -17.963 15.674 13.593 1.00 92.75 325 ARG A C 1
ATOM 2623 O O . ARG A 1 325 ? -16.763 15.435 13.520 1.00 92.75 325 ARG A O 1
ATOM 2630 N N . ALA A 1 326 ? -18.434 16.598 14.429 1.00 90.31 326 ALA A N 1
ATOM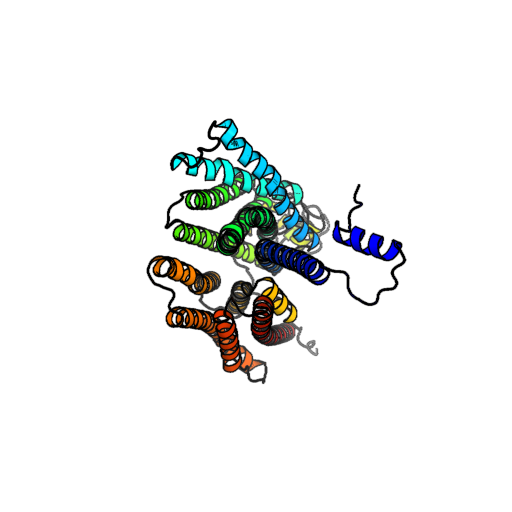 2631 C CA . ALA A 1 326 ? -17.549 17.346 15.322 1.00 90.31 326 ALA A CA 1
ATOM 2632 C C . ALA A 1 326 ? -16.927 16.432 16.391 1.00 90.31 326 ALA A C 1
ATOM 2634 O O . ALA A 1 326 ? -15.740 16.560 16.707 1.00 90.31 326 ALA A O 1
ATOM 2635 N N . LEU A 1 327 ? -17.712 15.478 16.901 1.00 90.31 327 LEU A N 1
ATOM 2636 C CA . LEU A 1 327 ? -17.254 14.472 17.844 1.00 90.31 327 LEU A CA 1
ATOM 2637 C C . LEU A 1 327 ? -16.118 13.644 17.245 1.00 90.31 327 LEU A C 1
ATOM 2639 O O . LEU A 1 327 ? -15.031 13.653 17.819 1.00 90.31 327 LEU A O 1
ATOM 2643 N N . TRP A 1 328 ? -16.321 12.999 16.095 1.00 89.44 328 TRP A N 1
ATOM 2644 C CA . TRP A 1 328 ? -15.286 12.204 15.430 1.00 89.44 328 TRP A CA 1
ATOM 2645 C C . TRP A 1 328 ? -14.022 13.014 15.171 1.00 89.44 328 TRP A C 1
ATOM 2647 O O . TRP A 1 328 ? -12.938 12.559 15.530 1.00 89.44 328 TRP A O 1
ATOM 2657 N N . GLY A 1 329 ? -14.154 14.215 14.596 1.00 87.19 329 GLY A N 1
ATOM 2658 C CA . GLY A 1 329 ? -13.015 15.073 14.278 1.00 87.19 329 GLY A CA 1
ATOM 2659 C C . GLY A 1 329 ? -12.150 15.367 15.505 1.00 87.19 329 GLY A C 1
ATOM 2660 O O . GLY A 1 329 ? -10.925 15.339 15.418 1.00 87.19 329 GLY A O 1
ATOM 2661 N N . SER A 1 330 ? -12.774 15.546 16.676 1.00 88.12 330 SER A N 1
ATOM 2662 C CA . SER A 1 330 ? -12.060 15.709 17.950 1.00 88.12 330 SER A CA 1
ATOM 2663 C C . SER A 1 330 ? -11.397 14.432 18.477 1.00 88.12 330 SER A C 1
ATOM 2665 O O . SER A 1 330 ? -10.543 14.525 19.351 1.00 88.12 330 SER A O 1
ATOM 2667 N N . GLN A 1 331 ? -11.765 13.241 17.986 1.00 86.25 331 GLN A N 1
ATOM 2668 C CA . GLN A 1 331 ? -11.149 11.976 18.403 1.00 86.25 331 GLN A CA 1
ATOM 2669 C C . GLN A 1 331 ? -9.873 11.637 17.617 1.00 86.25 331 GLN A C 1
ATOM 2671 O O . GLN A 1 331 ? -9.108 10.769 18.053 1.00 86.25 331 GLN A O 1
ATOM 2676 N N . ILE A 1 332 ? -9.644 12.286 16.471 1.00 85.19 332 ILE A N 1
ATOM 2677 C CA . ILE A 1 332 ? -8.559 11.947 15.545 1.00 85.19 332 ILE A CA 1
ATOM 2678 C C . ILE A 1 332 ? -7.188 12.203 16.189 1.00 85.19 332 ILE A C 1
ATOM 2680 O O . ILE A 1 332 ? -6.942 13.259 16.762 1.00 85.19 332 ILE A O 1
ATOM 2684 N N . GLY A 1 333 ? -6.292 11.216 16.104 1.00 78.94 333 GLY A N 1
ATOM 2685 C CA . GLY A 1 333 ? -4.915 11.294 16.605 1.00 78.94 333 GLY A CA 1
ATOM 2686 C C . GLY A 1 333 ? -4.740 11.175 18.126 1.00 78.94 333 GLY A C 1
ATOM 2687 O O . GLY A 1 333 ? -3.604 11.086 18.594 1.00 78.94 333 GLY A O 1
ATOM 2688 N N . LEU A 1 334 ? -5.825 11.129 18.905 1.00 84.00 334 LEU A N 1
ATOM 2689 C CA . LEU A 1 334 ? -5.757 11.001 20.362 1.00 84.00 334 LEU A CA 1
ATOM 2690 C C . LEU A 1 334 ? -5.451 9.566 20.813 1.00 84.00 334 LEU A C 1
ATOM 2692 O O . LEU A 1 334 ? -5.918 8.589 20.224 1.00 84.00 334 LEU A O 1
ATOM 2696 N N . GLU A 1 335 ? -4.685 9.443 21.899 1.00 79.19 335 GLU A N 1
ATOM 2697 C CA . GLU A 1 335 ? -4.351 8.145 22.488 1.00 79.19 335 GLU A CA 1
ATOM 2698 C C . GLU A 1 335 ? -5.595 7.459 23.096 1.00 79.19 335 GLU A C 1
ATOM 2700 O O . GLU A 1 335 ? -6.469 8.128 23.662 1.00 79.19 335 GLU A O 1
ATOM 2705 N N . PRO A 1 336 ? -5.697 6.119 23.021 1.00 74.62 336 PRO A N 1
ATOM 2706 C CA . PRO A 1 336 ? -6.779 5.378 23.662 1.00 74.62 336 PRO A CA 1
ATOM 2707 C C . PRO A 1 336 ? -6.760 5.556 25.185 1.00 74.62 336 PRO A C 1
ATOM 2709 O O . PRO A 1 336 ? -5.714 5.397 25.816 1.00 74.62 336 PRO A O 1
ATOM 2712 N N . ARG A 1 337 ? -7.930 5.799 25.793 1.00 71.62 337 ARG A N 1
ATOM 2713 C CA . ARG A 1 337 ? -8.070 5.893 27.261 1.00 71.62 337 ARG A CA 1
ATOM 2714 C C . ARG A 1 337 ? -7.756 4.569 27.960 1.00 71.62 337 ARG A C 1
ATOM 2716 O O . ARG A 1 337 ? -7.157 4.563 29.029 1.00 71.62 337 ARG A O 1
ATOM 2723 N N . VAL A 1 338 ? -8.126 3.450 27.335 1.00 66.19 338 VAL A N 1
ATOM 2724 C CA . VAL A 1 338 ? -7.862 2.103 27.847 1.00 66.19 338 VAL A CA 1
ATOM 2725 C C . VAL A 1 338 ? -6.785 1.436 26.995 1.00 66.19 338 VAL A C 1
ATOM 2727 O O . VAL A 1 338 ? -6.948 1.226 25.790 1.00 66.19 338 VAL A O 1
ATOM 2730 N N . ARG A 1 339 ? -5.674 1.037 27.625 1.00 64.12 339 ARG A N 1
ATOM 2731 C CA . ARG A 1 339 ? -4.693 0.128 27.012 1.00 64.12 339 ARG A CA 1
ATOM 2732 C C . ARG A 1 339 ? -5.213 -1.308 27.098 1.00 64.12 339 ARG A C 1
ATOM 2734 O O . ARG A 1 339 ? -4.711 -2.106 27.882 1.00 64.12 339 ARG A O 1
ATOM 2741 N N . ALA A 1 340 ? -6.199 -1.644 26.270 1.00 64.12 340 ALA A N 1
ATOM 2742 C CA . ALA A 1 340 ? -6.590 -3.037 26.096 1.00 64.12 340 ALA A CA 1
ATOM 2743 C C . ALA A 1 340 ? -5.403 -3.811 25.492 1.00 64.12 340 ALA A C 1
ATOM 2745 O O . ALA A 1 340 ? -4.874 -3.430 24.433 1.00 64.12 340 ALA A O 1
ATOM 2746 N N . LYS A 1 341 ? -4.955 -4.862 26.194 1.00 70.06 341 LYS A N 1
ATOM 2747 C CA . LYS A 1 341 ? -4.081 -5.893 25.630 1.00 70.06 341 LYS A CA 1
ATOM 2748 C C . LYS A 1 341 ? -4.963 -6.800 24.790 1.00 70.06 341 LYS A C 1
ATOM 2750 O O . LYS A 1 341 ? -5.652 -7.662 25.313 1.00 70.06 341 LYS A O 1
ATOM 2755 N N . THR A 1 342 ? -4.969 -6.569 23.490 1.00 69.44 342 THR A N 1
ATOM 2756 C CA . THR A 1 342 ? -5.701 -7.404 22.545 1.00 69.44 342 THR A CA 1
ATOM 2757 C C . THR A 1 342 ? -4.704 -8.152 21.674 1.00 69.44 342 THR A C 1
ATOM 2759 O O . THR A 1 342 ? -3.910 -7.519 20.967 1.00 69.44 342 THR A O 1
ATOM 2762 N N . PRO A 1 343 ? -4.700 -9.494 21.732 1.00 76.69 343 PRO A N 1
ATOM 2763 C CA . PRO A 1 343 ? -3.859 -10.299 20.876 1.00 76.69 343 PRO A CA 1
ATOM 2764 C C . PRO A 1 343 ? -4.196 -10.002 19.412 1.00 76.69 343 PRO A C 1
ATOM 2766 O O . PRO A 1 343 ? -5.368 -9.866 19.049 1.00 76.69 343 PRO A O 1
ATOM 2769 N N . PRO A 1 344 ? -3.186 -9.888 18.547 1.00 77.06 344 PRO A N 1
ATOM 2770 C CA . PRO A 1 344 ? -3.374 -9.541 17.156 1.00 77.06 344 PRO A CA 1
ATOM 2771 C C . PRO A 1 344 ? -4.115 -10.645 16.399 1.00 77.06 344 PRO A C 1
ATOM 2773 O O . PRO A 1 344 ? -4.044 -11.839 16.714 1.00 77.06 344 PRO A O 1
ATOM 2776 N N . ARG A 1 345 ? -4.754 -10.236 15.301 1.00 77.25 345 ARG A N 1
ATOM 2777 C CA . ARG A 1 345 ? -5.333 -11.157 14.326 1.00 77.25 345 ARG A CA 1
ATOM 2778 C C . ARG A 1 345 ? -4.232 -12.008 13.688 1.00 77.25 345 ARG A C 1
ATOM 2780 O O . ARG A 1 345 ? -3.331 -11.486 13.019 1.00 77.25 345 ARG A O 1
ATOM 2787 N N . VAL A 1 346 ? -4.336 -13.320 13.871 1.00 81.25 346 VAL A N 1
ATOM 2788 C CA . VAL A 1 346 ? -3.400 -14.316 13.335 1.00 81.25 346 VAL A CA 1
ATOM 2789 C C . VAL A 1 346 ? -3.712 -14.668 11.885 1.00 81.25 346 VAL A C 1
ATOM 2791 O O . VAL A 1 346 ? -4.852 -14.556 11.429 1.00 81.25 346 VAL A O 1
ATOM 2794 N N . TRP A 1 347 ? -2.686 -15.084 11.145 1.00 82.00 347 TRP A N 1
ATOM 2795 C CA . TRP A 1 347 ? -2.824 -15.538 9.766 1.00 82.00 347 TRP A CA 1
ATOM 2796 C C . TRP A 1 347 ? -2.534 -17.028 9.654 1.00 82.00 347 TRP A C 1
ATOM 2798 O O . TRP A 1 347 ? -1.503 -17.471 10.159 1.00 82.00 347 TRP A O 1
ATOM 2808 N N . PRO A 1 348 ? -3.372 -17.808 8.946 1.00 89.31 348 PRO A N 1
ATOM 2809 C CA . PRO A 1 348 ? -3.057 -19.201 8.668 1.00 89.31 348 PRO A CA 1
ATOM 2810 C C . PRO A 1 348 ? -1.697 -19.320 7.974 1.00 89.31 348 PRO A C 1
ATOM 2812 O O . PRO A 1 348 ? -1.430 -18.595 7.013 1.00 89.31 348 PRO A O 1
ATOM 2815 N N . ALA A 1 349 ? -0.870 -20.272 8.408 1.00 90.44 349 ALA A N 1
ATOM 2816 C CA . ALA A 1 349 ? 0.459 -20.510 7.840 1.00 90.44 349 ALA A CA 1
ATOM 2817 C C . ALA A 1 349 ? 0.414 -20.731 6.313 1.00 90.44 349 ALA A C 1
ATOM 2819 O O . ALA A 1 349 ? 1.240 -20.193 5.580 1.00 90.44 349 ALA A O 1
ATOM 2820 N N . LYS A 1 350 ? -0.629 -21.414 5.813 1.00 90.75 350 LYS A N 1
ATOM 2821 C CA . LYS A 1 350 ? -0.868 -21.609 4.372 1.00 90.75 350 LYS A CA 1
ATOM 2822 C C . LYS A 1 350 ? -0.996 -20.288 3.605 1.00 90.75 350 LYS A C 1
ATOM 2824 O O . LYS A 1 350 ? -0.549 -20.208 2.468 1.00 90.75 350 LYS A O 1
ATOM 2829 N N . ARG A 1 351 ? -1.582 -19.244 4.208 1.00 88.56 351 ARG A N 1
ATOM 2830 C CA . ARG A 1 351 ? -1.672 -17.926 3.560 1.00 88.56 351 ARG A CA 1
ATOM 2831 C C . ARG A 1 351 ? -0.301 -17.278 3.460 1.00 88.56 351 ARG A C 1
ATOM 2833 O O . ARG A 1 351 ? 0.021 -16.777 2.397 1.00 88.56 351 ARG A O 1
ATOM 2840 N N . VAL A 1 352 ? 0.508 -17.332 4.520 1.00 88.12 352 VAL A N 1
ATOM 2841 C CA . VAL A 1 352 ? 1.885 -16.808 4.480 1.00 88.12 352 VAL A CA 1
ATOM 2842 C C . VAL A 1 352 ? 2.690 -17.485 3.376 1.00 88.12 352 VAL A C 1
ATOM 2844 O O . VAL A 1 352 ? 3.319 -16.782 2.597 1.00 88.12 352 VAL A O 1
ATOM 2847 N N . LEU A 1 353 ? 2.591 -18.810 3.237 1.00 91.12 353 LEU A N 1
ATOM 2848 C CA . LEU A 1 353 ? 3.240 -19.540 2.145 1.00 91.12 353 LEU A CA 1
ATOM 2849 C C . LEU A 1 353 ? 2.778 -19.054 0.761 1.00 91.12 353 LEU A C 1
ATOM 2851 O O . LEU A 1 353 ? 3.609 -18.742 -0.086 1.00 91.12 353 LEU A O 1
ATOM 2855 N N . ILE A 1 354 ? 1.461 -18.963 0.543 1.00 87.69 354 ILE A N 1
ATOM 2856 C CA . ILE A 1 354 ? 0.892 -18.515 -0.737 1.00 87.69 354 ILE A CA 1
ATOM 2857 C C . ILE A 1 354 ? 1.353 -17.094 -1.060 1.00 87.69 354 ILE A C 1
ATOM 2859 O O . ILE A 1 354 ? 1.826 -16.853 -2.162 1.00 87.69 354 ILE A O 1
ATOM 2863 N N . PHE A 1 355 ? 1.258 -16.161 -0.114 1.00 84.06 355 PHE A N 1
ATOM 2864 C CA . PHE A 1 355 ? 1.665 -14.778 -0.352 1.00 84.06 355 PHE A CA 1
ATOM 2865 C C . PHE A 1 355 ? 3.169 -14.634 -0.530 1.00 84.06 355 PHE A C 1
ATOM 2867 O O . PHE A 1 355 ? 3.601 -13.844 -1.357 1.00 84.06 355 PHE A O 1
ATOM 2874 N N . TYR A 1 356 ? 3.976 -15.419 0.177 1.00 88.00 356 TYR A N 1
ATOM 2875 C CA . TYR A 1 356 ? 5.413 -15.451 -0.057 1.00 88.00 356 TYR A CA 1
ATOM 2876 C C . TYR A 1 356 ? 5.742 -15.891 -1.488 1.00 88.00 356 TYR A C 1
ATOM 2878 O O . TYR A 1 356 ? 6.506 -15.217 -2.173 1.00 88.00 356 TYR A O 1
ATOM 2886 N N . ALA A 1 357 ? 5.094 -16.954 -1.972 1.00 85.31 357 ALA A N 1
ATOM 2887 C CA . ALA A 1 357 ? 5.255 -17.429 -3.343 1.00 85.31 357 ALA A CA 1
ATOM 2888 C C . ALA A 1 357 ? 4.758 -16.411 -4.380 1.00 85.31 357 ALA A C 1
ATOM 2890 O O . ALA A 1 357 ? 5.514 -16.021 -5.264 1.00 85.31 357 ALA A O 1
ATOM 2891 N N . LEU A 1 358 ? 3.534 -15.900 -4.204 1.00 79.44 358 LEU A N 1
ATOM 2892 C CA . LEU A 1 358 ? 2.901 -14.894 -5.070 1.00 79.44 358 LEU A CA 1
ATOM 2893 C C . LEU A 1 358 ? 3.605 -13.532 -5.071 1.00 79.44 358 LEU A C 1
ATOM 2895 O O . LEU A 1 358 ? 3.197 -12.626 -5.787 1.00 79.44 358 LEU A O 1
ATOM 2899 N N . THR A 1 359 ? 4.651 -13.358 -4.275 1.00 75.38 359 THR A N 1
ATOM 2900 C CA . THR A 1 359 ? 5.436 -12.124 -4.239 1.00 75.38 359 THR A CA 1
ATOM 2901 C C . THR A 1 359 ? 6.920 -12.387 -4.424 1.00 75.38 359 THR A C 1
ATOM 2903 O O . THR A 1 359 ? 7.717 -11.506 -4.137 1.00 75.38 359 THR A O 1
ATOM 2906 N N . PHE A 1 360 ? 7.326 -13.590 -4.851 1.00 77.62 360 PHE A N 1
ATOM 2907 C CA . PHE A 1 360 ? 8.741 -13.955 -5.021 1.00 77.62 360 PHE A CA 1
ATOM 2908 C C . PHE A 1 360 ? 9.603 -13.678 -3.772 1.00 77.62 360 PHE A C 1
ATOM 2910 O O . PHE A 1 360 ? 10.794 -13.374 -3.841 1.00 77.62 360 PHE A O 1
ATOM 2917 N N . GLY A 1 361 ? 8.987 -13.795 -2.597 1.00 81.00 361 GLY A N 1
ATOM 2918 C CA . GLY A 1 361 ? 9.608 -13.549 -1.305 1.00 81.00 361 GLY A CA 1
ATOM 2919 C C . GLY A 1 361 ? 9.548 -12.107 -0.796 1.00 81.00 361 GLY A C 1
ATOM 2920 O O . GLY A 1 361 ? 9.851 -11.895 0.378 1.00 81.00 361 GLY A O 1
ATOM 2921 N N . PHE A 1 362 ? 9.065 -11.132 -1.579 1.00 78.50 362 PHE A N 1
ATOM 2922 C CA . PHE A 1 362 ? 8.875 -9.749 -1.105 1.00 78.50 362 PHE A CA 1
ATOM 2923 C C . PHE A 1 362 ? 7.887 -9.646 0.065 1.00 78.50 362 PHE A C 1
ATOM 2925 O O . PHE A 1 362 ? 7.984 -8.742 0.894 1.00 78.50 362 PHE A O 1
ATOM 2932 N N . TYR A 1 363 ? 6.974 -10.608 0.223 1.00 83.75 363 TYR A N 1
ATOM 2933 C CA . TYR A 1 363 ? 6.114 -10.669 1.404 1.00 83.75 363 TYR A CA 1
ATOM 2934 C C . TYR A 1 363 ? 6.901 -10.764 2.724 1.00 83.75 363 TYR A C 1
ATOM 2936 O O . TYR A 1 363 ? 6.346 -10.438 3.772 1.00 83.75 363 TYR A O 1
ATOM 2944 N N . PHE A 1 364 ? 8.186 -11.147 2.702 1.00 88.00 364 PHE A N 1
ATOM 2945 C CA . PHE A 1 364 ? 9.049 -11.161 3.886 1.00 88.00 364 PHE A CA 1
ATOM 2946 C C . PHE A 1 364 ? 9.053 -9.826 4.638 1.00 88.00 364 PHE A C 1
ATOM 2948 O O . PHE A 1 364 ? 8.883 -9.823 5.855 1.00 88.00 364 PHE A O 1
ATOM 2955 N N . TYR A 1 365 ? 9.181 -8.701 3.928 1.00 86.38 365 TYR A N 1
ATOM 2956 C CA . TYR A 1 365 ? 9.242 -7.365 4.531 1.00 86.38 365 TYR A CA 1
ATOM 2957 C C . TYR A 1 365 ? 7.928 -7.018 5.240 1.00 86.38 365 TYR A C 1
ATOM 2959 O O . TYR A 1 365 ? 7.919 -6.623 6.407 1.00 86.38 365 TYR A O 1
ATOM 2967 N N . PHE A 1 366 ? 6.795 -7.257 4.574 1.00 83.38 366 PHE A N 1
ATOM 2968 C CA . PHE A 1 366 ? 5.462 -7.035 5.142 1.00 83.38 366 PHE A CA 1
ATOM 2969 C C . PHE A 1 366 ? 5.177 -7.962 6.328 1.00 83.38 366 PHE A C 1
ATOM 2971 O O . PHE A 1 366 ? 4.612 -7.540 7.342 1.00 83.38 366 PHE A O 1
ATOM 2978 N N . TRP A 1 367 ? 5.585 -9.227 6.217 1.00 88.00 367 TRP A N 1
ATOM 2979 C CA . TRP A 1 367 ? 5.474 -10.217 7.279 1.00 88.00 367 TRP A CA 1
ATOM 2980 C C . TRP A 1 367 ? 6.316 -9.825 8.499 1.00 88.00 367 TRP A C 1
ATOM 2982 O O . TRP A 1 367 ? 5.811 -9.860 9.626 1.00 88.00 367 TRP A O 1
ATOM 2992 N N . PHE A 1 368 ? 7.560 -9.391 8.287 1.00 88.25 368 PHE A N 1
ATOM 2993 C CA . PHE A 1 368 ? 8.455 -8.904 9.333 1.00 88.25 368 PHE A CA 1
ATOM 2994 C C . PHE A 1 368 ? 7.851 -7.686 10.037 1.00 88.25 368 PHE A C 1
ATOM 2996 O O . PHE A 1 368 ? 7.665 -7.722 11.255 1.00 88.25 368 PHE A O 1
ATOM 3003 N N . HIS A 1 369 ? 7.453 -6.659 9.277 1.00 85.38 369 HIS A N 1
ATOM 3004 C CA . HIS A 1 369 ? 6.827 -5.443 9.803 1.00 85.38 369 HIS A CA 1
ATOM 3005 C C . HIS A 1 369 ? 5.635 -5.757 10.698 1.00 85.38 369 HIS A C 1
ATOM 3007 O O . HIS A 1 369 ? 5.551 -5.313 11.846 1.00 85.38 369 HIS A O 1
ATOM 3013 N N . ARG A 1 370 ? 4.709 -6.569 10.179 1.00 84.00 370 ARG A N 1
ATOM 3014 C CA . ARG A 1 370 ? 3.484 -6.938 10.879 1.00 84.00 370 ARG A CA 1
ATOM 3015 C C . ARG A 1 370 ? 3.784 -7.625 12.204 1.00 84.00 370 ARG A C 1
ATOM 3017 O O . ARG A 1 370 ? 3.200 -7.256 13.224 1.00 84.00 370 ARG A O 1
ATOM 3024 N N . ASN A 1 371 ? 4.645 -8.640 12.185 1.00 86.38 371 ASN A N 1
ATOM 3025 C CA . ASN A 1 371 ? 4.950 -9.409 13.385 1.00 86.38 371 ASN A CA 1
ATOM 3026 C C . ASN A 1 371 ? 5.708 -8.556 14.396 1.00 86.38 371 ASN A C 1
ATOM 3028 O O . ASN A 1 371 ? 5.293 -8.488 15.550 1.00 86.38 371 ASN A O 1
ATOM 3032 N N . TYR A 1 372 ? 6.731 -7.823 13.959 1.00 85.69 372 TYR A N 1
ATOM 3033 C CA . TYR A 1 372 ? 7.480 -6.920 14.826 1.00 85.69 372 TYR A CA 1
ATOM 3034 C C . TYR A 1 372 ? 6.555 -5.908 15.514 1.00 85.69 372 TYR A C 1
ATOM 3036 O O . TYR A 1 372 ? 6.587 -5.738 16.733 1.00 85.69 372 TYR A O 1
ATOM 3044 N N . ARG A 1 373 ? 5.648 -5.293 14.749 1.00 81.62 373 ARG A N 1
ATOM 3045 C CA . ARG A 1 373 ? 4.656 -4.348 15.265 1.00 81.62 373 ARG A CA 1
ATOM 3046 C C . ARG A 1 373 ? 3.698 -4.981 16.269 1.00 81.62 373 ARG A C 1
ATOM 3048 O O . ARG A 1 373 ? 3.373 -4.353 17.274 1.00 81.62 373 ARG A O 1
ATOM 3055 N N . ASN A 1 374 ? 3.232 -6.202 16.013 1.00 83.31 374 ASN A N 1
ATOM 3056 C CA . ASN A 1 374 ? 2.369 -6.920 16.947 1.00 83.31 374 ASN A CA 1
ATOM 3057 C C . ASN A 1 374 ? 3.048 -7.082 18.310 1.00 83.31 374 ASN A C 1
ATOM 3059 O O . ASN A 1 374 ? 2.461 -6.706 19.325 1.00 83.31 374 ASN A O 1
ATOM 3063 N N . PHE A 1 375 ? 4.306 -7.521 18.327 1.00 80.69 375 PHE A N 1
ATOM 3064 C CA . PHE A 1 375 ? 5.078 -7.641 19.563 1.00 80.69 375 PHE A CA 1
ATOM 3065 C C . PHE A 1 375 ? 5.368 -6.294 20.216 1.00 80.69 375 PHE A C 1
ATOM 3067 O O . PHE A 1 375 ? 5.179 -6.168 21.422 1.00 80.69 375 PHE A O 1
ATOM 3074 N N . MET A 1 376 ? 5.736 -5.266 19.447 1.00 79.06 376 MET A N 1
ATOM 3075 C CA . MET A 1 376 ? 5.928 -3.920 19.990 1.00 79.06 376 MET A CA 1
ATOM 3076 C C . MET A 1 376 ? 4.653 -3.417 20.679 1.00 79.06 376 MET A C 1
ATOM 3078 O O . MET A 1 376 ? 4.706 -2.979 21.826 1.00 79.06 376 MET A O 1
ATOM 3082 N N . SER A 1 377 ? 3.492 -3.560 20.032 1.00 74.25 377 SER A N 1
ATOM 3083 C CA . SER A 1 377 ? 2.211 -3.108 20.585 1.00 74.25 377 SER A CA 1
ATOM 3084 C C . SER A 1 377 ? 1.776 -3.885 21.832 1.00 74.25 377 SER A C 1
ATOM 3086 O O . SER A 1 377 ? 1.186 -3.302 22.741 1.00 74.25 377 SER A O 1
ATOM 3088 N N . TYR A 1 378 ? 2.081 -5.183 21.888 1.00 71.81 378 TYR A N 1
ATOM 3089 C CA . TYR A 1 378 ? 1.623 -6.074 22.951 1.00 71.81 378 TYR A CA 1
ATOM 3090 C C . TYR A 1 378 ? 2.579 -6.109 24.155 1.00 71.81 378 TYR A C 1
ATOM 3092 O O . TYR A 1 378 ? 2.137 -6.114 25.304 1.00 71.81 378 TYR A O 1
ATOM 3100 N N . LYS A 1 379 ? 3.893 -6.071 23.904 1.00 71.88 379 LYS A N 1
ATOM 3101 C CA . LYS A 1 379 ? 4.962 -6.165 24.915 1.00 71.88 379 LYS A CA 1
ATOM 3102 C C . LYS A 1 379 ? 5.704 -4.834 25.156 1.00 71.88 379 LYS A C 1
ATOM 3104 O O . LYS A 1 379 ? 6.637 -4.809 25.946 1.00 71.88 379 LYS A O 1
ATOM 3109 N N . LYS A 1 380 ? 5.267 -3.724 24.538 1.00 68.00 380 LYS A N 1
ATOM 3110 C CA . LYS A 1 380 ? 5.780 -2.343 24.721 1.00 68.00 380 LYS A CA 1
ATOM 3111 C C . LYS A 1 380 ? 7.294 -2.196 24.509 1.00 68.00 380 LYS A C 1
ATOM 3113 O O . LYS A 1 380 ? 8.008 -1.677 25.362 1.00 68.00 380 LYS A O 1
ATOM 3118 N N . LEU A 1 381 ? 7.786 -2.631 23.355 1.00 69.62 381 LEU A N 1
ATOM 3119 C CA . LEU A 1 381 ? 9.195 -2.449 22.992 1.00 69.62 381 LEU A CA 1
ATOM 3120 C C . LEU A 1 381 ? 9.475 -0.989 22.597 1.00 69.62 381 LEU A C 1
ATOM 3122 O O . LEU A 1 381 ? 8.678 -0.377 21.891 1.00 69.62 381 LEU A O 1
ATOM 3126 N N . ASN A 1 382 ? 10.620 -0.439 23.006 1.00 68.94 382 ASN A N 1
ATOM 3127 C CA . ASN A 1 382 ? 10.983 0.967 22.766 1.00 68.94 382 ASN A CA 1
ATOM 3128 C C . ASN A 1 382 ? 11.617 1.212 21.381 1.00 68.94 382 ASN A C 1
ATOM 3130 O O . ASN A 1 382 ? 12.594 1.945 21.261 1.00 68.94 382 ASN A O 1
ATOM 3134 N N . ILE A 1 383 ? 11.154 0.512 20.340 1.00 72.31 383 ILE A N 1
ATOM 3135 C CA . ILE A 1 383 ? 11.819 0.538 19.032 1.00 72.31 383 ILE A CA 1
ATOM 3136 C C . ILE A 1 383 ? 10.801 0.587 17.900 1.00 72.31 383 ILE A C 1
ATOM 3138 O O . ILE A 1 383 ? 9.845 -0.191 17.884 1.00 72.31 383 ILE A O 1
ATOM 3142 N N . ASP A 1 384 ? 11.036 1.492 16.952 1.00 81.81 384 ASP A N 1
ATOM 3143 C CA . ASP A 1 384 ? 10.116 1.791 15.862 1.00 81.81 384 ASP A CA 1
ATOM 3144 C C . ASP A 1 384 ? 10.058 0.648 14.811 1.00 81.81 384 ASP A C 1
ATOM 3146 O O . ASP A 1 384 ? 11.090 0.295 14.224 1.00 81.81 384 ASP A O 1
ATOM 3150 N N . PRO A 1 385 ? 8.881 0.020 14.592 1.00 81.75 385 PRO A N 1
ATOM 3151 C CA . PRO A 1 385 ? 8.707 -1.070 13.628 1.00 81.75 385 PRO A CA 1
ATOM 3152 C C . PRO A 1 385 ? 8.863 -0.618 12.174 1.00 81.75 385 PRO A C 1
ATOM 3154 O O . PRO A 1 385 ? 9.355 -1.391 11.344 1.00 81.75 385 PRO A O 1
ATOM 3157 N N . GLU A 1 386 ? 8.421 0.601 11.862 1.00 81.38 386 GLU A N 1
ATOM 3158 C CA . GLU A 1 386 ? 8.457 1.152 10.515 1.00 81.38 386 GLU A CA 1
ATOM 3159 C C . GLU A 1 386 ? 9.917 1.348 10.082 1.00 81.38 386 GLU A C 1
ATOM 3161 O O . GLU A 1 386 ? 10.332 0.809 9.054 1.00 81.38 386 GLU A O 1
ATOM 3166 N N . LEU A 1 387 ? 10.734 1.987 10.929 1.00 83.12 387 LEU A N 1
ATOM 3167 C CA . LEU A 1 387 ? 12.153 2.231 10.646 1.00 83.12 387 LEU A CA 1
ATOM 3168 C C . LEU A 1 387 ? 12.952 0.931 10.465 1.00 83.12 387 LEU A C 1
ATOM 3170 O O . LEU A 1 387 ? 13.821 0.854 9.605 1.00 83.12 387 LEU A O 1
ATOM 3174 N N . ARG A 1 388 ? 12.655 -0.118 11.241 1.00 84.50 388 ARG A N 1
ATOM 3175 C CA . ARG A 1 388 ? 13.350 -1.414 11.118 1.00 84.50 388 ARG A CA 1
ATOM 3176 C C . ARG A 1 388 ? 13.000 -2.174 9.855 1.00 84.50 388 ARG A C 1
ATOM 3178 O O . ARG A 1 388 ? 13.869 -2.810 9.269 1.00 84.50 388 ARG A O 1
ATOM 3185 N N . THR A 1 389 ? 11.732 -2.141 9.467 1.00 83.94 389 THR A N 1
ATOM 3186 C CA . THR A 1 389 ? 11.295 -2.764 8.214 1.00 83.94 389 THR A CA 1
ATOM 3187 C C . THR A 1 389 ? 11.924 -2.040 7.034 1.00 83.94 389 THR A C 1
ATOM 3189 O O . THR A 1 389 ? 12.420 -2.678 6.112 1.00 83.94 389 THR A O 1
ATOM 3192 N N . LEU A 1 390 ? 11.946 -0.709 7.101 1.00 81.81 390 LEU A N 1
ATOM 3193 C CA . LEU A 1 390 ? 12.576 0.130 6.098 1.00 81.81 390 LEU A CA 1
ATOM 3194 C C . LEU A 1 390 ? 14.084 -0.119 6.024 1.00 81.81 390 LEU A C 1
ATOM 3196 O O . LEU A 1 390 ? 14.616 -0.263 4.932 1.00 81.81 390 LEU A O 1
ATOM 3200 N N . ALA A 1 391 ? 14.757 -0.256 7.170 1.00 86.00 391 ALA A N 1
ATOM 3201 C CA . ALA A 1 391 ? 16.162 -0.639 7.224 1.00 86.00 391 ALA A CA 1
ATOM 3202 C C . ALA A 1 391 ? 16.388 -2.015 6.585 1.00 86.00 391 ALA A C 1
ATOM 3204 O O . ALA A 1 391 ? 17.266 -2.146 5.741 1.00 86.00 391 ALA A O 1
ATOM 3205 N N . LEU A 1 392 ? 15.574 -3.023 6.925 1.00 86.75 392 LEU A N 1
ATOM 3206 C CA . LEU A 1 392 ? 15.636 -4.342 6.291 1.00 86.75 392 LEU A CA 1
ATOM 3207 C C . LEU A 1 392 ? 15.517 -4.226 4.766 1.00 86.75 392 LEU A C 1
ATOM 3209 O O . LEU A 1 392 ? 16.348 -4.781 4.060 1.00 86.75 392 LEU A O 1
ATOM 3213 N N . PHE A 1 393 ? 14.528 -3.489 4.261 1.00 83.44 393 PHE A N 1
ATOM 3214 C CA . PHE A 1 393 ? 14.334 -3.290 2.824 1.00 83.44 393 PHE A CA 1
ATOM 3215 C C . PHE A 1 393 ? 15.516 -2.556 2.172 1.00 83.44 393 PHE A C 1
ATOM 3217 O O . PHE A 1 393 ? 16.070 -3.019 1.182 1.00 83.44 393 PHE A O 1
ATOM 3224 N N . ALA A 1 394 ? 15.973 -1.451 2.759 1.00 81.62 394 ALA A N 1
ATOM 3225 C CA . ALA A 1 394 ? 17.094 -0.676 2.239 1.00 81.62 394 ALA A CA 1
ATOM 3226 C C . ALA A 1 394 ? 18.388 -1.506 2.187 1.00 81.62 394 ALA A C 1
ATOM 3228 O O . ALA A 1 394 ? 19.034 -1.565 1.146 1.00 81.62 394 ALA A O 1
ATOM 3229 N N . PHE A 1 395 ? 18.729 -2.214 3.269 1.00 85.31 395 PHE A N 1
ATOM 3230 C CA . PHE A 1 395 ? 19.933 -3.050 3.339 1.00 85.31 395 PHE A CA 1
ATOM 3231 C C . PHE A 1 395 ? 19.873 -4.302 2.466 1.00 85.31 395 PHE A C 1
ATOM 3233 O O . PHE A 1 395 ? 20.910 -4.907 2.224 1.00 85.31 395 PHE A O 1
ATOM 3240 N N . THR A 1 396 ? 18.690 -4.715 2.015 1.00 82.00 396 THR A N 1
ATOM 3241 C CA . THR A 1 396 ? 18.533 -5.884 1.141 1.00 82.00 396 THR A CA 1
ATOM 3242 C C . THR A 1 396 ? 18.455 -5.513 -0.329 1.00 82.00 396 THR A C 1
ATOM 3244 O O . THR A 1 396 ? 18.916 -6.292 -1.148 1.00 82.00 396 THR A O 1
ATOM 3247 N N . ILE A 1 397 ? 17.903 -4.348 -0.670 1.00 77.88 397 ILE A N 1
ATOM 3248 C CA . ILE A 1 397 ? 17.622 -3.965 -2.057 1.00 77.88 397 ILE A CA 1
ATOM 3249 C C . ILE A 1 397 ? 18.674 -3.004 -2.611 1.00 77.88 397 ILE A C 1
ATOM 3251 O O . ILE A 1 397 ? 19.204 -3.248 -3.691 1.00 77.88 397 ILE A O 1
ATOM 3255 N N . ILE A 1 398 ? 19.032 -1.949 -1.870 1.00 74.38 398 ILE A N 1
ATOM 3256 C CA . ILE A 1 398 ? 19.964 -0.915 -2.351 1.00 74.38 398 ILE A CA 1
ATOM 3257 C C . ILE A 1 398 ? 21.329 -1.501 -2.752 1.00 74.38 398 ILE A C 1
ATOM 3259 O O . ILE A 1 398 ? 21.843 -1.096 -3.795 1.00 74.38 398 ILE A O 1
ATOM 3263 N N . PRO A 1 399 ? 21.923 -2.464 -2.012 1.00 80.69 399 PRO A N 1
ATOM 3264 C CA . PRO A 1 399 ? 23.208 -3.025 -2.405 1.00 80.69 399 PRO A CA 1
ATOM 3265 C C . PRO A 1 399 ? 23.214 -3.674 -3.787 1.00 80.69 399 PRO A C 1
ATOM 3267 O O . PRO A 1 399 ? 24.252 -3.623 -4.428 1.00 80.69 399 PRO A O 1
ATOM 3270 N N . PHE A 1 400 ? 22.102 -4.251 -4.266 1.00 73.25 400 PHE A N 1
ATOM 3271 C CA . PHE A 1 400 ? 22.055 -4.829 -5.617 1.00 73.25 400 PHE A CA 1
ATOM 3272 C C . PHE A 1 400 ? 22.259 -3.749 -6.684 1.00 73.25 400 PHE A C 1
ATOM 3274 O O . PHE A 1 400 ? 23.065 -3.935 -7.589 1.00 73.25 400 PHE A O 1
ATOM 3281 N N . PHE A 1 401 ? 21.621 -2.589 -6.514 1.00 69.25 401 PHE A N 1
ATOM 3282 C CA . PHE A 1 401 ? 21.774 -1.452 -7.423 1.00 69.25 401 PHE A CA 1
ATOM 3283 C C . PHE A 1 401 ? 23.149 -0.795 -7.318 1.00 69.25 401 PHE A C 1
ATOM 3285 O O . PHE A 1 401 ? 23.727 -0.419 -8.329 1.00 69.25 401 PHE A O 1
ATOM 3292 N N . ILE A 1 402 ? 23.693 -0.666 -6.103 1.00 71.44 402 ILE A N 1
ATOM 3293 C CA . ILE A 1 402 ? 25.054 -0.144 -5.910 1.00 71.44 402 ILE A CA 1
ATOM 3294 C C . ILE A 1 402 ? 26.076 -1.092 -6.541 1.00 71.44 402 ILE A C 1
ATOM 3296 O O . ILE A 1 402 ? 27.006 -0.639 -7.202 1.00 71.44 402 ILE A O 1
ATOM 3300 N N . TYR A 1 403 ? 25.914 -2.399 -6.336 1.00 70.69 403 TYR A N 1
ATOM 3301 C CA . TYR A 1 403 ? 26.797 -3.407 -6.904 1.00 70.69 403 TYR A CA 1
ATOM 3302 C C . TYR A 1 403 ? 26.783 -3.339 -8.433 1.00 70.69 403 TYR A C 1
ATOM 3304 O O . TYR A 1 403 ? 27.840 -3.264 -9.050 1.00 70.69 403 TYR A O 1
ATOM 3312 N N . GLU A 1 404 ? 25.600 -3.272 -9.039 1.00 66.00 404 GLU A N 1
ATOM 3313 C CA . GLU A 1 404 ? 25.451 -3.121 -10.485 1.00 66.00 404 GLU A CA 1
ATOM 3314 C C . GLU A 1 404 ? 26.024 -1.792 -11.003 1.00 66.00 404 GLU A C 1
ATOM 3316 O O . GLU A 1 404 ? 26.786 -1.794 -11.962 1.00 66.00 404 GLU A O 1
ATOM 3321 N N . ALA A 1 405 ? 25.762 -0.664 -10.338 1.00 64.31 405 ALA A N 1
ATOM 3322 C CA . ALA A 1 405 ? 26.269 0.641 -10.768 1.00 64.31 405 ALA A CA 1
ATOM 3323 C C . ALA A 1 405 ? 27.800 0.775 -10.651 1.00 64.31 405 ALA A C 1
ATOM 3325 O O . ALA A 1 405 ? 28.429 1.426 -11.480 1.00 64.31 405 ALA A O 1
ATOM 3326 N N . ILE A 1 406 ? 28.413 0.187 -9.618 1.00 64.69 406 ILE A N 1
ATOM 3327 C CA . ILE A 1 406 ? 29.865 0.269 -9.396 1.00 64.69 406 ILE A CA 1
ATOM 3328 C C . ILE A 1 406 ? 30.608 -0.756 -10.255 1.00 64.69 406 ILE A C 1
ATOM 3330 O O . ILE A 1 406 ? 31.635 -0.434 -10.849 1.00 64.69 406 ILE A O 1
ATOM 3334 N N . PHE A 1 407 ? 30.123 -1.997 -10.296 1.00 63.91 407 PHE A N 1
ATOM 3335 C CA . PHE A 1 407 ? 30.855 -3.113 -10.894 1.00 63.91 407 PHE A CA 1
ATOM 3336 C C . PHE A 1 407 ? 30.358 -3.491 -12.291 1.00 63.91 407 PHE A C 1
ATOM 3338 O O . PHE A 1 407 ? 31.138 -4.055 -13.053 1.00 63.91 407 PHE A O 1
ATOM 3345 N N . GLY A 1 408 ? 29.113 -3.165 -12.649 1.00 60.91 408 GLY A N 1
ATOM 3346 C CA . GLY A 1 408 ? 28.496 -3.546 -13.924 1.00 60.91 408 GLY A CA 1
ATOM 3347 C C . GLY A 1 408 ? 29.128 -2.894 -15.154 1.00 60.91 408 GLY A C 1
ATOM 3348 O O . GLY A 1 408 ? 29.139 -3.507 -16.217 1.00 60.91 408 GLY A O 1
ATOM 3349 N N . GLU A 1 409 ? 29.713 -1.700 -15.015 1.00 55.25 409 GLU A N 1
ATOM 3350 C CA . GLU A 1 409 ? 30.422 -1.021 -16.114 1.00 55.25 409 GLU A CA 1
ATOM 3351 C C . GLU A 1 409 ? 31.949 -1.214 -16.081 1.00 55.25 409 GLU A C 1
ATOM 3353 O O . GLU A 1 409 ? 32.604 -1.124 -17.118 1.00 55.25 409 GLU A O 1
ATOM 3358 N N . TRP A 1 410 ? 32.535 -1.481 -14.908 1.00 52.62 410 TRP A N 1
ATOM 3359 C CA . TRP A 1 410 ? 33.980 -1.313 -14.686 1.00 52.62 410 TRP A CA 1
ATOM 3360 C C . TRP A 1 410 ? 34.761 -2.614 -14.490 1.00 52.62 410 TRP A C 1
ATOM 3362 O O . TRP A 1 410 ? 35.986 -2.606 -14.623 1.00 52.62 410 TRP A O 1
ATOM 3372 N N . VAL A 1 411 ? 34.098 -3.731 -14.172 1.00 55.19 411 VAL A N 1
ATOM 3373 C CA . VAL A 1 411 ? 34.780 -4.986 -13.826 1.00 55.19 411 VAL A CA 1
ATOM 3374 C C . VAL A 1 411 ? 34.179 -6.151 -14.621 1.00 55.19 411 VAL A C 1
ATOM 3376 O O . VAL A 1 411 ? 32.968 -6.361 -14.561 1.00 55.19 411 VAL A O 1
ATOM 3379 N N . PRO A 1 412 ? 34.988 -6.941 -15.360 1.00 59.50 412 PRO A N 1
ATOM 3380 C CA . PRO A 1 412 ? 34.512 -8.178 -15.969 1.00 59.50 412 PRO A CA 1
ATOM 3381 C C . PRO A 1 412 ? 33.880 -9.064 -14.893 1.00 59.50 412 PRO A C 1
ATOM 3383 O O . PRO A 1 412 ? 34.448 -9.201 -13.812 1.00 59.50 412 PRO A O 1
ATOM 3386 N N . PHE A 1 413 ? 32.721 -9.659 -15.182 1.00 59.12 413 PHE A N 1
ATOM 3387 C CA . PHE A 1 413 ? 31.992 -10.512 -14.240 1.00 59.12 413 PHE A CA 1
ATOM 3388 C C . PHE A 1 413 ? 32.921 -11.550 -13.580 1.00 59.12 413 PHE A C 1
ATOM 3390 O O . PHE A 1 413 ? 33.368 -12.488 -14.240 1.00 59.12 413 PHE A O 1
ATOM 3397 N N . ASP A 1 414 ? 33.198 -11.380 -12.280 1.00 70.00 414 ASP A N 1
ATOM 3398 C CA . ASP A 1 414 ? 33.894 -12.365 -11.449 1.00 70.00 414 ASP A CA 1
ATOM 3399 C C . ASP A 1 414 ? 32.847 -13.191 -10.677 1.00 70.00 414 ASP A C 1
ATOM 3401 O O . ASP A 1 414 ? 32.211 -12.675 -9.743 1.00 70.00 414 ASP A O 1
ATOM 3405 N N . PRO A 1 415 ? 32.662 -14.481 -11.025 1.00 70.12 415 PRO A N 1
ATOM 3406 C CA . PRO A 1 415 ? 31.714 -15.354 -10.345 1.00 70.12 415 PRO A CA 1
ATOM 3407 C C . PRO A 1 415 ? 31.956 -15.445 -8.834 1.00 70.12 415 PRO A C 1
ATOM 3409 O O . PRO A 1 415 ? 30.996 -15.570 -8.074 1.00 70.12 415 PRO A O 1
ATOM 3412 N N . ALA A 1 416 ? 33.208 -15.361 -8.370 1.00 74.06 416 ALA A N 1
ATOM 3413 C CA . ALA A 1 416 ? 33.527 -15.445 -6.947 1.00 74.06 416 ALA A CA 1
ATOM 3414 C C . ALA A 1 416 ? 33.009 -14.222 -6.179 1.00 74.06 416 ALA A C 1
ATOM 3416 O O . ALA A 1 416 ? 32.461 -14.366 -5.080 1.00 74.06 416 ALA A O 1
ATOM 3417 N N . VAL A 1 417 ? 33.118 -13.028 -6.769 1.00 74.88 417 VAL A N 1
ATOM 3418 C CA . VAL A 1 417 ? 32.588 -11.784 -6.192 1.00 74.88 417 VAL A CA 1
ATOM 3419 C C . VAL A 1 417 ? 31.060 -11.810 -6.193 1.00 74.88 417 VAL A C 1
ATOM 3421 O O . VAL A 1 417 ? 30.450 -11.540 -5.157 1.00 74.88 417 VAL A O 1
ATOM 3424 N N . GLY A 1 418 ? 30.438 -12.205 -7.309 1.00 74.69 418 GLY A N 1
ATOM 3425 C CA . GLY A 1 418 ? 28.978 -12.295 -7.421 1.00 74.69 418 GLY A CA 1
ATOM 3426 C C . GLY A 1 418 ? 28.364 -13.295 -6.434 1.00 74.69 418 GLY A C 1
ATOM 3427 O O . GLY A 1 418 ? 27.406 -12.974 -5.730 1.00 74.69 418 GLY A O 1
ATOM 3428 N N . ILE A 1 419 ? 28.957 -14.488 -6.304 1.00 78.44 419 ILE A N 1
ATOM 3429 C CA . ILE A 1 419 ? 28.525 -15.502 -5.329 1.00 78.44 419 ILE A CA 1
ATOM 3430 C C . ILE A 1 419 ? 28.687 -14.978 -3.898 1.00 78.44 419 ILE A C 1
ATOM 3432 O O . ILE A 1 419 ? 27.762 -15.099 -3.092 1.00 78.44 419 ILE A O 1
ATOM 3436 N N . SER A 1 420 ? 29.829 -14.362 -3.581 1.00 84.12 420 SER A N 1
ATOM 3437 C CA . SER A 1 420 ? 30.092 -13.814 -2.245 1.00 84.12 420 SER A CA 1
ATOM 3438 C C . SER A 1 420 ? 29.081 -12.730 -1.868 1.00 84.12 420 SER A C 1
ATOM 3440 O O . SER A 1 420 ? 28.548 -12.741 -0.757 1.00 84.12 420 SER A O 1
ATOM 3442 N N . PHE A 1 421 ? 28.758 -11.836 -2.806 1.00 84.75 421 PHE A N 1
ATOM 3443 C CA . PHE A 1 421 ? 27.741 -10.806 -2.624 1.00 84.75 421 PHE A CA 1
ATOM 3444 C C . PHE A 1 421 ? 26.344 -11.412 -2.411 1.00 84.75 421 PHE A C 1
ATOM 3446 O O . PHE A 1 421 ? 25.666 -11.089 -1.437 1.00 84.75 421 PHE A O 1
ATOM 3453 N N . ASN A 1 422 ? 25.934 -12.371 -3.242 1.00 87.06 422 ASN A N 1
ATOM 3454 C CA . ASN A 1 422 ? 24.640 -13.044 -3.114 1.00 87.06 422 ASN A CA 1
ATOM 3455 C C . ASN A 1 422 ? 24.471 -13.771 -1.769 1.00 87.06 422 ASN A C 1
ATOM 3457 O O . ASN A 1 422 ? 23.412 -13.682 -1.136 1.00 87.06 422 ASN A O 1
ATOM 3461 N N . ILE A 1 423 ? 25.522 -14.445 -1.295 1.00 90.62 423 ILE A N 1
ATOM 3462 C CA . ILE A 1 423 ? 25.536 -15.104 0.017 1.00 90.62 423 ILE A CA 1
ATOM 3463 C C . ILE A 1 423 ? 25.488 -14.068 1.149 1.00 90.62 423 ILE A C 1
ATOM 3465 O O . ILE A 1 423 ? 24.749 -14.263 2.117 1.00 90.62 423 ILE A O 1
ATOM 3469 N N . LEU A 1 424 ? 26.206 -12.944 1.028 1.00 90.06 424 LEU A N 1
ATOM 3470 C CA . LEU A 1 424 ? 26.126 -11.838 1.987 1.00 90.06 424 LEU A CA 1
ATOM 3471 C C . LEU A 1 424 ? 24.683 -11.328 2.117 1.00 90.06 424 LEU A C 1
ATOM 3473 O O . LEU A 1 424 ? 24.181 -11.200 3.235 1.00 90.06 424 LEU A O 1
ATOM 3477 N N . MET A 1 425 ? 23.983 -11.119 0.997 1.00 89.62 425 MET A N 1
ATOM 3478 C CA . MET A 1 425 ? 22.589 -10.660 0.994 1.00 89.62 425 MET A CA 1
ATOM 3479 C C . MET A 1 425 ? 21.629 -11.675 1.631 1.00 89.62 425 MET A C 1
ATOM 3481 O O . MET A 1 425 ? 20.736 -11.297 2.391 1.00 89.62 425 MET A O 1
ATOM 3485 N N . ALA A 1 426 ? 21.819 -12.976 1.385 1.00 92.06 426 ALA A N 1
ATOM 3486 C CA . ALA A 1 426 ? 21.099 -14.027 2.111 1.00 92.06 426 ALA A CA 1
ATOM 3487 C C . ALA A 1 426 ? 21.386 -13.988 3.625 1.00 92.06 426 ALA A C 1
ATOM 3489 O O . ALA A 1 426 ? 20.479 -14.183 4.440 1.00 92.06 426 ALA A O 1
ATOM 3490 N N . GLY A 1 427 ? 22.628 -13.684 4.009 1.00 93.06 427 GLY A N 1
ATOM 3491 C CA . GLY A 1 427 ? 23.042 -13.489 5.397 1.00 93.06 427 GLY A CA 1
ATOM 3492 C C . GLY A 1 427 ? 22.312 -12.327 6.068 1.00 93.06 427 GLY A C 1
ATOM 3493 O O . GLY A 1 427 ? 21.796 -12.492 7.173 1.00 93.06 427 GLY A O 1
ATOM 3494 N N . VAL A 1 428 ? 22.188 -11.183 5.388 1.00 90.88 428 VAL A N 1
ATOM 3495 C CA . VAL A 1 428 ? 21.437 -10.015 5.885 1.00 90.88 428 VAL A CA 1
ATOM 3496 C C . VAL A 1 428 ? 19.982 -10.388 6.184 1.00 90.88 428 VAL A C 1
ATOM 3498 O O . VAL A 1 428 ? 19.511 -10.159 7.300 1.00 90.88 428 VAL A O 1
ATOM 3501 N N . GLU A 1 429 ? 19.271 -11.029 5.250 1.00 91.62 429 GLU A N 1
ATOM 3502 C CA . GLU A 1 429 ? 17.883 -11.467 5.478 1.00 91.62 429 GLU A CA 1
ATOM 3503 C C . GLU A 1 429 ? 17.764 -12.418 6.682 1.00 91.62 429 GLU A C 1
ATOM 3505 O O . GLU A 1 429 ? 16.862 -12.275 7.516 1.00 91.62 429 GLU A O 1
ATOM 3510 N N . ALA A 1 430 ? 18.696 -13.370 6.805 1.00 94.19 430 ALA A N 1
ATOM 3511 C CA . ALA A 1 430 ? 18.733 -14.325 7.906 1.00 94.19 430 ALA A CA 1
ATOM 3512 C C . ALA A 1 430 ? 19.011 -13.649 9.260 1.00 94.19 430 ALA A C 1
ATOM 3514 O O . ALA A 1 430 ? 18.401 -14.026 10.263 1.00 94.19 430 ALA A O 1
ATOM 3515 N N . VAL A 1 431 ? 19.862 -12.616 9.302 1.00 93.56 431 VAL A N 1
ATOM 3516 C CA . VAL A 1 431 ? 20.110 -11.803 10.505 1.00 93.56 431 VAL A CA 1
ATOM 3517 C C . VAL A 1 431 ? 18.838 -11.083 10.944 1.00 93.56 431 VAL A C 1
ATOM 3519 O O . VAL A 1 431 ? 18.504 -11.100 12.128 1.00 93.56 431 VAL A O 1
ATOM 3522 N N . PHE A 1 432 ? 18.075 -10.498 10.020 1.00 90.38 432 PHE A N 1
ATOM 3523 C CA . PHE A 1 432 ? 16.801 -9.866 10.373 1.00 90.38 432 PHE A CA 1
ATOM 3524 C C . PHE A 1 432 ? 15.772 -10.880 10.877 1.00 90.38 432 PHE A C 1
ATOM 3526 O O . PHE A 1 432 ? 15.119 -10.631 11.896 1.00 90.38 432 PHE A O 1
ATOM 3533 N N . LEU A 1 433 ? 15.666 -12.049 10.236 1.00 91.62 433 LEU A N 1
ATOM 3534 C CA . LEU A 1 433 ? 14.833 -13.137 10.751 1.00 91.62 433 LEU A CA 1
ATOM 3535 C C . LEU A 1 433 ? 15.280 -13.545 12.163 1.00 91.62 433 LEU A C 1
ATOM 3537 O O . LEU A 1 433 ? 14.445 -13.666 13.057 1.00 91.62 433 LEU A O 1
ATOM 3541 N N . PHE A 1 434 ? 16.586 -13.687 12.396 1.00 92.56 434 PHE A N 1
ATOM 3542 C CA . PHE A 1 434 ? 17.147 -13.979 13.713 1.00 92.56 434 PHE A CA 1
ATOM 3543 C C . PHE A 1 434 ? 16.793 -12.906 14.746 1.00 92.56 434 PHE A C 1
ATOM 3545 O O . PHE A 1 434 ? 16.387 -13.254 15.850 1.00 92.56 434 PHE A O 1
ATOM 3552 N N . VAL A 1 435 ? 16.891 -11.615 14.411 1.00 88.00 435 VAL A N 1
ATOM 3553 C CA . VAL A 1 435 ? 16.523 -10.512 15.315 1.00 88.00 435 VAL A CA 1
ATOM 3554 C C . VAL A 1 435 ? 15.053 -10.607 15.720 1.00 88.00 435 VAL A C 1
ATOM 3556 O O . VAL A 1 435 ? 14.739 -10.490 16.908 1.00 88.00 435 VAL A O 1
ATOM 3559 N N . LEU A 1 436 ? 14.156 -10.862 14.761 1.00 85.75 436 LEU A N 1
ATOM 3560 C CA . LEU A 1 436 ? 12.736 -11.062 15.044 1.00 85.75 436 LEU A CA 1
ATOM 3561 C C . LEU A 1 436 ? 12.528 -12.284 15.945 1.00 85.75 436 LEU A C 1
ATOM 3563 O O . LEU A 1 436 ? 11.865 -12.185 16.972 1.00 85.75 436 LEU A O 1
ATOM 3567 N N . LEU A 1 437 ? 13.116 -13.428 15.597 1.00 87.81 437 LEU A N 1
ATOM 3568 C CA . LEU A 1 437 ? 12.941 -14.662 16.358 1.00 87.81 437 LEU A CA 1
ATOM 3569 C C . LEU A 1 437 ? 13.550 -14.585 17.758 1.00 87.81 437 LEU A C 1
ATOM 3571 O O . LEU A 1 437 ? 12.944 -15.081 18.701 1.00 87.81 437 LEU A O 1
ATOM 3575 N N . ARG A 1 438 ? 14.700 -13.928 17.929 1.00 86.50 438 ARG A N 1
ATOM 3576 C CA . ARG A 1 438 ? 15.346 -13.712 19.230 1.00 86.50 438 ARG A CA 1
ATOM 3577 C C . ARG A 1 438 ? 14.455 -12.905 20.164 1.00 86.50 438 ARG A C 1
ATOM 3579 O O . ARG A 1 438 ? 14.362 -13.238 21.341 1.00 86.50 438 ARG A O 1
ATOM 3586 N N . MET A 1 439 ? 13.790 -11.881 19.634 1.00 78.50 439 MET A N 1
ATOM 3587 C CA . MET A 1 439 ? 12.824 -11.073 20.378 1.00 78.50 439 MET A CA 1
ATOM 3588 C C . MET A 1 439 ? 11.632 -11.907 20.865 1.00 78.50 439 MET A C 1
ATOM 3590 O O . MET A 1 439 ? 11.079 -11.619 21.921 1.00 78.50 439 MET A O 1
ATOM 3594 N N . ILE A 1 440 ? 11.242 -12.940 20.114 1.00 74.81 440 ILE A N 1
ATOM 3595 C CA . ILE A 1 440 ? 10.053 -13.747 20.413 1.00 74.81 440 ILE A CA 1
ATOM 3596 C C . ILE A 1 440 ? 10.398 -15.021 21.197 1.00 74.81 440 ILE A C 1
ATOM 3598 O O . ILE A 1 440 ? 9.561 -15.551 21.920 1.00 74.81 440 ILE A O 1
ATOM 3602 N N . ARG A 1 441 ? 11.643 -15.504 21.106 1.00 76.62 441 ARG A N 1
ATOM 3603 C CA . ARG A 1 441 ? 12.108 -16.756 21.722 1.00 76.62 441 ARG A CA 1
ATOM 3604 C C . ARG A 1 441 ? 11.803 -16.838 23.217 1.00 76.62 441 ARG A C 1
ATOM 3606 O O . ARG A 1 441 ? 11.457 -17.919 23.681 1.00 76.62 441 ARG A O 1
ATOM 3613 N N . GLY A 1 442 ? 11.917 -15.721 23.943 1.00 68.25 442 GLY A N 1
ATOM 3614 C CA . GLY A 1 442 ? 11.564 -15.655 25.366 1.00 68.25 442 GLY A CA 1
ATOM 3615 C C . GLY A 1 442 ? 10.119 -16.090 25.625 1.00 68.25 442 GLY A C 1
ATOM 3616 O O . GLY A 1 442 ? 9.882 -16.928 26.483 1.00 68.25 442 GLY A O 1
ATOM 3617 N N . PHE A 1 443 ? 9.179 -15.638 24.790 1.00 67.31 443 PHE A N 1
ATOM 3618 C CA . PHE A 1 443 ? 7.756 -15.961 24.921 1.00 67.31 443 PHE A CA 1
ATOM 3619 C C . PHE A 1 443 ? 7.420 -17.403 24.517 1.00 67.31 443 PHE A C 1
ATOM 3621 O O . PHE A 1 443 ? 6.560 -18.034 25.118 1.00 67.31 443 PHE A O 1
ATOM 3628 N N . PHE A 1 444 ? 8.109 -17.963 23.516 1.00 66.62 444 PHE A N 1
ATOM 3629 C CA . PHE A 1 444 ? 7.866 -19.357 23.120 1.00 66.62 444 PHE A CA 1
ATOM 3630 C C . PHE A 1 444 ? 8.328 -20.367 24.175 1.00 66.62 444 PHE A C 1
ATOM 3632 O O . PHE A 1 444 ? 7.696 -21.409 24.343 1.00 66.62 444 PHE A O 1
ATOM 3639 N N . ASN A 1 445 ? 9.427 -20.070 24.869 1.00 60.59 445 ASN A N 1
ATOM 3640 C CA . ASN A 1 445 ? 10.023 -20.988 25.833 1.00 60.59 445 ASN A CA 1
ATOM 3641 C C . ASN A 1 445 ? 9.309 -20.989 27.194 1.00 60.59 445 ASN A C 1
ATOM 3643 O O . ASN A 1 445 ? 9.323 -22.023 27.858 1.00 60.59 445 ASN A O 1
ATOM 3647 N N . GLU A 1 446 ? 8.691 -19.876 27.598 1.00 56.16 446 GLU A N 1
ATOM 3648 C CA . GLU A 1 446 ? 7.970 -19.770 28.876 1.00 56.16 446 GLU A CA 1
ATOM 3649 C C . GLU A 1 446 ? 6.555 -20.374 28.807 1.00 56.16 446 GLU A C 1
ATOM 3651 O O . GLU A 1 446 ? 6.170 -21.111 29.712 1.00 56.16 446 GLU A O 1
ATOM 3656 N N . ASP A 1 447 ? 5.816 -20.166 27.708 1.00 54.75 447 ASP A N 1
ATOM 3657 C CA . ASP A 1 447 ? 4.385 -20.512 27.655 1.00 54.75 447 ASP A CA 1
ATOM 3658 C C . ASP A 1 447 ? 4.058 -21.848 26.950 1.00 54.75 447 ASP A C 1
ATOM 3660 O O . ASP A 1 447 ? 3.021 -22.450 27.226 1.00 54.75 447 ASP A O 1
ATOM 3664 N N . GLN A 1 448 ? 4.903 -22.359 26.037 1.00 57.97 448 GLN A N 1
ATOM 3665 C CA . GLN A 1 448 ? 4.501 -23.467 25.139 1.00 57.97 448 GLN A CA 1
ATOM 3666 C C . GLN A 1 448 ? 5.041 -24.863 25.490 1.00 57.97 448 GLN A C 1
ATOM 3668 O O . GLN A 1 448 ? 4.686 -25.830 24.811 1.00 57.97 448 GLN A O 1
ATOM 3673 N N . LYS A 1 449 ? 5.917 -24.998 26.500 1.00 57.22 449 LYS A N 1
ATOM 3674 C CA . LYS A 1 449 ? 6.584 -26.269 26.890 1.00 57.22 449 LYS A CA 1
ATOM 3675 C C . LYS A 1 449 ? 7.192 -27.072 25.713 1.00 57.22 449 LYS A C 1
ATOM 3677 O O . LYS A 1 449 ? 7.408 -28.277 25.825 1.00 57.22 449 LYS A O 1
ATOM 3682 N N . LYS A 1 450 ? 7.476 -26.427 24.575 1.00 63.38 450 LYS A N 1
ATOM 3683 C CA . LYS A 1 450 ? 8.094 -27.014 23.374 1.00 63.38 450 LYS A CA 1
ATOM 3684 C C . LYS A 1 450 ? 9.290 -26.167 22.967 1.00 63.38 450 LYS A C 1
ATOM 3686 O O . LYS A 1 450 ? 9.180 -24.949 22.865 1.00 63.38 450 LYS A O 1
ATOM 3691 N N . ALA A 1 451 ? 10.424 -26.813 22.701 1.00 69.06 451 ALA A N 1
ATOM 3692 C CA . ALA A 1 451 ? 11.626 -26.121 22.255 1.00 69.06 451 ALA A CA 1
ATOM 3693 C C . ALA A 1 451 ? 11.386 -25.472 20.882 1.00 69.06 451 ALA A C 1
ATOM 3695 O O . ALA A 1 451 ? 11.134 -26.167 19.900 1.00 69.06 451 ALA A O 1
ATOM 3696 N N . PHE A 1 452 ? 11.473 -24.142 20.807 1.00 82.50 452 PHE A N 1
ATOM 3697 C CA . PHE A 1 452 ? 11.405 -23.414 19.542 1.00 82.50 452 PHE A CA 1
ATOM 3698 C C . PHE A 1 452 ? 12.760 -23.511 18.814 1.00 82.50 452 PHE A C 1
ATOM 3700 O O . PHE A 1 452 ? 13.753 -22.963 19.315 1.00 82.50 452 PHE A O 1
ATOM 3707 N N . PRO A 1 453 ? 12.852 -24.180 17.645 1.00 87.50 453 PRO A N 1
ATOM 3708 C CA . PRO A 1 453 ? 14.124 -24.488 16.992 1.00 87.50 453 PRO A CA 1
ATOM 3709 C C . PRO A 1 453 ? 14.654 -23.288 16.187 1.00 87.50 453 PRO A C 1
ATOM 3711 O O . PRO A 1 453 ? 14.898 -23.375 14.987 1.00 87.50 453 PRO A O 1
ATOM 3714 N N . MET A 1 454 ? 14.841 -22.143 16.853 1.00 89.62 454 MET A N 1
ATOM 3715 C CA . MET A 1 454 ? 15.239 -20.874 16.232 1.00 89.62 454 MET A CA 1
ATOM 3716 C C . MET A 1 454 ? 16.489 -21.009 15.356 1.00 89.62 454 MET A C 1
ATOM 3718 O O . MET A 1 454 ? 16.487 -20.538 14.224 1.00 89.62 454 MET A O 1
ATOM 3722 N N . GLY A 1 455 ? 17.544 -21.651 15.871 1.00 90.12 455 GLY A N 1
ATOM 3723 C CA . GLY A 1 455 ? 18.806 -21.811 15.142 1.00 90.12 455 GLY A CA 1
ATOM 3724 C C . GLY A 1 455 ? 18.629 -22.595 13.842 1.00 90.12 455 GLY A C 1
ATOM 3725 O O . GLY A 1 455 ? 19.099 -22.156 12.798 1.00 90.12 455 GLY A O 1
ATOM 3726 N N . LEU A 1 456 ? 17.871 -23.696 13.890 1.00 92.69 456 LEU A N 1
ATOM 3727 C CA . LEU A 1 456 ? 17.563 -24.508 12.713 1.00 92.69 456 LEU A CA 1
ATOM 3728 C C . LEU A 1 456 ? 16.747 -23.716 11.684 1.00 92.69 456 LEU A C 1
ATOM 3730 O O . LEU A 1 456 ? 17.067 -23.756 10.503 1.00 92.69 456 LEU A O 1
ATOM 3734 N N . LEU A 1 457 ? 15.731 -22.963 12.117 1.00 93.50 457 LEU A N 1
ATOM 3735 C CA . LEU A 1 457 ? 14.888 -22.173 11.212 1.00 93.50 457 LEU A CA 1
ATOM 3736 C C . LEU A 1 457 ? 15.677 -21.059 10.511 1.00 93.50 457 LEU A C 1
ATOM 3738 O O . LEU A 1 457 ? 15.526 -20.878 9.306 1.00 93.50 457 LEU A O 1
ATOM 3742 N N . VAL A 1 458 ? 16.541 -20.342 11.236 1.00 95.06 458 VAL A N 1
ATOM 3743 C CA . VAL A 1 458 ? 17.411 -19.309 10.645 1.00 95.06 458 VAL A CA 1
ATOM 3744 C C . VAL A 1 458 ? 18.410 -19.935 9.674 1.00 95.06 458 VAL A C 1
ATOM 3746 O O . VAL A 1 458 ? 18.581 -19.421 8.571 1.00 95.06 458 VAL A O 1
ATOM 3749 N N . LEU A 1 459 ? 19.025 -21.063 10.045 1.00 96.31 459 LEU A N 1
ATOM 3750 C CA . LEU A 1 459 ? 19.978 -21.769 9.190 1.00 96.31 459 LEU A CA 1
ATOM 3751 C C . LEU A 1 459 ? 19.316 -22.296 7.911 1.00 96.31 459 LEU A C 1
ATOM 3753 O O . LEU A 1 459 ? 19.863 -22.116 6.828 1.00 96.31 459 LEU A O 1
ATOM 3757 N N . MET A 1 460 ? 18.128 -22.898 8.014 1.00 96.31 460 MET A N 1
ATOM 3758 C CA . MET A 1 460 ? 17.359 -23.353 6.853 1.00 96.31 460 MET A CA 1
ATOM 3759 C C . MET A 1 460 ? 16.969 -22.184 5.948 1.00 96.31 460 MET A C 1
ATOM 3761 O O . MET A 1 460 ? 17.110 -22.284 4.733 1.00 96.31 460 MET A O 1
ATOM 3765 N N . PHE A 1 461 ? 16.509 -21.068 6.524 1.00 95.81 461 PHE A N 1
ATOM 3766 C CA . PHE A 1 461 ? 16.174 -19.876 5.747 1.00 95.81 461 PHE A CA 1
ATOM 3767 C C . PHE A 1 461 ? 17.395 -19.339 4.993 1.00 95.81 461 PHE A C 1
ATOM 3769 O O . PHE A 1 461 ? 17.299 -19.070 3.798 1.00 95.81 461 PHE A O 1
ATOM 3776 N N . PHE A 1 462 ? 18.542 -19.230 5.670 1.00 96.56 462 PHE A N 1
ATOM 3777 C CA . PHE A 1 462 ? 19.803 -18.816 5.059 1.00 96.56 462 PHE A CA 1
ATOM 3778 C C . PHE A 1 462 ? 20.232 -19.771 3.943 1.00 96.56 462 PHE A C 1
ATOM 3780 O O . PHE A 1 462 ? 20.512 -19.318 2.842 1.00 96.56 462 PHE A O 1
ATOM 3787 N N . ALA A 1 463 ? 20.235 -21.083 4.191 1.00 96.31 463 ALA A N 1
ATOM 3788 C CA . ALA A 1 463 ? 20.658 -22.079 3.209 1.00 96.31 463 ALA A CA 1
ATOM 3789 C C . ALA A 1 463 ? 19.801 -22.031 1.935 1.00 96.31 463 ALA A C 1
ATOM 3791 O O . ALA A 1 463 ? 20.342 -22.006 0.831 1.00 96.31 463 ALA A O 1
ATOM 3792 N N . VAL A 1 464 ? 18.472 -21.958 2.078 1.00 95.75 464 VAL A N 1
ATOM 3793 C CA . VAL A 1 464 ? 17.561 -21.866 0.928 1.00 95.75 464 VAL A CA 1
ATOM 3794 C C . VAL A 1 464 ? 17.697 -20.512 0.221 1.00 95.75 464 VAL A C 1
ATOM 3796 O O . VAL A 1 464 ? 17.719 -20.480 -1.006 1.00 95.75 464 VAL A O 1
ATOM 3799 N N . SER A 1 465 ? 17.838 -19.407 0.966 1.00 93.88 465 SER A N 1
ATOM 3800 C CA . SER A 1 465 ? 18.046 -18.069 0.386 1.00 93.88 465 SER A CA 1
ATOM 3801 C C . SER A 1 465 ? 19.356 -17.988 -0.405 1.00 93.88 465 SER A C 1
ATOM 3803 O O . SER A 1 465 ? 19.367 -17.491 -1.529 1.00 93.88 465 SER A O 1
ATOM 3805 N N . SER A 1 466 ? 20.445 -18.535 0.139 1.00 93.81 466 SER A N 1
ATOM 3806 C CA . SER A 1 466 ? 21.740 -18.621 -0.536 1.00 93.81 466 SER A CA 1
ATOM 3807 C C . SER A 1 466 ? 21.639 -19.459 -1.805 1.00 93.81 466 SER A C 1
ATOM 3809 O O . SER A 1 466 ? 22.038 -18.986 -2.862 1.00 93.81 466 SER A O 1
ATOM 3811 N N . LEU A 1 467 ? 21.038 -20.656 -1.731 1.00 93.81 467 LEU A N 1
ATOM 3812 C CA . LEU A 1 467 ? 20.867 -21.539 -2.890 1.00 93.81 467 LEU A CA 1
ATOM 3813 C C . LEU A 1 467 ? 20.058 -20.876 -4.013 1.00 93.81 467 LEU A C 1
ATOM 3815 O O . LEU A 1 467 ? 20.401 -21.010 -5.182 1.00 93.81 467 LEU A O 1
ATOM 3819 N N . ARG A 1 468 ? 19.008 -20.133 -3.652 1.00 91.25 468 ARG A N 1
ATOM 3820 C CA . ARG A 1 468 ? 18.192 -19.358 -4.590 1.00 91.25 468 ARG A CA 1
ATOM 3821 C C . ARG A 1 468 ? 19.009 -18.274 -5.292 1.00 91.25 468 ARG A C 1
ATOM 3823 O O . ARG A 1 468 ? 18.973 -18.177 -6.509 1.00 91.25 468 ARG A O 1
ATOM 3830 N N . LYS A 1 469 ? 19.781 -17.485 -4.541 1.00 88.31 469 LYS A N 1
ATOM 3831 C CA . LYS A 1 469 ? 20.551 -16.362 -5.102 1.00 88.31 469 LYS A CA 1
ATOM 3832 C C . LYS A 1 469 ? 21.775 -16.791 -5.918 1.00 88.31 469 LYS A C 1
ATOM 3834 O O . LYS A 1 469 ? 22.233 -16.023 -6.752 1.00 88.31 469 LYS A O 1
ATOM 3839 N N . ILE A 1 470 ? 22.315 -17.989 -5.689 1.00 90.25 470 ILE A N 1
ATOM 3840 C CA . ILE A 1 470 ? 23.428 -18.539 -6.485 1.00 90.25 470 ILE A CA 1
ATOM 3841 C C . ILE A 1 470 ? 22.954 -19.399 -7.664 1.00 90.25 470 ILE A C 1
ATOM 3843 O O . ILE A 1 470 ? 23.793 -19.933 -8.388 1.00 90.25 470 ILE A O 1
ATOM 3847 N N . LEU A 1 471 ? 21.638 -19.579 -7.839 1.00 86.44 471 LEU A N 1
ATOM 3848 C CA . LEU A 1 471 ? 21.078 -20.416 -8.894 1.00 86.44 471 LEU A CA 1
ATOM 3849 C C . LEU A 1 471 ? 21.485 -19.860 -10.275 1.00 86.44 471 LEU A C 1
ATOM 3851 O O . LEU A 1 471 ? 21.113 -18.728 -10.594 1.00 86.44 471 LEU A O 1
ATOM 3855 N N . PRO A 1 472 ? 22.213 -20.629 -11.109 1.00 83.81 472 PRO A N 1
ATOM 3856 C CA . PRO A 1 472 ? 22.623 -20.164 -12.430 1.00 83.81 472 PRO A CA 1
ATOM 3857 C C . PRO A 1 472 ? 21.407 -19.906 -13.323 1.00 83.81 472 PRO A C 1
ATOM 3859 O O . PRO A 1 472 ? 20.537 -20.768 -13.457 1.00 83.81 472 PRO A O 1
ATOM 3862 N N . GLY A 1 473 ? 21.340 -18.725 -13.941 1.00 76.19 473 GLY A N 1
ATOM 3863 C CA . GLY A 1 473 ? 20.211 -18.323 -14.792 1.00 76.19 473 GLY A CA 1
ATOM 3864 C C . GLY A 1 473 ? 20.054 -19.151 -16.075 1.00 76.19 473 GLY A C 1
ATOM 3865 O O . GLY A 1 473 ? 18.994 -19.132 -16.698 1.00 76.19 473 GLY A O 1
ATOM 3866 N N . ASP A 1 474 ? 21.087 -19.899 -16.460 1.00 80.44 474 ASP A N 1
ATOM 3867 C CA . ASP A 1 474 ? 21.161 -20.743 -17.654 1.00 80.44 474 ASP A CA 1
ATOM 3868 C C . ASP A 1 474 ? 20.734 -22.204 -17.410 1.00 80.44 474 ASP A C 1
ATOM 3870 O O . ASP A 1 474 ? 20.639 -22.990 -18.358 1.00 80.44 474 ASP A O 1
ATOM 3874 N N . ILE A 1 475 ? 20.421 -22.588 -16.165 1.00 85.62 475 ILE A N 1
ATOM 3875 C CA . ILE A 1 475 ? 19.995 -23.954 -15.849 1.00 85.62 475 ILE A CA 1
ATOM 3876 C C . ILE A 1 475 ? 18.646 -24.300 -16.500 1.00 85.62 475 ILE A C 1
ATOM 3878 O O . ILE A 1 475 ? 17.684 -23.520 -16.509 1.00 85.62 475 ILE A O 1
ATOM 3882 N N . ALA A 1 476 ? 18.537 -25.533 -17.002 1.00 81.69 476 ALA A N 1
ATOM 3883 C CA . ALA A 1 476 ? 17.276 -26.060 -17.505 1.00 81.69 476 ALA A CA 1
ATOM 3884 C C . ALA A 1 476 ? 16.180 -25.968 -16.428 1.00 81.69 476 ALA A C 1
ATOM 3886 O O . ALA A 1 476 ? 16.370 -26.381 -15.283 1.00 81.69 476 ALA A O 1
ATOM 3887 N N . 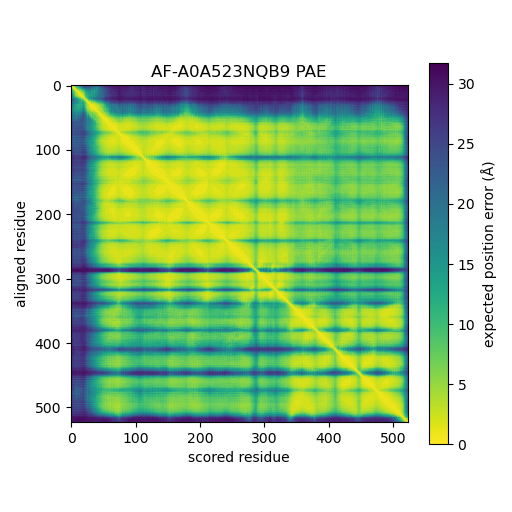PHE A 1 477 ? 15.014 -25.447 -16.818 1.00 81.06 477 PHE A N 1
ATOM 3888 C CA . PHE A 1 477 ? 13.888 -25.191 -15.915 1.00 81.06 477 PHE A CA 1
ATOM 3889 C C . PHE A 1 477 ? 14.212 -24.240 -14.746 1.00 81.06 477 PHE A C 1
ATOM 3891 O O . PHE A 1 477 ? 13.600 -24.380 -13.690 1.00 81.06 477 PHE A O 1
ATOM 3898 N N . TYR A 1 478 ? 15.104 -23.253 -14.930 1.00 81.50 478 TYR A N 1
ATOM 3899 C CA . TYR A 1 478 ? 15.434 -22.212 -13.937 1.00 81.50 478 TYR A CA 1
ATOM 3900 C C . TYR A 1 478 ? 14.225 -21.741 -13.115 1.00 81.50 478 TYR A C 1
ATOM 3902 O O . TYR A 1 478 ? 14.229 -21.829 -11.894 1.00 81.50 478 TYR A O 1
ATOM 3910 N N . TRP A 1 479 ? 13.130 -21.350 -13.773 1.00 78.25 479 TRP A N 1
ATOM 3911 C CA . TRP A 1 479 ? 11.920 -20.873 -13.092 1.00 78.25 479 TRP A CA 1
ATOM 3912 C C . TRP A 1 479 ? 11.219 -21.928 -12.232 1.00 78.25 479 TRP A C 1
ATOM 3914 O O . TRP A 1 479 ? 10.590 -21.586 -11.236 1.00 78.25 479 TRP A O 1
ATOM 3924 N N . GLY A 1 480 ? 11.309 -23.208 -12.597 1.00 82.88 480 GLY A N 1
ATOM 3925 C CA . GLY A 1 480 ? 10.815 -24.301 -11.763 1.00 82.88 480 GLY A CA 1
ATOM 3926 C C . GLY A 1 480 ? 11.628 -24.427 -10.476 1.00 82.88 480 GLY A C 1
ATOM 3927 O O . GLY A 1 480 ? 11.048 -24.544 -9.396 1.00 82.88 480 GLY A O 1
ATOM 3928 N N . TRP A 1 481 ? 12.956 -24.328 -10.587 1.00 88.25 481 TRP A N 1
ATOM 3929 C CA . TRP A 1 481 ? 13.865 -24.313 -9.441 1.00 88.25 481 TRP A CA 1
ATOM 3930 C C . TRP A 1 481 ? 13.663 -23.077 -8.565 1.00 88.25 481 TRP A C 1
ATOM 3932 O O . TRP A 1 481 ? 13.465 -23.223 -7.363 1.00 88.25 481 TRP A O 1
ATOM 3942 N N . GLU A 1 482 ? 13.614 -21.887 -9.161 1.00 85.38 482 GLU A N 1
ATOM 3943 C CA . GLU A 1 482 ? 13.385 -20.614 -8.471 1.00 85.38 482 GLU A CA 1
ATOM 3944 C C . GLU A 1 482 ? 12.065 -20.643 -7.685 1.00 85.38 482 GLU A C 1
ATOM 3946 O O . GLU A 1 482 ? 12.045 -20.418 -6.474 1.00 85.38 482 GLU A O 1
ATOM 3951 N N . CYS A 1 483 ? 10.959 -21.035 -8.329 1.00 86.12 483 CYS A N 1
ATOM 3952 C CA . CYS A 1 483 ? 9.664 -21.201 -7.665 1.00 86.12 483 CYS A CA 1
ATOM 3953 C C . CYS A 1 483 ? 9.711 -22.253 -6.545 1.00 86.12 483 CYS A C 1
ATOM 3955 O O . CYS A 1 483 ? 9.135 -22.041 -5.476 1.00 86.12 483 CYS A O 1
ATOM 3957 N N . GLY A 1 484 ? 10.396 -23.379 -6.766 1.00 91.69 484 GLY A N 1
ATOM 3958 C CA . GLY A 1 484 ? 10.581 -24.423 -5.758 1.00 91.69 484 GLY A CA 1
ATOM 3959 C C . GLY A 1 484 ? 11.333 -23.916 -4.525 1.00 91.69 484 GLY A C 1
ATOM 3960 O O . GLY A 1 484 ? 10.895 -24.142 -3.397 1.00 91.69 484 GLY A O 1
ATOM 3961 N N . LEU A 1 485 ? 12.417 -23.166 -4.727 1.00 94.19 485 LEU A N 1
ATOM 3962 C CA . LEU A 1 485 ? 13.215 -22.571 -3.654 1.00 94.19 485 LEU A CA 1
ATOM 3963 C C . LEU A 1 485 ? 12.438 -21.487 -2.901 1.00 94.19 485 LEU A C 1
ATOM 3965 O O . LEU A 1 485 ? 12.461 -21.468 -1.671 1.00 94.19 485 LEU A O 1
ATOM 3969 N N . ILE A 1 486 ? 11.668 -20.651 -3.602 1.00 90.69 486 ILE A N 1
ATOM 3970 C CA . ILE A 1 486 ? 10.764 -19.672 -2.981 1.00 90.69 486 ILE A CA 1
ATOM 3971 C C . ILE A 1 486 ? 9.717 -20.372 -2.107 1.00 90.69 486 ILE A C 1
ATOM 3973 O O . ILE A 1 486 ? 9.450 -19.930 -0.988 1.00 90.69 486 ILE A O 1
ATOM 3977 N N . LEU A 1 487 ? 9.131 -21.477 -2.578 1.00 93.19 487 LEU A N 1
ATOM 3978 C CA . LEU A 1 487 ? 8.170 -22.260 -1.796 1.00 93.19 487 LEU A CA 1
ATOM 3979 C C . LEU A 1 487 ? 8.816 -22.891 -0.559 1.00 93.19 487 LEU A C 1
ATOM 3981 O O . LEU A 1 487 ? 8.215 -22.860 0.515 1.00 93.19 487 LEU A O 1
ATOM 3985 N N . LEU A 1 488 ? 10.037 -23.419 -0.675 1.00 95.31 488 LEU A N 1
ATOM 3986 C CA . LEU A 1 488 ? 10.788 -23.961 0.462 1.00 95.31 488 LEU A CA 1
ATOM 3987 C C . LEU A 1 488 ? 11.102 -22.872 1.496 1.00 95.31 488 LEU A C 1
ATOM 3989 O O . LEU A 1 488 ? 10.842 -23.057 2.686 1.00 95.31 488 LEU A O 1
ATOM 3993 N N . GLN A 1 489 ? 11.579 -21.710 1.047 1.00 94.31 489 GLN A N 1
ATOM 3994 C CA . GLN A 1 489 ? 11.878 -20.561 1.903 1.00 94.31 489 GLN A CA 1
ATOM 3995 C C . GLN A 1 489 ? 10.607 -20.032 2.593 1.00 94.31 489 GLN A C 1
ATOM 3997 O O . GLN A 1 489 ? 10.589 -19.807 3.806 1.00 94.31 489 GLN A O 1
ATOM 4002 N N . GLY A 1 490 ? 9.503 -19.921 1.848 1.00 93.00 490 GLY A N 1
ATOM 4003 C CA . GLY A 1 490 ? 8.181 -19.590 2.380 1.00 93.00 490 GLY A CA 1
ATOM 4004 C C . GLY A 1 490 ? 7.650 -20.644 3.357 1.00 93.00 490 GLY A C 1
ATOM 4005 O O . GLY A 1 490 ? 6.953 -20.302 4.312 1.00 93.00 490 GLY A O 1
ATOM 4006 N N . GLY A 1 491 ? 8.018 -21.914 3.173 1.00 94.25 491 GLY A N 1
ATOM 4007 C CA . GLY A 1 491 ? 7.727 -23.012 4.092 1.00 94.25 491 GLY A CA 1
ATOM 4008 C C . GLY A 1 491 ? 8.381 -22.812 5.458 1.00 94.25 491 GLY A C 1
ATOM 4009 O O . GLY A 1 491 ? 7.713 -22.967 6.481 1.00 94.25 491 GLY A O 1
ATOM 4010 N N . VAL A 1 492 ? 9.642 -22.365 5.489 1.00 93.56 492 VAL A N 1
ATOM 4011 C CA . VAL A 1 492 ? 10.332 -21.998 6.739 1.00 93.56 492 VAL A CA 1
ATOM 4012 C C . VAL A 1 492 ? 9.570 -20.886 7.469 1.00 93.56 492 VAL A C 1
ATOM 4014 O O . VAL A 1 492 ? 9.282 -21.008 8.662 1.00 93.56 492 VAL A O 1
ATOM 4017 N N . LEU A 1 493 ? 9.148 -19.836 6.755 1.00 92.88 493 LEU A N 1
ATOM 4018 C CA . LEU A 1 493 ? 8.332 -18.761 7.336 1.00 92.88 493 LEU A CA 1
ATOM 4019 C C . LEU A 1 493 ? 6.950 -19.241 7.793 1.00 92.88 493 LEU A C 1
ATOM 4021 O O . LEU A 1 493 ? 6.445 -18.778 8.815 1.00 92.88 493 LEU A O 1
ATOM 4025 N N . ALA A 1 494 ? 6.333 -20.181 7.079 1.00 93.06 494 ALA A N 1
ATOM 4026 C CA . ALA A 1 494 ? 5.053 -20.766 7.459 1.00 93.06 494 ALA A CA 1
ATOM 4027 C C . ALA A 1 494 ? 5.155 -21.566 8.771 1.00 93.06 494 ALA A C 1
ATOM 4029 O O . ALA A 1 494 ? 4.240 -21.499 9.594 1.00 93.06 494 ALA A O 1
ATOM 4030 N N . VAL A 1 495 ? 6.276 -22.259 9.010 1.00 91.56 495 VAL A N 1
ATOM 4031 C CA . VAL A 1 495 ? 6.559 -22.917 10.298 1.00 91.56 495 VAL A CA 1
ATOM 4032 C C . VAL A 1 495 ? 6.674 -21.879 11.413 1.00 91.56 495 VAL A C 1
ATOM 4034 O O . VAL A 1 495 ? 5.999 -22.012 12.435 1.00 91.56 495 VAL A O 1
ATOM 4037 N N . VAL A 1 496 ? 7.437 -20.800 11.202 1.00 90.19 496 VAL A N 1
ATOM 4038 C CA . VAL A 1 496 ? 7.512 -19.688 12.167 1.00 90.19 496 VAL A CA 1
ATOM 4039 C C . VAL A 1 496 ? 6.120 -19.106 12.439 1.00 90.19 496 VAL A C 1
ATOM 4041 O O . VAL A 1 496 ? 5.749 -18.892 13.593 1.00 90.19 496 VAL A O 1
ATOM 4044 N N . GLN A 1 497 ? 5.318 -18.893 11.392 1.00 91.50 497 GLN A N 1
ATOM 4045 C CA . GLN A 1 497 ? 3.958 -18.376 11.523 1.00 91.50 497 GLN A CA 1
ATOM 4046 C C . GLN A 1 497 ? 3.056 -19.313 12.330 1.00 91.50 497 GLN A C 1
ATOM 4048 O O . GLN A 1 497 ? 2.207 -18.833 13.076 1.00 91.50 497 GLN A O 1
ATOM 4053 N N . LYS A 1 498 ? 3.221 -20.633 12.202 1.00 90.00 498 LYS A N 1
ATOM 4054 C CA . LYS A 1 498 ? 2.467 -21.601 13.003 1.00 90.00 498 LYS A CA 1
ATOM 4055 C C . LYS A 1 498 ? 2.757 -21.420 14.494 1.00 90.00 498 LYS A C 1
ATOM 4057 O O . LYS A 1 498 ? 1.818 -21.215 15.251 1.00 90.00 498 LYS A O 1
ATOM 4062 N N . HIS A 1 499 ? 4.031 -21.370 14.884 1.00 86.94 499 HIS A N 1
ATOM 4063 C CA . HIS A 1 499 ? 4.413 -21.109 16.276 1.00 86.94 499 HIS A CA 1
ATOM 4064 C C . HIS A 1 499 ? 3.859 -19.773 16.780 1.00 86.94 499 HIS A C 1
ATOM 4066 O O . HIS A 1 499 ? 3.265 -19.710 17.852 1.00 86.94 499 HIS A O 1
ATOM 4072 N N . LEU A 1 500 ? 3.977 -18.711 15.977 1.00 87.62 500 LEU A N 1
ATOM 4073 C CA . LEU A 1 500 ? 3.381 -17.411 16.289 1.00 87.62 500 LEU A CA 1
ATOM 4074 C C . LEU A 1 500 ? 1.873 -17.501 16.530 1.00 87.62 500 LEU A C 1
ATOM 4076 O O . LEU A 1 500 ? 1.360 -16.868 17.449 1.00 87.62 500 LEU A O 1
ATOM 4080 N N . ASN A 1 501 ? 1.155 -18.261 15.704 1.00 88.62 501 ASN A N 1
ATOM 4081 C CA . ASN A 1 501 ? -0.285 -18.429 15.857 1.00 88.62 501 ASN A CA 1
ATOM 4082 C C . ASN A 1 501 ? -0.638 -19.146 17.156 1.00 88.62 501 ASN A C 1
ATOM 4084 O O . ASN A 1 501 ? -1.566 -18.702 17.829 1.00 88.62 501 ASN A O 1
ATOM 4088 N N . ASP A 1 502 ? 0.106 -20.201 17.493 1.00 85.19 502 ASP A N 1
ATOM 4089 C CA . ASP A 1 502 ? -0.076 -20.962 18.726 1.00 85.19 502 ASP A CA 1
ATOM 4090 C C . A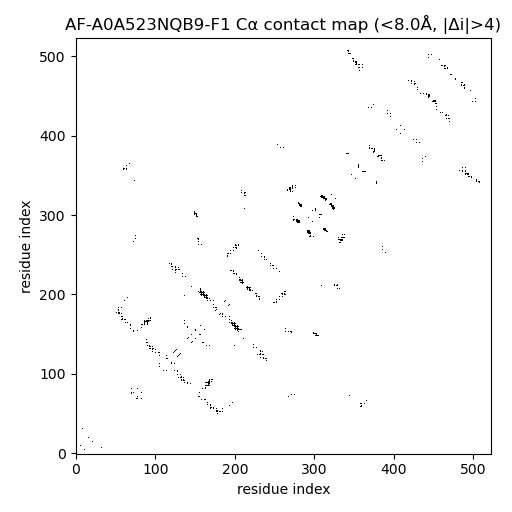SP A 1 502 ? 0.170 -20.052 19.944 1.00 85.19 502 ASP A C 1
ATOM 4092 O O . ASP A 1 502 ? -0.620 -20.041 20.883 1.00 85.19 502 ASP A O 1
ATOM 4096 N N . TYR A 1 503 ? 1.209 -19.212 19.903 1.00 85.00 503 TYR A N 1
ATOM 4097 C CA . TYR A 1 503 ? 1.493 -18.237 20.962 1.00 85.00 503 TYR A CA 1
ATOM 4098 C C . TYR A 1 503 ? 0.354 -17.224 21.138 1.00 85.00 503 TYR A C 1
ATOM 4100 O O . TYR A 1 503 ? -0.148 -17.016 22.240 1.00 85.00 503 TYR A O 1
ATOM 4108 N N . TRP A 1 504 ? -0.118 -16.624 20.042 1.00 86.06 504 TRP A N 1
ATOM 4109 C CA . TRP A 1 504 ? -1.230 -15.676 20.112 1.00 86.06 504 TRP A CA 1
ATOM 4110 C C . TRP A 1 504 ? -2.562 -16.332 20.492 1.00 86.06 504 TRP A C 1
ATOM 4112 O O . TRP A 1 504 ? -3.471 -15.621 20.916 1.00 86.06 504 TRP A O 1
ATOM 4122 N N . ALA A 1 505 ? -2.721 -17.644 20.294 1.00 85.31 505 ALA A N 1
ATOM 4123 C CA . ALA A 1 505 ? -3.883 -18.388 20.772 1.00 85.31 505 ALA A CA 1
ATOM 4124 C C . ALA A 1 505 ? -3.850 -18.533 22.298 1.00 85.31 505 ALA A C 1
ATOM 4126 O O . ALA A 1 505 ? -4.825 -18.153 22.937 1.00 85.31 505 ALA A O 1
ATOM 4127 N N . LEU A 1 506 ? -2.709 -18.931 22.865 1.00 81.81 506 LEU A N 1
ATOM 4128 C CA . LEU A 1 506 ? -2.524 -19.016 24.319 1.00 81.81 506 LEU A CA 1
ATOM 4129 C C . LEU A 1 506 ? -2.742 -17.665 25.011 1.00 81.81 506 LEU A C 1
ATOM 4131 O O . LEU A 1 506 ? -3.470 -17.584 25.991 1.00 81.81 506 LEU A O 1
ATOM 4135 N N . GLU A 1 507 ? -2.187 -16.578 24.467 1.00 83.25 507 GLU A N 1
ATOM 4136 C CA . GLU A 1 507 ? -2.398 -15.236 25.034 1.00 83.25 507 GLU A CA 1
ATOM 4137 C C . GLU A 1 507 ? -3.881 -14.815 24.981 1.00 83.25 507 GLU A C 1
ATOM 4139 O O . GLU A 1 507 ? -4.347 -14.098 25.862 1.00 83.25 507 GLU A O 1
ATOM 4144 N N . ARG A 1 508 ? -4.659 -15.267 23.981 1.00 84.94 508 ARG A N 1
ATOM 4145 C CA . ARG A 1 508 ? -6.119 -15.034 23.947 1.00 84.94 508 ARG A CA 1
ATOM 4146 C C . ARG A 1 508 ? -6.850 -15.812 25.032 1.00 84.94 508 ARG A C 1
ATOM 4148 O O . ARG A 1 508 ? -7.750 -15.244 25.642 1.00 84.94 508 ARG A O 1
ATOM 4155 N N . GLU A 1 509 ? -6.484 -17.071 25.240 1.00 82.38 509 GLU A N 1
ATOM 4156 C CA . GLU A 1 509 ? -7.065 -17.924 26.283 1.00 82.38 509 GLU A CA 1
ATOM 4157 C C . GLU A 1 509 ? -6.790 -17.338 27.673 1.00 82.38 509 GLU A C 1
ATOM 4159 O O . GLU A 1 509 ? -7.728 -17.056 28.411 1.00 82.38 509 GLU A O 1
ATOM 4164 N N . GLN A 1 510 ? -5.531 -16.999 27.973 1.00 79.25 510 GLN A N 1
ATOM 4165 C CA . GLN A 1 510 ? -5.141 -16.381 29.247 1.00 79.25 510 GLN A CA 1
ATOM 4166 C C . GLN A 1 510 ? -5.890 -15.067 29.521 1.00 79.25 510 GLN A C 1
ATOM 4168 O O . GLN A 1 510 ? -6.317 -14.804 30.645 1.00 79.25 510 GLN A O 1
ATOM 4173 N N . LEU A 1 511 ? -6.077 -14.230 28.495 1.00 77.62 511 LEU A N 1
ATOM 4174 C CA . LEU A 1 511 ? -6.864 -13.003 28.618 1.00 77.62 511 LEU A CA 1
ATOM 4175 C C . LEU A 1 511 ? -8.349 -13.283 28.879 1.00 77.62 511 LEU A C 1
ATOM 4177 O O . LEU A 1 511 ? -8.950 -12.581 29.691 1.00 77.62 511 LEU A O 1
ATOM 4181 N N . ALA A 1 512 ? -8.937 -14.287 28.225 1.00 73.38 512 ALA A N 1
ATOM 4182 C CA . ALA A 1 512 ? -10.325 -14.677 28.465 1.00 73.38 512 ALA A CA 1
ATOM 4183 C C . ALA A 1 512 ? -10.532 -15.151 29.913 1.00 73.38 512 ALA A C 1
ATOM 4185 O O . ALA A 1 512 ? -11.478 -14.706 30.562 1.00 73.38 512 ALA A O 1
ATOM 4186 N N . ASP A 1 513 ? -9.600 -15.942 30.445 1.00 69.50 513 ASP A N 1
ATOM 4187 C CA . ASP A 1 513 ? -9.639 -16.431 31.828 1.00 69.50 513 ASP A CA 1
ATOM 4188 C C . ASP A 1 513 ? -9.514 -15.297 32.857 1.00 69.50 513 ASP A C 1
ATOM 4190 O O . ASP A 1 513 ? -10.173 -15.324 33.892 1.00 69.50 513 ASP A O 1
ATOM 4194 N N . THR A 1 514 ? -8.731 -14.249 32.568 1.00 64.94 514 THR A N 1
ATOM 4195 C CA . THR A 1 514 ? -8.642 -13.065 33.451 1.00 64.94 514 THR A CA 1
ATOM 4196 C C . THR A 1 514 ? -9.873 -12.154 33.423 1.00 64.94 514 THR A C 1
ATOM 4198 O O . THR A 1 514 ? -10.035 -11.331 34.322 1.00 64.94 514 THR A O 1
ATOM 4201 N N . ILE A 1 515 ? -10.717 -12.258 32.392 1.00 58.94 515 ILE A N 1
ATOM 4202 C CA . ILE A 1 515 ? -11.916 -11.420 32.207 1.00 58.94 515 ILE A CA 1
ATOM 4203 C C . ILE A 1 515 ? -13.195 -12.177 32.616 1.00 58.94 515 ILE A C 1
ATOM 4205 O O . ILE A 1 515 ? -14.226 -11.545 32.855 1.00 58.94 515 ILE A O 1
ATOM 4209 N N . ALA A 1 516 ? -13.146 -13.509 32.738 1.00 42.84 516 ALA A N 1
ATOM 4210 C CA . ALA A 1 516 ? -14.260 -14.307 33.236 1.00 42.84 516 ALA A CA 1
ATOM 4211 C C . ALA A 1 516 ? -14.655 -13.860 34.662 1.00 42.84 516 ALA A C 1
ATOM 4213 O O . ALA A 1 516 ? -13.780 -13.712 35.521 1.00 42.84 516 ALA A O 1
ATOM 4214 N N . PRO A 1 517 ? -15.952 -13.626 34.949 1.00 43.81 517 PRO A N 1
ATOM 4215 C CA . PRO A 1 517 ? -16.385 -13.302 36.300 1.00 43.81 517 PRO A CA 1
ATOM 4216 C C . PRO A 1 517 ? -16.023 -14.473 37.215 1.00 43.81 517 PRO A C 1
ATOM 4218 O O . PRO A 1 517 ? -16.320 -15.626 36.900 1.00 43.81 517 PRO A O 1
ATOM 4221 N N . GLY A 1 518 ? -15.364 -14.174 38.338 1.00 43.94 518 GLY A N 1
ATOM 4222 C CA . GLY A 1 518 ? -15.099 -15.168 39.375 1.00 43.94 518 GLY A CA 1
ATOM 4223 C C . GLY A 1 518 ? -16.389 -15.899 39.776 1.00 43.94 518 GLY A C 1
ATOM 4224 O O . GLY A 1 518 ? -17.483 -15.353 39.587 1.00 43.94 518 GLY A O 1
ATOM 4225 N N . PRO A 1 519 ? -16.285 -17.133 40.306 1.00 39.91 519 PRO A N 1
ATOM 4226 C CA . PRO A 1 519 ? -17.457 -17.896 40.718 1.00 39.91 519 PRO A CA 1
ATOM 4227 C C . PRO A 1 519 ? -18.337 -17.029 41.628 1.00 39.91 519 PRO A C 1
ATOM 4229 O O . PRO A 1 519 ? -17.788 -16.272 42.438 1.00 39.91 519 PRO A O 1
ATOM 4232 N N . PRO A 1 520 ? -19.675 -17.101 41.491 1.00 39.19 520 PRO A N 1
ATOM 4233 C CA . PRO A 1 520 ? -20.575 -16.298 42.302 1.00 39.19 520 PRO A CA 1
ATOM 4234 C C . PRO A 1 520 ? -20.196 -16.484 43.767 1.00 39.19 520 PRO A C 1
ATOM 4236 O O . PRO A 1 520 ? -20.033 -17.618 44.229 1.00 39.19 520 PRO A O 1
ATOM 4239 N N . ALA A 1 521 ? -19.993 -15.363 44.463 1.00 39.03 521 ALA A N 1
ATOM 4240 C CA . ALA A 1 521 ? -19.764 -15.371 45.894 1.00 39.03 521 ALA A CA 1
ATOM 4241 C C . ALA A 1 521 ? -20.873 -16.220 46.518 1.00 39.03 521 ALA A C 1
ATOM 4243 O O . ALA A 1 521 ? -22.057 -15.927 46.341 1.00 39.03 521 ALA A O 1
ATOM 4244 N N . LYS A 1 522 ? -20.483 -17.322 47.164 1.00 43.22 522 LYS A N 1
ATOM 4245 C CA . LYS A 1 522 ? -21.399 -18.109 47.982 1.00 43.22 522 LYS A CA 1
ATOM 4246 C C . LYS A 1 522 ? -21.819 -17.194 49.129 1.00 43.22 522 LYS A C 1
ATOM 4248 O O . LYS A 1 522 ? -21.032 -16.990 50.051 1.00 43.22 522 LYS A O 1
ATOM 4253 N N . HIS A 1 523 ? -22.983 -16.570 48.978 1.00 42.06 523 HIS A N 1
ATOM 4254 C CA . HIS A 1 523 ? -23.696 -15.916 50.064 1.00 42.06 523 HIS A CA 1
ATOM 4255 C C . HIS A 1 523 ? -24.348 -16.965 50.953 1.00 42.06 523 HIS A C 1
ATOM 4257 O O . HIS A 1 523 ? -24.858 -17.966 50.393 1.00 42.06 523 HIS A O 1
#

Solvent-accessible surface area (backbone atoms only — not comparable to full-atom values): 27350 Å² total; per-residue (Å²): 137,93,83,73,97,60,59,78,73,51,54,56,55,50,52,54,51,71,70,68,59,90,63,93,64,80,58,92,63,46,70,55,55,51,48,50,50,48,50,53,51,50,52,50,51,51,52,53,52,50,52,52,51,40,52,44,50,20,39,30,54,25,54,51,51,34,51,54,43,56,66,60,48,83,84,72,64,73,58,66,68,59,51,51,49,27,22,51,45,11,33,56,28,44,58,65,18,50,54,46,40,65,46,45,36,56,78,72,71,31,67,98,49,43,71,77,42,74,70,45,30,40,48,39,19,34,64,29,41,21,40,33,43,49,49,29,44,48,47,45,44,52,74,76,46,58,80,40,44,81,57,51,51,47,43,44,19,32,39,46,22,19,16,20,15,13,17,24,28,21,45,54,34,39,58,48,18,74,74,68,32,65,70,55,24,57,52,33,52,73,38,54,32,50,35,35,23,24,36,16,20,40,36,8,37,24,44,15,47,17,75,32,28,87,64,28,67,64,32,41,51,51,17,53,52,51,39,24,52,55,44,12,52,41,40,30,40,71,65,58,78,49,94,66,31,64,58,58,42,50,52,49,36,53,49,42,45,51,52,21,53,51,48,48,53,37,32,48,33,23,50,51,27,32,70,64,41,64,65,41,32,36,70,67,89,56,96,69,88,76,74,59,36,27,51,41,53,52,35,52,30,32,44,71,64,76,45,56,56,78,44,52,31,31,42,74,82,56,85,65,73,41,31,44,23,55,51,49,42,72,42,60,65,41,78,48,93,59,87,75,87,68,68,69,90,73,65,62,30,71,54,52,27,49,46,16,45,60,38,78,47,59,39,51,52,60,51,48,31,53,52,51,38,48,48,28,74,71,70,67,52,98,63,66,41,66,62,52,35,50,48,52,50,47,73,62,50,50,55,58,57,51,49,45,69,62,37,66,81,72,47,81,90,49,67,69,58,54,45,52,50,34,41,49,50,21,46,52,56,27,51,53,52,42,55,56,48,60,72,43,47,65,60,44,57,73,74,62,86,47,88,74,63,58,70,58,49,36,50,51,39,25,52,37,42,26,53,53,61,63,53,59,86,84,44,87,62,38,68,59,52,48,52,50,37,36,44,53,39,18,44,49,52,19,53,54,35,44,55,52,39,54,52,45,48,50,55,44,51,57,52,49,64,73,66,50,80,71,79,78,78,87,122

Nearest PDB structures (foldseek):
  7ckr-assembly1_A  TM=1.574E-01  e=2.929E+00  Homo sapiens
  6ivw-assembly1_E  TM=1.500E-01  e=2.359E+00  Klebsiella pneumoniae IS53

Secondary structure (DSSP, 8-state):
-----S-HHHHHHHHHHHTT----SPPTTHHHHHHHHHHHHHHHHHHHHHHHHHHHHHHHHHHHHHHHHHTT--SSPPPHHHHHHHHHHHHHHHHHHHHHHHHHHHHHT-TTTTTSSHHHHHHIIIIIIIHHHHHHHHHHHHHHTTT-TT--STTHHHHHHHHHHHHHHHHHHHHHHHHH-HHHHHHHHHTHHHHHHHHHHHHHHHHHHHHTSS-HHHHHHHHHHHHHHHHHHHHHHHTS--TTTHHHHHHHHHHHHHHHHHHHHHHHHHHHHHHT--S-EEESS-SS---PBPHHHHHHHHHTTS--TT-EEEESSSS--EEHHHHHHHHTTPPPSS----PPPP--HHHHHHHHHTTTTTHHHHHHHHHHHHHHHHHT-SS-HHHHHHHHHHHHHHHHHHHHHHHTTTS---HHHHHHHHHHHHHHHHHHHHHHHHHHHHHHHHHSSS---HHHHHHHHHHHHHHHHT--TTSTTHHHHHHHHHHHHHHHHHHHHHHHHHHHHHHHHHHHHHHSPPPPP--

Sequence (523 aa):
MQTGFWGPAHQSVIEYRAMGHRSTKNPPGWRELRRQRWRQTATFHARAMDTLRLLYLAVAPGIAIAVYIHYSDRWDPEPKKLVIKGFIWGALAVFPAMFYEEAFPKVLGWEGSFNDTWWRTIIYAFFGVALAEEACKFFFLKEFIYEDQNFNDPFDGIVYGGMIGCGFATMENIMYVVSAGYETGILRMLTAVPAHAFDGIILGYFMGKAKFCPNPKKLLTQGLVTVIILHGTYDSVAMSNLSWSIYPIFGIVIVGIYLALKAKRELEKTSKRIEFSSKEYFLLEDTGKKEPLTLKDIRNALREGRLKLEDLLVPRTGDRKISIRALWGSQIGLEPRVRAKTPPRVWPAKRVLIFYALTFGFYFYFWFHRNYRNFMSYKKLNIDPELRTLALFAFTIIPFFIYEAIFGEWVPFDPAVGISFNILMAGVEAVFLFVLLRMIRGFFNEDQKKAFPMGLLVLMFFAVSSLRKILPGDIAFYWGWECGLILLQGGVLAVVQKHLNDYWALEREQLADTIAPGPPAKH